Protein AF-A0A9X0D054-F1 (afdb_monomer_lite)

Foldseek 3Di:
DPPPVVVVVVVVDPPPPPDDDDDDDDDDFFWEFWAKDQDPVVSVVVTDIGGDDQFQKWKWKDFNGMTIIDTHHPVVLCVVAVQFDDDDDQKTWHDDPTTMIMHIDRHRHDDGDPDPPDDDDDQQAWEFKAKFQDPVVRVVVTDIGRDRQAQKWKWKDFNGMTIIDGHHPVVVCVVQVAFDDPDPFKTFDDDVTTMIMGIDRDRHDDGDDDPQDPVPDQQQWEQWAKFQDPVRRVVVTDTGRDNQAQKWKWKDFLRITITDGHHPVVLCVVQPQFDAPDPFKTFDDDPTTMIMGIDRDRHDDGDDDPVCVVVRNDDDDDDDFFWEFKAKAQDPVVRVVVTDTGGDDQFQKWKWKDWNGMIIIDGHHPVVLCVVAVQFDDDDDQKTWHDDVITMIMHIDRHRHDDGDDDPDADQFPQQAWEFWAKDQDPVRRVVVTDIGRQRGAQKWKWKDDNGITIIDGHHPVRVCVVQPQWDDDDQQWTAHPPHRMIMHMDRDRHDDTDDDCVPVDPDPPPPPPPQQWEFWAKFQDPVRRVVGTDTGRDNAAQKWKWKDFNRITITDGHHPVRLCVVQPPFDDDDDQKTFDDPPTTMIMHIDRHRHDDGDDPPVCVPPPPPPPDDDPFAWEFWAKFQDPVVRVVVTDTGGDPPAQKWKWKDFNGMTIIDGHHPVVLCVVQVQFDDPDPFKTFDDDPGTMIMGIDRDRHDDGDDDPPDHDDDDDDDDDDDDDDDDDDDDYDDDD

Radius of gyration: 40.13 Å; chains: 1; bounding box: 98×101×92 Å

Secondary structure (DSSP, 8-state):
--HHHHHHHHTT-GGGTT------------EEEEEEESSHHHHHHS-EEEE-TT--EEEEEEESS-EEEEEE-HHHHHHHHTTSEEEETTEEEEESSSEEEEEEE-STT------S---S--TT-EEEEEEESSHHHHHTT-EEEE-TT-SEEEEEEETTEEEEEEE-HHHHHHHHTTEEE-SSSEEEEEESEEEEEEEE-STT---PPPTT--TT----EEEEEEESSHHHHHTT-EEEE-TT-SEEEEEEETTEEEEEEE-HHHHHHHTTTPEEEETTEEEE-SSS-EEEEEE-STT------HHHHT------------EEEEEEESSHHHHHHT-EEEE-TT--EEEEEEETTEEEEEEE-HHHHHHHHTTEEEEETTEEEEESSSEEEEEEE-STT------S-PPPP-TT-EEEEEEESSHHHHHTT-EEEE-TT-SEEEEEEETTEEEEEEE-HHHHHHHSTTEEEEETTEEEETTTTEEEEEE-STT------GGG-------------EEEEEEESSHHHHHTT-EEEE-TT-SEEEEEEETTEEEEEEE-HHHHHHHHTTPEEEETTEEEE-SSS-EEEEEE-STT---PPPHHHHT------------EEEEEEESSHHHHHHT-EEEE-TT-SEEEEEE-SS-EEEEEE-HHHHHHHHTTSEEEETTEEEEESSSEEEEEEE-STT--PPPPTT-PPPPPP--------------------

pLDDT: mean 70.37, std 17.43, range [24.66, 92.88]

Organism: NCBI:txid174260

Structure (mmCIF, N/CA/C/O backbone):
data_AF-A0A9X0D054-F1
#
_entry.id   AF-A0A9X0D054-F1
#
loop_
_atom_site.group_PDB
_atom_site.id
_atom_site.type_symbol
_atom_site.label_atom_id
_atom_site.label_alt_id
_atom_site.label_comp_id
_atom_site.label_asym_id
_atom_site.label_entity_id
_atom_site.label_seq_id
_atom_site.pdbx_PDB_ins_code
_atom_site.Cartn_x
_atom_site.Cartn_y
_atom_site.Cartn_z
_atom_site.occupancy
_atom_site.B_iso_or_equiv
_atom_site.auth_seq_id
_atom_site.auth_comp_id
_atom_site.auth_asym_id
_atom_site.auth_atom_id
_atom_site.pdbx_PDB_model_num
ATOM 1 N N . MET A 1 1 ? 39.173 -25.770 -25.348 1.00 33.72 1 MET A N 1
ATOM 2 C CA . MET A 1 1 ? 39.799 -24.499 -24.912 1.00 33.72 1 MET A CA 1
ATOM 3 C C . MET A 1 1 ? 40.261 -23.680 -26.130 1.00 33.72 1 MET A C 1
ATOM 5 O O . MET A 1 1 ? 41.409 -23.281 -26.183 1.00 33.72 1 MET A O 1
ATOM 9 N N . VAL A 1 2 ? 39.378 -23.435 -27.117 1.00 26.25 2 VAL A N 1
ATOM 10 C CA . VAL A 1 2 ? 39.732 -22.783 -28.410 1.00 26.25 2 VAL A CA 1
ATOM 11 C C . VAL A 1 2 ? 38.697 -21.721 -28.854 1.00 26.25 2 VAL A C 1
ATOM 13 O O . VAL A 1 2 ? 39.018 -20.832 -29.623 1.00 26.25 2 VAL A O 1
ATOM 16 N N . MET A 1 3 ? 37.481 -21.710 -28.290 1.00 28.05 3 MET A N 1
ATOM 17 C CA . MET A 1 3 ? 36.380 -20.813 -28.709 1.00 28.05 3 MET A CA 1
ATOM 18 C C . MET A 1 3 ? 36.408 -19.382 -28.118 1.00 28.05 3 MET A C 1
ATOM 20 O O . MET A 1 3 ? 35.633 -18.532 -28.540 1.00 28.05 3 MET A O 1
ATOM 24 N N . PHE A 1 4 ? 37.253 -19.092 -27.117 1.00 31.52 4 PHE A N 1
ATOM 25 C CA . PHE A 1 4 ? 37.253 -17.787 -26.417 1.00 31.52 4 PHE A CA 1
ATOM 26 C C . PHE A 1 4 ? 38.387 -16.835 -26.830 1.00 31.52 4 PHE A C 1
ATOM 28 O O . PHE A 1 4 ? 38.299 -15.643 -26.540 1.00 31.52 4 PHE A O 1
ATOM 35 N N . SER A 1 5 ? 39.435 -17.318 -27.508 1.00 31.94 5 SER A N 1
ATOM 36 C CA . SER A 1 5 ? 40.467 -16.445 -28.092 1.00 31.94 5 SER A CA 1
ATOM 37 C C . SER A 1 5 ? 39.970 -15.775 -29.378 1.00 31.94 5 SER A C 1
ATOM 39 O O . SER A 1 5 ? 40.345 -14.638 -29.659 1.00 31.94 5 SER A O 1
ATOM 41 N N . THR A 1 6 ? 39.058 -16.430 -30.100 1.00 35.03 6 THR A N 1
ATOM 42 C CA . THR A 1 6 ? 38.449 -15.952 -31.346 1.00 35.03 6 THR A CA 1
ATOM 43 C C . THR A 1 6 ? 37.541 -14.748 -31.122 1.00 35.03 6 THR A C 1
ATOM 45 O O . THR A 1 6 ? 37.683 -13.759 -31.823 1.00 35.03 6 THR A O 1
ATOM 48 N N . ALA A 1 7 ? 36.701 -14.741 -30.080 1.00 36.31 7 ALA A N 1
ATOM 49 C CA . ALA A 1 7 ? 35.827 -13.595 -29.785 1.00 36.31 7 ALA A CA 1
ATOM 50 C C . ALA A 1 7 ? 36.603 -12.323 -29.391 1.00 36.31 7 ALA A C 1
ATOM 52 O O . ALA A 1 7 ? 36.158 -11.209 -29.654 1.00 36.31 7 ALA A O 1
ATOM 53 N N . ARG A 1 8 ? 37.785 -12.484 -28.778 1.00 36.72 8 ARG A N 1
ATOM 54 C CA . ARG A 1 8 ? 38.655 -11.363 -28.404 1.00 36.72 8 ARG A CA 1
ATOM 55 C C . ARG A 1 8 ? 39.435 -10.814 -29.601 1.00 36.72 8 ARG A C 1
ATOM 57 O O . ARG A 1 8 ? 39.573 -9.605 -29.685 1.00 36.72 8 ARG A O 1
ATOM 64 N N . LYS A 1 9 ? 39.884 -11.680 -30.523 1.00 37.41 9 LYS A N 1
ATOM 65 C CA . LYS A 1 9 ? 40.515 -11.280 -31.797 1.00 37.41 9 LYS A CA 1
ATOM 66 C C . LYS A 1 9 ? 39.510 -10.674 -32.789 1.00 37.41 9 LYS A C 1
ATOM 68 O O . LYS A 1 9 ? 39.832 -9.675 -33.427 1.00 37.41 9 LYS A O 1
ATOM 73 N N . ALA A 1 10 ? 38.289 -11.206 -32.850 1.00 40.03 10 ALA A N 1
ATOM 74 C CA . ALA A 1 10 ? 37.204 -10.683 -33.684 1.00 40.03 10 ALA A CA 1
ATOM 75 C C . ALA A 1 10 ? 36.710 -9.300 -33.211 1.00 40.03 10 ALA A C 1
ATOM 77 O O . ALA A 1 10 ? 36.324 -8.464 -34.019 1.00 40.03 10 ALA A O 1
ATOM 78 N N . ALA A 1 11 ? 36.782 -9.006 -31.905 1.00 39.38 11 ALA A N 1
ATOM 79 C CA . ALA A 1 11 ? 36.446 -7.684 -31.360 1.00 39.38 11 ALA A CA 1
ATOM 80 C C . ALA A 1 11 ? 37.507 -6.593 -31.643 1.00 39.38 11 ALA A C 1
ATOM 82 O O . ALA A 1 11 ? 37.212 -5.397 -31.540 1.00 39.38 11 ALA A O 1
ATOM 83 N N . THR A 1 12 ? 38.734 -6.994 -31.994 1.00 38.62 12 THR A N 1
ATOM 84 C CA . THR A 1 12 ? 39.896 -6.103 -32.168 1.00 38.62 12 THR A CA 1
ATOM 85 C C . THR A 1 12 ? 40.393 -5.974 -33.607 1.00 38.62 12 THR A C 1
ATOM 87 O O . THR A 1 12 ? 41.345 -5.237 -33.823 1.00 38.62 12 THR A O 1
ATOM 90 N N . THR A 1 13 ? 39.809 -6.670 -34.586 1.00 40.72 13 THR A N 1
ATOM 91 C CA . THR A 1 13 ? 40.229 -6.566 -35.995 1.00 40.72 13 THR A CA 1
ATOM 92 C C . THR A 1 13 ? 39.038 -6.265 -36.904 1.00 40.72 13 THR A C 1
ATOM 94 O O . THR A 1 13 ? 38.008 -6.931 -36.829 1.00 40.72 13 THR A O 1
ATOM 97 N N . ASP A 1 14 ? 39.182 -5.251 -37.761 1.00 40.41 14 ASP A N 1
ATOM 98 C CA . ASP A 1 14 ? 38.106 -4.708 -38.610 1.00 40.41 14 ASP A CA 1
ATOM 99 C C . ASP A 1 14 ? 37.657 -5.665 -39.735 1.00 40.41 14 ASP A C 1
ATOM 101 O O . ASP A 1 14 ? 36.603 -5.482 -40.342 1.00 40.41 14 ASP A O 1
ATOM 105 N N . ALA A 1 15 ? 38.419 -6.733 -39.996 1.00 36.72 15 ALA A N 1
ATOM 106 C CA . ALA A 1 15 ? 38.278 -7.565 -41.191 1.00 36.72 15 ALA A CA 1
ATOM 107 C C . ALA A 1 15 ? 37.126 -8.599 -41.168 1.00 36.72 15 ALA A C 1
ATOM 109 O O . ALA A 1 15 ? 36.732 -9.077 -42.230 1.00 36.72 15 ALA A O 1
ATOM 110 N N . GLU A 1 16 ? 36.543 -8.945 -40.012 1.00 37.50 16 GLU A N 1
ATOM 111 C CA . GLU A 1 16 ? 35.461 -9.957 -39.929 1.00 37.50 16 GLU A CA 1
ATOM 112 C C . GLU A 1 16 ? 34.033 -9.376 -39.844 1.00 37.50 16 GLU A C 1
ATOM 114 O O . GLU A 1 16 ? 33.052 -10.120 -39.871 1.00 37.50 16 GLU A O 1
ATOM 119 N N . TRP A 1 17 ? 33.879 -8.050 -39.809 1.00 41.78 17 TRP A N 1
ATOM 120 C CA . TRP A 1 17 ? 32.603 -7.387 -39.493 1.00 41.78 17 TRP A CA 1
ATOM 121 C C . TRP A 1 17 ? 31.618 -7.242 -40.668 1.00 41.78 17 TRP A C 1
ATOM 123 O O . TRP A 1 17 ? 30.473 -6.839 -40.467 1.00 41.78 17 TRP A O 1
ATOM 133 N N . THR A 1 18 ? 32.009 -7.597 -41.897 1.00 33.72 18 THR A N 1
ATOM 134 C CA . THR A 1 18 ? 31.197 -7.362 -43.110 1.00 33.72 18 THR A CA 1
ATOM 135 C C . THR A 1 18 ? 30.452 -8.584 -43.662 1.00 33.72 18 THR A C 1
ATOM 137 O O . THR A 1 18 ? 29.629 -8.431 -44.572 1.00 33.72 18 THR A O 1
ATOM 140 N N . ARG A 1 19 ? 30.629 -9.796 -43.115 1.00 37.81 19 ARG A N 1
ATOM 141 C CA . ARG A 1 19 ? 29.944 -10.999 -43.632 1.00 37.81 19 ARG A CA 1
ATOM 142 C C . ARG A 1 19 ? 28.669 -11.347 -42.865 1.00 37.81 19 ARG A C 1
ATOM 144 O O . ARG A 1 19 ? 28.651 -12.229 -42.019 1.00 37.81 19 ARG A O 1
ATOM 151 N N . SER A 1 20 ? 27.563 -10.728 -43.272 1.00 33.19 20 SER A N 1
ATOM 152 C CA . SER A 1 20 ? 26.282 -11.441 -43.360 1.00 33.19 20 SER A CA 1
ATOM 153 C C . SER A 1 20 ? 25.366 -10.794 -44.405 1.00 33.19 20 SER A C 1
ATOM 155 O O . SER A 1 20 ? 25.208 -9.566 -44.461 1.00 33.19 20 SER A O 1
ATOM 157 N N . LYS A 1 21 ? 24.830 -11.643 -45.289 1.00 35.09 21 LYS A N 1
ATOM 158 C CA . LYS A 1 21 ? 23.904 -11.323 -46.380 1.00 35.09 21 LYS A CA 1
ATOM 159 C C . LYS A 1 21 ? 22.481 -11.375 -45.835 1.00 35.09 21 LYS A C 1
ATOM 161 O O . LYS A 1 21 ? 21.926 -12.460 -45.815 1.00 35.09 21 LYS A O 1
ATOM 166 N N . HIS A 1 22 ? 21.894 -10.252 -45.441 1.00 32.88 22 HIS A N 1
ATOM 167 C CA . HIS A 1 22 ? 20.440 -10.047 -45.437 1.00 32.88 22 HIS A CA 1
ATOM 168 C C . HIS A 1 22 ? 20.205 -8.602 -45.901 1.00 32.88 22 HIS A C 1
ATOM 170 O O . HIS A 1 22 ? 20.780 -7.670 -45.339 1.00 32.88 22 HIS A O 1
ATOM 176 N N . GLN A 1 23 ? 19.459 -8.439 -46.994 1.00 37.25 23 GLN A N 1
ATOM 177 C CA . GLN A 1 23 ? 18.990 -7.152 -47.510 1.00 37.25 23 GLN A CA 1
ATOM 178 C C . GLN A 1 23 ? 17.683 -6.792 -46.808 1.00 37.25 23 GLN A C 1
ATOM 180 O O . GLN A 1 23 ? 16.744 -7.575 -46.904 1.00 37.25 23 GLN A O 1
ATOM 185 N N . VAL A 1 24 ? 17.605 -5.606 -46.195 1.00 31.25 24 VAL A N 1
ATOM 186 C CA . VAL A 1 24 ? 16.362 -4.826 -46.061 1.00 31.25 24 VAL A CA 1
ATOM 187 C C . VAL A 1 24 ? 16.700 -3.326 -46.110 1.00 31.25 24 VAL A C 1
ATOM 189 O O . VAL A 1 24 ? 17.627 -2.881 -45.443 1.00 31.25 24 VAL A O 1
ATOM 192 N N . GLN A 1 25 ? 15.943 -2.642 -46.974 1.00 31.52 25 GLN A N 1
ATOM 193 C CA . GLN A 1 25 ? 15.600 -1.221 -47.161 1.00 31.52 25 GLN A CA 1
ATOM 194 C C . GLN A 1 25 ? 16.553 -0.076 -46.757 1.00 31.52 25 GLN A C 1
ATOM 196 O O . GLN A 1 25 ? 17.034 0.052 -45.639 1.00 31.52 25 GLN A O 1
ATOM 201 N N . VAL A 1 26 ? 16.707 0.815 -47.741 1.00 40.97 26 VAL A N 1
ATOM 202 C CA . VAL A 1 26 ? 17.365 2.124 -47.738 1.00 40.97 26 VAL A CA 1
ATOM 203 C C . VAL A 1 26 ? 16.582 3.126 -46.881 1.00 40.97 26 VAL A C 1
ATOM 205 O O . VAL A 1 26 ? 15.373 3.258 -47.058 1.00 40.97 26 VAL A O 1
ATOM 208 N N . GLY A 1 27 ? 17.283 3.871 -46.021 1.00 41.72 27 GLY A N 1
ATOM 209 C CA . GLY A 1 27 ? 16.762 5.075 -45.366 1.00 41.72 27 GLY A CA 1
ATOM 210 C C . GLY A 1 27 ? 17.451 5.391 -44.036 1.00 41.72 27 GLY A C 1
ATOM 211 O O . GLY A 1 27 ? 17.065 4.834 -43.016 1.00 41.72 27 GLY A O 1
ATOM 212 N N . TYR A 1 28 ? 18.404 6.332 -44.077 1.00 47.06 28 TYR A N 1
ATOM 213 C CA . TYR A 1 28 ? 19.214 6.931 -42.995 1.00 47.06 28 TYR A CA 1
ATOM 214 C C . TYR A 1 28 ? 20.511 6.203 -42.590 1.00 47.06 28 TYR A C 1
ATOM 216 O O . TYR A 1 28 ? 20.517 5.086 -42.076 1.00 47.06 28 TYR A O 1
ATOM 224 N N . ASP A 1 29 ? 21.633 6.901 -42.803 1.00 65.38 29 ASP A N 1
ATOM 225 C CA . ASP A 1 29 ? 22.983 6.509 -42.397 1.00 65.38 29 ASP A CA 1
ATOM 226 C C . ASP A 1 29 ? 23.108 6.514 -40.865 1.00 65.38 29 ASP A C 1
ATOM 228 O O . ASP A 1 29 ? 23.334 7.549 -40.238 1.00 65.38 29 ASP A O 1
ATOM 232 N N . PHE A 1 30 ? 22.953 5.340 -40.250 1.00 76.94 30 PHE A N 1
ATOM 233 C CA . PHE A 1 30 ? 23.208 5.149 -38.825 1.00 76.94 30 PHE A CA 1
ATOM 234 C C . PHE A 1 30 ? 24.704 5.345 -38.539 1.00 76.94 30 PHE A C 1
ATOM 236 O O . PHE A 1 30 ? 25.542 4.612 -39.067 1.00 76.94 30 PHE A O 1
ATOM 243 N N . TRP A 1 31 ? 25.059 6.325 -37.711 1.00 82.19 31 TRP A N 1
ATOM 244 C CA . TRP A 1 31 ? 26.441 6.635 -37.331 1.00 82.19 31 TRP A CA 1
ATOM 245 C C . TRP A 1 31 ? 26.612 6.631 -35.810 1.00 82.19 31 TRP A C 1
ATOM 247 O O . TRP A 1 31 ? 25.663 6.896 -35.076 1.00 82.19 31 TRP A O 1
ATOM 257 N N . CYS A 1 32 ? 27.819 6.340 -35.324 1.00 82.38 32 CYS A N 1
ATOM 258 C CA . CYS A 1 32 ? 28.143 6.380 -33.897 1.00 82.38 32 CYS A CA 1
ATOM 259 C C . CYS A 1 32 ? 29.458 7.127 -33.641 1.00 82.38 32 CYS A C 1
ATOM 261 O O . CYS A 1 32 ? 30.401 6.982 -34.422 1.00 82.38 32 CYS A O 1
ATOM 263 N N . PRO A 1 33 ? 29.576 7.840 -32.509 1.00 80.56 33 PRO A N 1
ATOM 264 C CA . PRO A 1 33 ? 30.863 8.286 -31.990 1.00 80.56 33 PRO A CA 1
ATOM 265 C C . PRO A 1 33 ? 31.683 7.067 -31.542 1.00 80.56 33 PRO A C 1
ATOM 267 O O . PRO A 1 33 ? 31.336 6.405 -30.559 1.00 80.56 33 PRO A O 1
ATOM 270 N N . THR A 1 34 ? 32.752 6.741 -32.264 1.00 81.62 34 THR A N 1
ATOM 271 C CA . THR A 1 34 ? 33.624 5.590 -31.990 1.00 81.62 34 THR A CA 1
ATOM 272 C C . THR A 1 34 ? 34.995 6.027 -31.508 1.00 81.62 34 THR A C 1
ATOM 274 O O . THR A 1 34 ? 35.508 7.053 -31.943 1.00 81.62 34 THR A O 1
ATOM 277 N N . CYS A 1 35 ? 35.587 5.236 -30.621 1.00 81.88 35 CYS A N 1
ATOM 278 C CA . CYS A 1 35 ? 36.923 5.467 -30.081 1.00 81.88 35 CYS A CA 1
ATOM 279 C C . CYS A 1 35 ? 37.414 4.185 -29.388 1.00 81.88 35 CYS A C 1
ATOM 281 O O . CYS A 1 35 ? 36.615 3.312 -29.018 1.00 81.88 35 CYS A O 1
ATOM 283 N N . GLN A 1 36 ? 38.725 4.052 -29.208 1.00 79.31 36 GLN A N 1
ATOM 284 C CA . GLN A 1 36 ? 39.341 2.943 -28.484 1.00 79.31 36 GLN A CA 1
ATOM 285 C C . GLN A 1 36 ? 40.491 3.482 -27.647 1.00 79.31 36 GLN A C 1
ATOM 287 O O . GLN A 1 36 ? 41.527 3.845 -28.187 1.00 79.31 36 GLN A O 1
ATOM 292 N N . ASN A 1 37 ? 40.313 3.518 -26.329 1.00 77.31 37 ASN A N 1
ATOM 293 C CA . ASN A 1 37 ? 41.322 4.052 -25.427 1.00 77.31 37 ASN A CA 1
ATOM 294 C C . ASN A 1 37 ? 41.311 3.310 -24.074 1.00 77.31 37 ASN A C 1
ATOM 296 O O . ASN A 1 37 ? 40.584 2.335 -23.883 1.00 77.31 37 ASN A O 1
ATOM 300 N N . THR A 1 38 ? 42.153 3.715 -23.131 1.00 70.25 38 THR A N 1
ATOM 301 C CA . THR A 1 38 ? 42.272 3.089 -21.800 1.00 70.25 38 THR A CA 1
ATOM 302 C C . THR A 1 38 ? 41.257 3.630 -20.790 1.00 70.25 38 THR A C 1
ATOM 304 O O . THR A 1 38 ? 40.927 2.944 -19.821 1.00 70.25 38 THR A O 1
ATOM 307 N N . SER A 1 39 ? 40.710 4.826 -21.031 1.00 73.81 39 SER A N 1
ATOM 308 C CA . SER A 1 39 ? 39.719 5.493 -20.181 1.00 73.81 39 SER A CA 1
ATOM 309 C C . SER A 1 39 ? 38.599 6.132 -21.008 1.00 73.81 39 SER A C 1
ATOM 311 O O . SER A 1 39 ? 38.759 6.391 -22.201 1.00 73.81 39 SER A O 1
ATOM 313 N N . GLN A 1 40 ? 37.456 6.393 -20.367 1.00 74.19 40 GLN A N 1
ATOM 314 C CA . GLN A 1 40 ? 36.335 7.094 -20.997 1.00 74.19 40 GLN A CA 1
ATOM 315 C C . GLN A 1 40 ? 36.707 8.532 -21.381 1.00 74.19 40 GLN A C 1
ATOM 317 O O . GLN A 1 40 ? 36.434 8.927 -22.507 1.00 74.19 40 GLN A O 1
ATOM 322 N N . GLU A 1 41 ? 37.381 9.270 -20.491 1.00 70.69 41 GLU A N 1
ATOM 323 C CA . GLU A 1 41 ? 37.819 10.656 -20.732 1.00 70.69 41 GLU A CA 1
ATOM 324 C C . GLU A 1 41 ? 38.714 10.758 -21.975 1.00 70.69 41 GLU A C 1
ATOM 326 O O . GLU A 1 41 ? 38.474 11.601 -22.831 1.00 70.69 41 GLU A O 1
ATOM 331 N N . SER A 1 42 ? 39.667 9.832 -22.134 1.00 74.12 42 SER A N 1
ATOM 332 C CA . SER A 1 42 ? 40.564 9.807 -23.298 1.00 74.12 42 SER A CA 1
ATOM 333 C C . SER A 1 42 ? 39.854 9.385 -24.591 1.00 74.12 42 SER A C 1
ATOM 335 O O . SER A 1 42 ? 40.204 9.822 -25.681 1.00 74.12 42 SER A O 1
ATOM 337 N N . CYS A 1 43 ? 38.830 8.537 -24.483 1.00 75.44 43 CYS A N 1
ATOM 338 C CA . CYS A 1 43 ? 37.989 8.147 -25.618 1.00 75.44 43 CYS A CA 1
ATOM 339 C C . CYS A 1 43 ? 37.074 9.305 -26.051 1.00 75.44 43 CYS A C 1
ATOM 341 O O . CYS A 1 43 ? 36.774 9.462 -27.228 1.00 75.44 43 CYS A O 1
ATOM 343 N N . ASP A 1 44 ? 36.629 10.117 -25.091 1.00 75.81 44 ASP A N 1
ATOM 344 C CA . ASP A 1 44 ? 35.728 11.246 -25.297 1.00 75.81 44 ASP A CA 1
ATOM 345 C C . ASP A 1 44 ? 36.406 12.442 -25.976 1.00 75.81 44 ASP A C 1
ATOM 347 O O . ASP A 1 44 ? 35.734 13.192 -26.683 1.00 75.81 44 ASP A O 1
ATOM 351 N N . THR A 1 45 ? 37.722 12.590 -25.809 1.00 73.50 45 THR A N 1
ATOM 352 C CA . THR A 1 45 ? 38.552 13.578 -26.515 1.00 73.50 45 THR A CA 1
ATOM 353 C C . THR A 1 45 ? 38.929 13.158 -27.939 1.00 73.50 45 THR A C 1
ATOM 355 O O . THR A 1 45 ? 39.227 14.017 -28.761 1.00 73.50 45 THR A O 1
ATOM 358 N N . GLU A 1 46 ? 38.885 11.860 -28.255 1.00 72.88 46 GLU A N 1
ATOM 359 C CA . GLU A 1 46 ? 39.315 11.282 -29.543 1.00 72.88 46 GLU A CA 1
ATOM 360 C C . GLU A 1 46 ? 38.143 10.657 -30.323 1.00 72.88 46 GLU A C 1
ATOM 362 O O . GLU A 1 46 ? 38.277 9.617 -30.974 1.00 72.88 46 GLU A O 1
ATOM 367 N N . LEU A 1 47 ? 36.948 11.248 -30.225 1.00 78.69 47 LEU A N 1
ATOM 368 C CA . LEU A 1 47 ? 35.761 10.710 -30.889 1.00 78.69 47 LEU A CA 1
ATOM 369 C C . LEU A 1 47 ? 35.841 10.894 -32.407 1.00 78.69 47 LEU A C 1
ATOM 371 O O . LEU A 1 47 ? 35.846 12.014 -32.911 1.00 78.69 47 LEU A O 1
ATOM 375 N N . ALA A 1 48 ? 35.796 9.780 -33.134 1.00 78.44 48 ALA A N 1
ATOM 376 C CA . ALA A 1 48 ? 35.576 9.767 -34.572 1.00 78.44 48 ALA A CA 1
ATOM 377 C C . ALA A 1 48 ? 34.119 9.397 -34.868 1.00 78.44 48 ALA A C 1
ATOM 379 O O . ALA A 1 48 ? 33.620 8.374 -34.386 1.00 78.44 48 ALA A O 1
ATOM 380 N N . ASN A 1 49 ? 33.430 10.210 -35.669 1.00 80.50 49 ASN A N 1
ATOM 381 C CA . ASN A 1 49 ? 32.090 9.878 -36.148 1.00 80.50 49 ASN A CA 1
ATOM 382 C C . ASN A 1 49 ? 32.204 8.819 -37.245 1.00 80.50 49 ASN A C 1
ATOM 384 O O . ASN A 1 49 ? 32.661 9.110 -38.348 1.00 80.50 49 ASN A O 1
ATOM 388 N N . THR A 1 50 ? 31.778 7.596 -36.941 1.00 78.94 50 THR A N 1
ATOM 389 C CA . THR A 1 50 ? 31.854 6.472 -37.877 1.00 78.94 50 THR A CA 1
ATOM 390 C C . THR A 1 50 ? 30.462 6.111 -38.364 1.00 78.94 50 THR A C 1
ATOM 392 O O . THR A 1 50 ? 29.584 5.771 -37.568 1.00 78.94 50 THR A O 1
ATOM 395 N N . THR A 1 51 ? 30.259 6.152 -39.680 1.00 82.38 51 THR A N 1
ATOM 396 C CA . THR A 1 51 ? 29.032 5.665 -40.319 1.00 82.38 51 THR A CA 1
ATOM 397 C C . THR A 1 51 ? 29.036 4.143 -40.357 1.00 82.38 51 THR A C 1
ATOM 399 O O . THR A 1 51 ? 29.978 3.514 -40.839 1.00 82.38 51 THR A O 1
ATOM 402 N N . CYS A 1 52 ? 27.969 3.529 -39.861 1.00 79.38 52 CYS A N 1
ATOM 403 C CA . CYS A 1 52 ? 27.933 2.112 -39.547 1.00 79.38 52 CYS A CA 1
ATOM 404 C C . CYS A 1 52 ? 26.893 1.374 -40.375 1.00 79.38 52 CYS A C 1
ATOM 406 O O . CYS A 1 52 ? 25.724 1.240 -40.017 1.00 79.38 52 CYS A O 1
ATOM 408 N N . ARG A 1 53 ? 27.360 0.822 -41.497 1.00 69.69 53 ARG A N 1
ATOM 409 C CA . ARG A 1 53 ? 26.533 -0.009 -42.374 1.00 69.69 53 ARG A CA 1
ATOM 410 C C . ARG A 1 53 ? 26.117 -1.284 -41.629 1.00 69.69 53 ARG A C 1
ATOM 412 O O . ARG A 1 53 ? 26.976 -2.081 -41.261 1.00 69.69 53 ARG A O 1
ATOM 419 N N . LYS A 1 54 ? 24.803 -1.501 -41.478 1.00 74.75 54 LYS A N 1
ATOM 420 C CA . LYS A 1 54 ? 24.173 -2.675 -40.825 1.00 74.75 54 LYS A CA 1
ATOM 421 C C . LYS A 1 54 ? 24.299 -2.742 -39.293 1.00 74.75 54 LYS A C 1
ATOM 423 O O . LYS A 1 54 ? 24.190 -3.832 -38.728 1.00 74.75 54 LYS A O 1
ATOM 428 N N . ALA A 1 55 ? 24.560 -1.623 -38.623 1.00 77.75 55 ALA A N 1
ATOM 429 C CA . ALA A 1 55 ? 24.481 -1.555 -37.166 1.00 77.75 55 ALA A CA 1
ATOM 430 C C . ALA A 1 55 ? 23.093 -1.087 -36.720 1.00 77.75 55 ALA A C 1
ATOM 432 O O . ALA A 1 55 ? 22.479 -0.256 -37.378 1.00 77.75 55 ALA A O 1
ATOM 433 N N . ASP A 1 56 ? 22.641 -1.617 -35.585 1.00 78.06 56 ASP A N 1
ATOM 434 C CA . ASP A 1 56 ? 21.363 -1.246 -34.968 1.00 78.06 56 ASP A CA 1
ATOM 435 C C . ASP A 1 56 ? 21.586 -0.427 -33.680 1.00 78.06 56 ASP A C 1
ATOM 437 O O . ASP A 1 56 ? 20.652 0.156 -33.135 1.00 78.06 56 ASP A O 1
ATOM 441 N N . PHE A 1 57 ? 22.816 -0.438 -33.145 1.00 86.00 57 PHE A N 1
ATOM 442 C CA . PHE A 1 57 ? 23.156 0.150 -31.853 1.00 86.00 57 PHE A CA 1
ATOM 443 C C . PHE A 1 57 ? 24.567 0.747 -31.843 1.00 86.00 57 PHE A C 1
ATOM 445 O O . PHE A 1 57 ? 25.510 0.165 -32.391 1.00 86.00 57 PHE A O 1
ATOM 452 N N . CYS A 1 58 ? 24.733 1.845 -31.111 1.00 85.12 58 CYS A N 1
ATOM 453 C CA . CYS A 1 58 ? 26.024 2.283 -30.594 1.00 85.12 58 CYS A CA 1
ATOM 454 C C . CYS A 1 58 ? 26.228 1.659 -29.212 1.00 85.12 58 CYS A C 1
ATOM 456 O O . CYS A 1 58 ? 25.307 1.669 -28.390 1.00 85.12 58 CYS A O 1
ATOM 458 N N . ILE A 1 59 ? 27.418 1.126 -28.930 1.00 89.75 59 ILE A N 1
ATOM 459 C CA . ILE A 1 59 ? 27.758 0.601 -27.603 1.00 89.75 59 ILE A CA 1
ATOM 460 C C . ILE A 1 59 ? 28.986 1.273 -27.013 1.00 89.75 59 ILE A C 1
ATOM 462 O O . ILE A 1 59 ? 29.900 1.651 -27.742 1.00 89.75 59 ILE A O 1
ATOM 466 N N . ALA A 1 60 ? 29.026 1.338 -25.685 1.00 86.69 60 ALA A N 1
ATOM 467 C CA . ALA A 1 60 ? 30.248 1.498 -24.915 1.00 86.69 60 ALA A CA 1
ATOM 468 C C . ALA A 1 60 ? 30.561 0.188 -24.198 1.00 86.69 60 ALA A C 1
ATOM 470 O O . ALA A 1 60 ? 29.718 -0.390 -23.513 1.00 86.69 60 ALA A O 1
ATOM 471 N N . PHE A 1 61 ? 31.790 -0.278 -24.369 1.00 85.38 61 PHE A N 1
ATOM 472 C CA . PHE A 1 61 ? 32.340 -1.436 -23.689 1.00 85.38 61 PHE A CA 1
ATOM 473 C C . PHE A 1 61 ? 33.479 -0.975 -22.791 1.00 85.38 61 PHE A C 1
ATOM 475 O O . PHE A 1 61 ? 34.386 -0.278 -23.249 1.00 85.38 61 PHE A O 1
ATOM 482 N N . TRP A 1 62 ? 33.454 -1.406 -21.533 1.00 81.19 62 TRP A N 1
ATOM 483 C CA . TRP A 1 62 ? 34.492 -1.082 -20.563 1.00 81.19 62 TRP A CA 1
ATOM 484 C C . TRP A 1 62 ? 34.936 -2.311 -19.784 1.00 81.19 62 TRP A C 1
ATOM 486 O O . TRP A 1 62 ? 34.132 -2.981 -19.134 1.00 81.19 62 TRP A O 1
ATOM 496 N N . ASP A 1 63 ? 36.234 -2.595 -19.823 1.00 79.69 63 ASP A N 1
ATOM 497 C CA . ASP A 1 63 ? 36.906 -3.489 -18.887 1.00 79.69 63 ASP A CA 1
ATOM 498 C C . ASP A 1 63 ? 38.001 -2.736 -18.112 1.00 79.69 63 ASP A C 1
ATOM 500 O O . ASP A 1 63 ? 38.234 -1.551 -18.323 1.00 79.69 63 ASP A O 1
ATOM 504 N N . LYS A 1 64 ? 38.693 -3.406 -17.183 1.00 71.31 64 LYS A N 1
ATOM 505 C CA . LYS A 1 64 ? 39.744 -2.772 -16.359 1.00 71.31 64 LYS A CA 1
ATOM 506 C C . LYS A 1 64 ? 40.877 -2.096 -17.149 1.00 71.31 64 LYS A C 1
ATOM 508 O O . LYS A 1 64 ? 41.660 -1.376 -16.544 1.00 71.31 64 LYS A O 1
ATOM 513 N N . THR A 1 65 ? 41.029 -2.410 -18.429 1.00 71.81 65 THR A N 1
ATOM 514 C CA . THR A 1 65 ? 42.181 -2.045 -19.258 1.00 71.81 65 THR A CA 1
ATOM 515 C C . THR A 1 65 ? 41.807 -1.283 -20.524 1.00 71.81 65 THR A C 1
ATOM 517 O O . THR A 1 65 ? 42.672 -0.645 -21.112 1.00 71.81 65 THR A O 1
ATOM 520 N N . VAL A 1 66 ? 40.552 -1.368 -20.964 1.00 76.38 66 VAL A N 1
ATOM 521 C CA . VAL A 1 66 ? 40.104 -0.846 -22.253 1.00 76.38 66 VAL A CA 1
ATOM 522 C C . VAL A 1 66 ? 38.698 -0.272 -22.120 1.00 76.38 66 VAL A C 1
ATOM 524 O O . VAL A 1 66 ? 37.785 -0.930 -21.616 1.00 76.38 66 VAL A O 1
ATOM 527 N N . PHE A 1 67 ? 38.523 0.934 -22.644 1.00 81.38 67 PHE A N 1
ATOM 528 C CA . PHE A 1 67 ? 37.245 1.572 -22.906 1.00 81.38 67 PHE A CA 1
ATOM 529 C C . PHE A 1 67 ? 37.097 1.785 -24.420 1.00 81.38 67 PHE A C 1
ATOM 531 O O . PHE A 1 67 ? 37.963 2.360 -25.075 1.00 81.38 67 PHE A O 1
ATOM 538 N N . THR A 1 68 ? 36.001 1.301 -24.999 1.00 81.69 68 THR A N 1
ATOM 539 C CA . THR A 1 68 ? 35.758 1.384 -26.448 1.00 81.69 68 THR A CA 1
ATOM 540 C C . THR A 1 68 ? 34.327 1.776 -26.745 1.00 81.69 68 THR A C 1
ATOM 542 O O . THR A 1 68 ? 33.405 1.274 -26.099 1.00 81.69 68 THR A O 1
ATOM 545 N N . ARG A 1 69 ? 34.139 2.604 -27.774 1.00 85.00 69 ARG A N 1
ATOM 546 C CA . ARG A 1 69 ? 32.840 2.832 -28.404 1.00 85.00 69 ARG A CA 1
ATOM 547 C C . ARG A 1 69 ? 32.834 2.317 -29.825 1.00 85.00 69 ARG A C 1
ATOM 549 O O . ARG A 1 69 ? 33.720 2.663 -30.604 1.00 85.00 69 ARG A O 1
ATOM 556 N N . LYS A 1 70 ? 31.845 1.488 -30.152 1.00 85.38 70 LYS A N 1
ATOM 557 C CA . LYS A 1 70 ? 31.718 0.854 -31.468 1.00 85.38 70 LYS A CA 1
ATOM 558 C C . LYS A 1 70 ? 30.258 0.679 -31.860 1.00 85.38 70 LYS A C 1
ATOM 560 O O . LYS A 1 70 ? 29.361 0.669 -31.018 1.00 85.38 70 LYS A O 1
ATOM 565 N N . CYS A 1 71 ? 30.049 0.491 -33.152 1.00 85.31 71 CYS A N 1
ATOM 566 C CA . CYS A 1 71 ? 28.770 0.099 -33.712 1.00 85.31 71 CYS A CA 1
ATOM 567 C C . CYS A 1 71 ? 28.581 -1.409 -33.626 1.00 85.31 71 CYS A C 1
ATOM 569 O O . CYS A 1 71 ? 29.502 -2.173 -33.916 1.00 85.31 71 CYS A O 1
ATOM 571 N N . VAL A 1 72 ? 27.379 -1.849 -33.269 1.00 83.44 72 VAL A N 1
ATOM 572 C CA . VAL A 1 72 ? 27.031 -3.270 -33.242 1.00 83.44 72 VAL A CA 1
ATOM 573 C C . VAL A 1 72 ? 25.624 -3.507 -33.769 1.00 83.44 72 VAL A C 1
ATOM 575 O O . VAL A 1 72 ? 24.727 -2.677 -33.642 1.00 83.44 72 VAL A O 1
ATOM 578 N N . ASN A 1 73 ? 25.417 -4.685 -34.345 1.00 84.38 73 ASN A N 1
ATOM 579 C CA . ASN A 1 73 ? 24.084 -5.180 -34.661 1.00 84.38 73 ASN A CA 1
ATOM 580 C C . ASN A 1 73 ? 23.481 -5.936 -33.467 1.00 84.38 73 ASN A C 1
ATOM 582 O O . ASN A 1 73 ? 24.154 -6.268 -32.481 1.00 84.38 73 ASN A O 1
ATOM 586 N N . ARG A 1 74 ? 22.195 -6.262 -33.576 1.00 79.94 74 ARG A N 1
ATOM 587 C CA . ARG A 1 74 ? 21.439 -6.970 -32.536 1.00 79.94 74 ARG A CA 1
ATOM 588 C C . ARG A 1 74 ? 22.019 -8.339 -32.156 1.00 79.94 74 ARG A C 1
ATOM 590 O O . ARG A 1 74 ? 21.896 -8.750 -31.000 1.00 79.94 74 ARG A O 1
ATOM 597 N N . ILE A 1 75 ? 22.647 -9.053 -33.095 1.00 78.44 75 ILE A N 1
ATOM 598 C CA . ILE A 1 75 ? 23.275 -10.363 -32.839 1.00 78.44 75 ILE A CA 1
ATOM 599 C C . ILE A 1 75 ? 24.498 -10.184 -31.938 1.00 78.44 75 ILE A C 1
ATOM 601 O O . ILE A 1 75 ? 24.630 -10.869 -30.922 1.00 78.44 75 ILE A O 1
ATOM 605 N N . MET A 1 76 ? 25.357 -9.222 -32.266 1.00 76.75 76 MET A N 1
ATOM 606 C CA . MET A 1 76 ? 26.579 -8.956 -31.516 1.00 76.75 76 MET A CA 1
ATOM 607 C C . MET A 1 76 ? 26.276 -8.409 -30.117 1.00 76.75 76 MET A C 1
ATOM 609 O O . MET A 1 76 ? 26.895 -8.834 -29.141 1.00 76.75 76 MET A O 1
ATOM 613 N N . LEU A 1 77 ? 25.244 -7.567 -29.975 1.00 81.75 77 LEU A N 1
ATOM 614 C CA . LEU A 1 77 ? 24.774 -7.117 -28.663 1.00 81.75 77 LEU A CA 1
ATOM 615 C C . LEU A 1 77 ? 24.327 -8.299 -27.781 1.00 81.75 77 LEU A C 1
ATOM 617 O O . LEU A 1 77 ? 24.698 -8.368 -26.607 1.00 81.75 77 LEU A O 1
ATOM 621 N N . LYS A 1 78 ? 23.592 -9.273 -28.339 1.00 81.06 78 LYS A N 1
ATOM 622 C CA . LYS A 1 78 ? 23.200 -10.497 -27.613 1.00 81.06 78 LYS A CA 1
ATOM 623 C C . LYS A 1 78 ? 24.408 -11.344 -27.208 1.00 81.06 78 LYS A C 1
ATOM 625 O O . LYS A 1 78 ? 24.420 -11.880 -26.102 1.00 81.06 78 LYS A O 1
ATOM 630 N N . LEU A 1 79 ? 25.431 -11.447 -28.057 1.00 80.62 79 LEU A N 1
ATOM 631 C CA . LEU A 1 79 ? 26.657 -12.188 -27.735 1.00 80.62 79 LEU A CA 1
ATOM 632 C C . LEU A 1 79 ? 27.434 -11.539 -26.582 1.00 80.62 79 LEU A C 1
ATOM 634 O O . LEU A 1 79 ? 27.905 -12.242 -25.685 1.00 80.62 79 LEU A O 1
ATOM 638 N N . LEU A 1 80 ? 27.521 -10.207 -26.569 1.00 79.06 80 LEU A N 1
ATOM 639 C CA . LEU A 1 80 ? 28.217 -9.452 -25.523 1.00 79.06 80 LEU A CA 1
ATOM 640 C C . LEU A 1 80 ? 27.476 -9.475 -24.176 1.00 79.06 80 LEU A C 1
ATOM 642 O O . LEU A 1 80 ? 28.125 -9.505 -23.126 1.00 79.06 80 LEU A O 1
ATOM 646 N N . THR A 1 81 ? 26.137 -9.496 -24.200 1.00 83.00 81 THR A N 1
ATOM 647 C CA . THR A 1 81 ? 25.273 -9.337 -23.012 1.00 83.00 81 THR A CA 1
ATOM 648 C C . THR A 1 81 ? 24.636 -10.633 -22.497 1.00 83.00 81 THR A C 1
ATOM 650 O O . THR A 1 81 ? 24.161 -10.666 -21.362 1.00 83.00 81 THR A O 1
ATOM 653 N N . GLY A 1 82 ? 24.663 -11.730 -23.263 1.00 76.50 82 GLY A N 1
ATOM 654 C CA . GLY A 1 82 ? 23.889 -12.953 -22.992 1.00 76.50 82 GLY A CA 1
ATOM 655 C C . GLY A 1 82 ? 24.197 -13.689 -21.680 1.00 76.50 82 GLY A C 1
ATOM 656 O O . GLY A 1 82 ? 23.468 -14.599 -21.309 1.00 76.50 82 GLY A O 1
ATOM 657 N N . ASN A 1 83 ? 25.261 -13.314 -20.962 1.00 75.81 83 ASN A N 1
ATOM 658 C CA . ASN A 1 83 ? 25.606 -13.853 -19.637 1.00 75.81 83 ASN A CA 1
ATOM 659 C C . ASN A 1 83 ? 25.880 -12.751 -18.600 1.00 75.81 83 ASN A C 1
ATOM 661 O O . ASN A 1 83 ? 26.646 -12.947 -17.653 1.00 75.81 83 ASN A O 1
ATOM 665 N N . CYS A 1 84 ? 25.304 -11.572 -18.808 1.00 80.94 84 CYS A N 1
ATOM 666 C CA . CYS A 1 84 ? 25.524 -10.401 -17.978 1.00 80.94 84 CYS A CA 1
ATOM 667 C C . CYS A 1 84 ? 24.288 -10.079 -17.146 1.00 80.94 84 CYS A C 1
ATOM 669 O O . CYS A 1 84 ? 23.155 -10.329 -17.552 1.00 80.94 84 CYS A O 1
ATOM 671 N N . ARG A 1 85 ? 24.504 -9.491 -15.970 1.00 82.94 85 ARG A N 1
ATOM 672 C CA . ARG A 1 85 ? 23.417 -8.974 -15.145 1.00 82.94 85 ARG A CA 1
ATOM 673 C C . ARG A 1 85 ? 22.989 -7.625 -15.711 1.00 82.94 85 ARG A C 1
ATOM 675 O O . ARG A 1 85 ? 23.817 -6.724 -15.797 1.00 82.94 85 ARG A O 1
ATOM 682 N N . ASN A 1 86 ? 21.718 -7.492 -16.071 1.00 81.00 86 ASN A N 1
ATOM 683 C CA . ASN A 1 86 ? 21.133 -6.197 -16.403 1.00 81.00 86 ASN A CA 1
ATOM 684 C C . ASN A 1 86 ? 21.096 -5.331 -15.127 1.00 81.00 86 ASN A C 1
ATOM 686 O O . ASN A 1 86 ? 20.639 -5.802 -14.079 1.00 81.00 86 ASN A O 1
ATOM 690 N N . VAL A 1 87 ? 21.662 -4.126 -15.195 1.00 76.75 87 VAL A N 1
ATOM 691 C CA . VAL A 1 87 ? 21.759 -3.181 -14.067 1.00 76.75 87 VAL A CA 1
ATOM 692 C C . VAL A 1 87 ? 21.039 -1.855 -14.329 1.00 76.75 87 VAL A C 1
ATOM 694 O O . VAL A 1 87 ? 20.903 -1.069 -13.398 1.00 76.75 87 VAL A O 1
ATOM 697 N N . GLY A 1 88 ? 20.522 -1.640 -15.540 1.00 71.25 88 GLY A N 1
ATOM 698 C CA . GLY A 1 88 ? 19.821 -0.422 -15.937 1.00 71.25 88 GLY A CA 1
ATOM 699 C C . GLY A 1 88 ? 19.282 -0.514 -17.371 1.00 71.25 88 GLY A C 1
ATOM 700 O O . GLY A 1 88 ? 19.593 -1.467 -18.093 1.00 71.25 88 GLY A O 1
ATOM 701 N N . PRO A 1 89 ? 18.462 0.452 -17.820 1.00 67.81 89 PRO A N 1
ATOM 702 C CA . PRO A 1 89 ? 17.978 0.491 -19.197 1.00 67.81 89 PRO A CA 1
ATOM 703 C C . PRO A 1 89 ? 19.156 0.458 -20.180 1.00 67.81 89 PRO A C 1
ATOM 705 O O . PRO A 1 89 ? 19.967 1.377 -20.215 1.00 67.81 89 PRO A O 1
ATOM 708 N N . LYS A 1 90 ? 19.260 -0.625 -20.962 1.00 77.50 90 LYS A N 1
ATOM 709 C CA . LYS A 1 90 ? 20.363 -0.875 -21.908 1.00 77.50 90 LYS A CA 1
ATOM 710 C C . LYS A 1 90 ? 21.768 -0.849 -21.267 1.00 77.50 90 LYS A C 1
ATOM 712 O O . LYS A 1 90 ? 22.739 -0.509 -21.942 1.00 77.50 90 LYS A O 1
ATOM 717 N N . GLU A 1 91 ? 21.888 -1.263 -20.001 1.00 78.81 91 GLU A N 1
ATOM 718 C CA . GLU A 1 91 ? 23.160 -1.410 -19.282 1.00 78.81 91 GLU A CA 1
ATOM 719 C C . GLU A 1 91 ? 23.334 -2.819 -18.685 1.00 78.81 91 GLU A C 1
ATOM 721 O O . GLU A 1 91 ? 22.477 -3.344 -17.965 1.00 78.81 91 GLU A O 1
ATOM 726 N N . TRP A 1 92 ? 24.496 -3.427 -18.929 1.00 85.88 92 TRP A N 1
ATOM 727 C CA . TRP A 1 92 ? 24.834 -4.773 -18.476 1.00 85.88 92 TRP A CA 1
ATOM 728 C C . TRP A 1 92 ? 26.183 -4.823 -17.761 1.00 85.88 92 TRP A C 1
ATOM 730 O O . TRP A 1 92 ? 27.192 -4.316 -18.249 1.00 85.88 92 TRP A O 1
ATOM 740 N N . LYS A 1 93 ? 26.224 -5.531 -16.628 1.00 81.75 93 LYS A N 1
ATOM 741 C CA . LYS A 1 93 ? 27.438 -5.827 -15.860 1.00 81.75 93 LYS A CA 1
ATOM 742 C C . LYS A 1 93 ? 27.763 -7.316 -15.918 1.00 81.75 93 LYS A C 1
ATOM 744 O O . LYS A 1 93 ? 26.977 -8.164 -15.491 1.00 81.75 93 LYS A O 1
ATOM 749 N N . CYS A 1 94 ? 28.943 -7.646 -16.422 1.00 80.44 94 CYS A N 1
ATOM 750 C CA . CYS A 1 94 ? 29.344 -9.007 -16.750 1.00 80.44 94 CYS A CA 1
ATOM 751 C C . CYS A 1 94 ? 30.452 -9.485 -15.798 1.00 80.44 94 CYS A C 1
ATOM 753 O O . CYS A 1 94 ? 31.513 -8.872 -15.701 1.00 80.44 94 CYS A O 1
ATOM 755 N N . ASN A 1 95 ? 30.218 -10.599 -15.094 1.00 69.75 95 ASN A N 1
ATOM 756 C CA . ASN A 1 95 ? 31.150 -11.196 -14.122 1.00 69.75 95 ASN A CA 1
ATOM 757 C C . ASN A 1 95 ? 31.645 -12.579 -14.601 1.00 69.75 95 ASN A C 1
ATOM 759 O O . ASN A 1 95 ? 31.464 -13.582 -13.914 1.00 69.75 95 ASN A O 1
ATOM 763 N N . ARG A 1 96 ? 32.255 -12.664 -15.791 1.00 62.91 96 ARG A N 1
ATOM 764 C CA . ARG A 1 96 ? 33.036 -13.861 -16.182 1.00 62.91 96 ARG A CA 1
ATOM 765 C C . ARG A 1 96 ? 34.504 -13.690 -15.762 1.00 62.91 96 ARG A C 1
ATOM 767 O O . ARG A 1 96 ? 34.809 -12.812 -14.960 1.00 62.91 96 ARG A O 1
ATOM 774 N N . LYS A 1 97 ? 35.422 -14.520 -16.288 1.00 55.75 97 LYS A N 1
ATOM 775 C CA . LYS A 1 97 ? 36.883 -14.501 -16.019 1.00 55.75 97 LYS A CA 1
ATOM 776 C C . LYS A 1 97 ? 37.525 -13.096 -16.034 1.00 55.75 97 LYS A C 1
ATOM 778 O O . LYS A 1 97 ? 38.599 -12.923 -15.471 1.00 55.75 97 LYS A O 1
ATOM 783 N N . ARG A 1 98 ? 36.880 -12.098 -16.654 1.00 58.91 98 ARG A N 1
ATOM 784 C CA . ARG A 1 98 ? 37.156 -10.665 -16.489 1.00 58.91 98 ARG A CA 1
ATOM 785 C C . ARG A 1 98 ? 35.845 -9.906 -16.257 1.00 58.91 98 ARG A C 1
ATOM 787 O O . ARG A 1 98 ? 34.823 -10.255 -16.847 1.00 58.91 98 ARG A O 1
ATOM 794 N N . LYS A 1 99 ? 35.892 -8.889 -15.391 1.00 75.25 99 LYS A N 1
ATOM 795 C CA . LYS A 1 99 ? 34.769 -7.981 -15.115 1.00 75.25 99 LYS A CA 1
ATOM 796 C C . LYS A 1 99 ? 34.713 -6.923 -16.215 1.00 75.25 99 LYS A C 1
ATOM 798 O O . LYS A 1 99 ? 35.713 -6.235 -16.404 1.00 75.25 99 LYS A O 1
ATOM 803 N N . TYR A 1 100 ? 33.581 -6.813 -16.902 1.00 80.75 100 TYR A N 1
ATOM 804 C CA . TYR A 1 100 ? 33.346 -5.780 -17.913 1.00 80.75 100 TYR A CA 1
ATOM 805 C C . TYR A 1 100 ? 31.900 -5.272 -17.861 1.00 80.75 100 TYR A C 1
ATOM 807 O O . TYR A 1 100 ? 31.022 -5.936 -17.298 1.00 80.75 100 TYR A O 1
ATOM 815 N N . GLN A 1 101 ? 31.665 -4.085 -18.407 1.00 82.81 101 GLN A N 1
ATOM 816 C CA . GLN A 1 101 ? 30.360 -3.441 -18.512 1.00 82.81 101 GLN A CA 1
ATOM 817 C C . GLN A 1 101 ? 30.069 -3.068 -19.967 1.00 82.81 101 GLN A C 1
ATOM 819 O O . GLN A 1 101 ? 30.987 -2.797 -20.742 1.00 82.81 101 GLN A O 1
ATOM 824 N N . VAL A 1 102 ? 28.788 -3.096 -20.333 1.00 84.88 102 VAL A N 1
ATOM 825 C CA . VAL A 1 102 ? 28.302 -2.751 -21.673 1.00 84.88 102 VAL A CA 1
ATOM 826 C C . VAL A 1 102 ? 27.096 -1.829 -21.542 1.00 84.88 102 VAL A C 1
ATOM 828 O O . VAL A 1 102 ? 26.147 -2.184 -20.846 1.00 84.88 102 VAL A O 1
ATOM 831 N N . THR A 1 103 ? 27.109 -0.691 -22.226 1.00 86.50 103 THR A N 1
ATOM 832 C CA . THR A 1 103 ? 25.949 0.196 -22.416 1.00 86.50 103 THR A CA 1
ATOM 833 C C . THR A 1 103 ? 25.617 0.307 -23.895 1.00 86.50 103 THR A C 1
ATOM 835 O O . THR A 1 103 ? 26.525 0.280 -24.724 1.00 86.50 103 THR A O 1
ATOM 838 N N . ALA A 1 104 ? 24.333 0.416 -24.240 1.00 86.38 104 ALA A N 1
ATOM 839 C CA . ALA A 1 104 ? 23.875 0.520 -25.625 1.00 86.38 104 ALA A CA 1
ATOM 840 C C . ALA A 1 104 ? 22.840 1.635 -25.817 1.00 86.38 104 ALA A C 1
ATOM 842 O O . ALA A 1 104 ? 22.021 1.895 -24.938 1.00 86.38 104 ALA A O 1
ATOM 843 N N . CYS A 1 105 ? 22.817 2.238 -26.999 1.00 84.56 105 CYS A N 1
ATOM 844 C CA . CYS A 1 105 ? 21.757 3.137 -27.447 1.00 84.56 105 CYS A CA 1
ATOM 845 C C . CYS A 1 105 ? 21.475 2.907 -28.943 1.00 84.56 105 CYS A C 1
ATOM 847 O O . CYS A 1 105 ? 22.322 2.397 -29.670 1.00 84.56 105 CYS A O 1
ATOM 849 N N . ASP A 1 106 ? 20.250 3.193 -29.374 1.00 82.62 106 ASP A N 1
ATOM 850 C CA . ASP A 1 106 ? 19.664 2.844 -30.683 1.00 82.62 106 ASP A CA 1
ATOM 851 C C . ASP A 1 106 ? 19.351 4.069 -31.552 1.00 82.62 106 ASP A C 1
ATOM 853 O O . ASP A 1 106 ? 18.759 3.939 -32.618 1.00 82.62 106 ASP A O 1
ATOM 857 N N . GLN A 1 107 ? 19.741 5.264 -31.109 1.00 80.38 107 GLN A N 1
ATOM 858 C CA . GLN A 1 107 ? 19.617 6.490 -31.894 1.00 80.38 107 GLN A CA 1
ATOM 859 C C . GLN A 1 107 ? 20.920 6.751 -32.653 1.00 80.38 107 GLN A C 1
ATOM 861 O O . GLN A 1 107 ? 22.003 6.641 -32.087 1.00 80.38 107 GLN A O 1
ATOM 866 N N . SER A 1 108 ? 20.837 7.131 -33.927 1.00 76.75 108 SER A N 1
ATOM 867 C CA . SER A 1 108 ? 22.030 7.560 -34.665 1.00 76.75 108 SER A CA 1
ATOM 868 C C . SER A 1 108 ? 22.683 8.755 -33.962 1.00 76.75 108 SER A C 1
ATOM 870 O O . SER A 1 108 ? 21.994 9.665 -33.505 1.00 76.75 108 SER A O 1
ATOM 872 N N . GLY A 1 109 ? 24.008 8.749 -33.849 1.00 74.81 109 GLY A N 1
ATOM 873 C CA . GLY A 1 109 ? 24.780 9.767 -33.138 1.00 74.81 109 GLY A CA 1
ATOM 874 C C . GLY A 1 109 ? 24.738 9.657 -31.614 1.00 74.81 109 GLY A C 1
ATOM 875 O O . GLY A 1 109 ? 25.339 10.481 -30.924 1.00 74.81 109 GLY A O 1
ATOM 876 N N . CYS A 1 110 ? 24.063 8.647 -31.056 1.00 79.81 110 CYS A N 1
ATOM 877 C CA . CYS A 1 110 ? 23.969 8.507 -29.613 1.00 79.81 110 CYS A CA 1
ATOM 878 C C . CYS A 1 110 ? 25.319 8.125 -28.995 1.00 79.81 110 CYS A C 1
ATOM 880 O O . CYS A 1 110 ? 26.016 7.194 -29.410 1.00 79.81 110 CYS A O 1
ATOM 882 N N . ARG A 1 111 ? 25.684 8.846 -27.936 1.00 80.50 111 ARG A N 1
ATOM 883 C CA . ARG A 1 111 ? 26.895 8.580 -27.165 1.00 80.50 111 ARG A CA 1
ATOM 884 C C . ARG A 1 111 ? 26.589 7.538 -26.096 1.00 80.50 111 ARG A C 1
ATOM 886 O O . ARG A 1 111 ? 26.251 7.879 -24.966 1.00 80.50 111 ARG A O 1
ATOM 893 N N . ALA A 1 112 ? 26.707 6.261 -26.459 1.00 69.25 112 ALA A N 1
ATOM 894 C CA . ALA A 1 112 ? 26.633 5.179 -25.486 1.00 69.25 112 ALA A CA 1
ATOM 895 C C . ALA A 1 112 ? 27.712 5.402 -24.417 1.00 69.25 112 ALA A C 1
ATOM 897 O O . ALA A 1 112 ? 28.899 5.521 -24.720 1.00 69.25 112 ALA A O 1
ATOM 898 N N . GLY A 1 113 ? 27.304 5.517 -23.164 1.00 64.25 113 GLY A N 1
ATOM 899 C CA . GLY A 1 113 ? 28.187 5.776 -22.037 1.00 64.25 113 GLY A CA 1
ATOM 900 C C . GLY A 1 113 ? 27.570 5.190 -20.784 1.00 64.25 113 GLY A C 1
ATOM 901 O O . GLY A 1 113 ? 26.360 4.983 -20.722 1.00 64.25 113 GLY A O 1
ATOM 902 N N . PHE A 1 114 ? 28.401 4.860 -19.805 1.00 60.16 114 PHE A N 1
ATOM 903 C CA . PHE A 1 114 ? 27.905 4.468 -18.492 1.00 60.16 114 PHE A CA 1
ATOM 904 C C . PHE A 1 114 ? 27.286 5.704 -17.855 1.00 60.16 114 PHE A C 1
ATOM 906 O O . PHE A 1 114 ? 27.968 6.716 -17.693 1.00 60.16 114 PHE A O 1
ATOM 913 N N . SER A 1 115 ? 25.990 5.644 -17.544 1.00 41.78 115 SER A N 1
ATOM 914 C CA . SER A 1 115 ? 25.345 6.716 -16.803 1.00 41.78 115 SER A CA 1
ATOM 915 C C . SER A 1 115 ? 25.780 6.634 -15.335 1.00 41.78 115 SER A C 1
ATOM 917 O O . SER A 1 115 ? 25.079 6.087 -14.489 1.00 41.78 115 SER A O 1
ATOM 919 N N . GLU A 1 116 ? 26.925 7.219 -15.001 1.00 36.47 116 GLU A N 1
ATOM 920 C CA . GLU A 1 116 ? 26.830 8.235 -13.956 1.00 36.47 116 GLU A CA 1
ATOM 921 C C . GLU A 1 116 ? 26.079 9.398 -14.606 1.00 36.47 116 GLU A C 1
ATOM 923 O O . GLU A 1 116 ? 26.229 9.626 -15.805 1.00 36.47 116 GLU A O 1
ATOM 928 N N . ILE A 1 117 ? 25.169 10.048 -13.886 1.00 34.97 117 ILE A N 1
ATOM 929 C CA . ILE A 1 117 ? 24.357 11.149 -14.414 1.00 34.97 117 ILE A CA 1
ATOM 930 C C . ILE A 1 117 ? 25.302 12.329 -14.700 1.00 34.97 117 ILE A C 1
ATOM 932 O O . ILE A 1 117 ? 25.373 13.288 -13.952 1.00 34.97 117 ILE A O 1
ATOM 936 N N . ALA A 1 118 ? 26.057 12.247 -15.790 1.00 30.62 118 ALA A N 1
ATOM 937 C CA . ALA A 1 118 ? 26.788 13.337 -16.388 1.00 30.62 118 ALA A CA 1
ATOM 938 C C . ALA A 1 118 ? 25.816 13.986 -17.370 1.00 30.62 118 ALA A C 1
ATOM 940 O O . ALA A 1 118 ? 25.721 13.628 -18.546 1.00 30.62 118 ALA A O 1
ATOM 941 N N . ARG A 1 119 ? 25.032 14.929 -16.841 1.00 30.95 119 ARG A N 1
ATOM 942 C CA . ARG A 1 119 ? 24.517 16.026 -17.657 1.00 30.95 119 ARG A CA 1
ATOM 943 C C . ARG A 1 119 ? 25.710 16.808 -18.240 1.00 30.95 119 ARG A C 1
ATOM 945 O O . ARG A 1 119 ? 26.818 16.702 -17.714 1.00 30.95 119 ARG A O 1
ATOM 952 N N . PRO A 1 120 ? 25.498 17.526 -19.355 1.00 30.02 120 PRO A N 1
ATOM 953 C CA . PRO A 1 120 ? 26.568 18.107 -20.152 1.00 30.02 120 PRO A CA 1
ATOM 954 C C . PRO A 1 120 ? 27.448 19.008 -19.296 1.00 30.02 120 PRO A C 1
ATOM 956 O O . PRO A 1 120 ? 26.948 19.669 -18.385 1.00 30.02 120 PRO A O 1
ATOM 959 N N . GLY A 1 121 ? 28.743 19.021 -19.614 1.00 37.34 121 GLY A N 1
ATOM 960 C CA . GLY A 1 121 ? 29.727 19.870 -18.967 1.00 37.34 121 GLY A CA 1
ATOM 961 C C . GLY A 1 121 ? 29.228 21.305 -18.870 1.00 37.34 121 GLY A C 1
ATOM 962 O O . GLY A 1 121 ? 29.158 22.016 -19.861 1.00 37.34 121 GLY A O 1
ATOM 963 N N . ASN A 1 122 ? 28.895 21.702 -17.653 1.00 36.84 122 ASN A N 1
ATOM 964 C CA . ASN A 1 122 ? 28.968 23.074 -17.211 1.00 36.84 122 ASN A CA 1
ATOM 965 C C . ASN A 1 122 ? 29.723 23.006 -15.892 1.00 36.84 122 ASN A C 1
ATOM 967 O O . ASN A 1 122 ? 29.286 22.334 -14.958 1.00 36.84 122 ASN A O 1
ATOM 971 N N . ASN A 1 123 ? 30.860 23.693 -15.833 1.00 48.34 123 ASN A N 1
ATOM 972 C CA . ASN A 1 123 ? 31.724 23.874 -14.663 1.00 48.34 123 ASN A CA 1
ATOM 973 C C . ASN A 1 123 ? 31.031 24.650 -13.519 1.00 48.34 123 ASN A C 1
ATOM 975 O O . ASN A 1 123 ? 31.674 25.397 -12.791 1.00 48.34 123 ASN A O 1
ATOM 979 N N . ASN A 1 124 ? 29.717 24.500 -13.361 1.00 61.53 124 ASN A N 1
ATOM 980 C CA . ASN A 1 124 ? 28.887 25.389 -12.568 1.00 61.53 124 ASN A CA 1
ATOM 981 C C . ASN A 1 124 ? 28.361 24.741 -11.292 1.00 61.53 124 ASN A C 1
ATOM 983 O O . ASN A 1 124 ? 27.662 25.434 -10.569 1.00 61.53 124 ASN A O 1
ATOM 987 N N . PHE A 1 125 ? 28.660 23.466 -11.000 1.00 77.88 125 PHE A N 1
ATOM 988 C CA . PHE A 1 125 ? 28.318 22.900 -9.694 1.00 77.88 125 PHE A CA 1
ATOM 989 C C . PHE A 1 125 ? 29.363 23.328 -8.662 1.00 77.88 125 PHE A C 1
ATOM 991 O O . PHE A 1 125 ? 30.528 22.937 -8.738 1.00 77.88 125 PHE A O 1
ATOM 998 N N . TRP A 1 126 ? 28.951 24.154 -7.710 1.00 82.62 126 TRP A N 1
ATOM 999 C CA . TRP A 1 126 ? 29.764 24.646 -6.603 1.00 82.62 126 TRP A CA 1
ATOM 1000 C C . TRP A 1 126 ? 28.989 24.505 -5.295 1.00 82.62 126 TRP A C 1
ATOM 1002 O O . TRP A 1 126 ? 27.761 24.497 -5.300 1.00 82.62 126 TRP A O 1
ATOM 1012 N N . CYS A 1 127 ? 29.696 24.400 -4.172 1.00 85.62 127 CYS A N 1
ATOM 1013 C CA . CYS A 1 127 ? 29.080 24.359 -2.848 1.00 85.62 127 CYS A CA 1
ATOM 1014 C C . CYS A 1 127 ? 29.761 25.342 -1.893 1.00 85.62 127 CYS A C 1
ATOM 1016 O O . CYS A 1 127 ? 30.984 25.499 -1.956 1.00 85.62 127 CYS A O 1
ATOM 1018 N N . PRO A 1 128 ? 29.010 25.934 -0.952 1.00 85.19 128 PRO A N 1
ATOM 1019 C CA . PRO A 1 128 ? 29.575 26.571 0.228 1.00 85.19 128 PRO A CA 1
ATOM 1020 C C . PRO A 1 128 ? 30.250 25.502 1.097 1.00 85.19 128 PRO A C 1
ATOM 1022 O O . PRO A 1 128 ? 29.597 24.592 1.613 1.00 85.19 128 PRO A O 1
ATOM 1025 N N . THR A 1 129 ? 31.570 25.576 1.229 1.00 86.75 129 THR A N 1
ATOM 1026 C CA . THR A 1 129 ? 32.370 24.636 2.022 1.00 86.75 129 THR A CA 1
ATOM 1027 C C . THR A 1 129 ? 33.033 25.338 3.192 1.00 86.75 129 THR A C 1
ATOM 1029 O O . THR A 1 129 ? 33.456 26.485 3.071 1.00 86.75 129 THR A O 1
ATOM 1032 N N . CYS A 1 130 ? 33.146 24.635 4.310 1.00 87.00 130 CYS A N 1
ATOM 1033 C CA . CYS A 1 130 ? 33.827 25.098 5.514 1.00 87.00 130 CYS A CA 1
ATOM 1034 C C . CYS A 1 130 ? 34.124 23.885 6.407 1.00 87.00 130 CYS A C 1
ATOM 1036 O O . CYS A 1 130 ? 33.550 22.804 6.225 1.00 87.00 130 CYS A O 1
ATOM 1038 N N . GLN A 1 131 ? 35.026 24.037 7.371 1.00 88.12 131 GLN A N 1
ATOM 1039 C CA . GLN A 1 131 ? 35.284 23.022 8.388 1.00 88.12 131 GLN A CA 1
ATOM 1040 C C . GLN A 1 131 ? 35.664 23.718 9.693 1.00 88.12 131 GLN A C 1
ATOM 1042 O O . GLN A 1 131 ? 36.665 24.423 9.742 1.00 88.12 131 GLN A O 1
ATOM 1047 N N . SER A 1 132 ? 34.879 23.501 10.743 1.00 86.00 132 SER A N 1
ATOM 1048 C CA . SER A 1 132 ? 35.102 24.073 12.070 1.00 86.00 132 SER A CA 1
ATOM 1049 C C . SER A 1 132 ? 34.616 23.119 13.172 1.00 86.00 132 SER A C 1
ATOM 1051 O O . SER A 1 132 ? 34.289 21.959 12.913 1.00 86.00 132 SER A O 1
ATOM 1053 N N . THR A 1 133 ? 34.606 23.578 14.419 1.00 80.44 133 THR A N 1
ATOM 1054 C CA . THR A 1 133 ? 34.074 22.865 15.588 1.00 80.44 133 THR A CA 1
ATOM 1055 C C . THR A 1 133 ? 32.583 23.127 15.816 1.00 80.44 133 THR A C 1
ATOM 1057 O O . THR A 1 133 ? 31.935 22.320 16.476 1.00 80.44 133 THR A O 1
ATOM 1060 N N . SER A 1 134 ? 32.021 24.199 15.246 1.00 78.38 134 SER A N 1
ATOM 1061 C CA . SER A 1 134 ? 30.597 24.556 15.336 1.00 78.38 134 SER A CA 1
ATOM 1062 C C . SER A 1 134 ? 30.036 25.040 13.997 1.00 78.38 134 SER A C 1
ATOM 1064 O O . SER A 1 134 ? 30.791 25.449 13.111 1.00 78.38 134 SER A O 1
ATOM 1066 N N . GLN A 1 135 ? 28.707 25.009 13.857 1.00 78.44 135 GLN A N 1
ATOM 1067 C CA . GLN A 1 135 ? 28.011 25.537 12.682 1.00 78.44 135 GLN A CA 1
ATOM 1068 C C . GLN A 1 135 ? 28.261 27.039 12.507 1.00 78.44 135 GLN A C 1
ATOM 1070 O O . GLN A 1 135 ? 28.697 27.443 11.439 1.00 78.44 135 GLN A O 1
ATOM 1075 N N . GLU A 1 136 ? 28.098 27.840 13.562 1.00 77.62 136 GLU A N 1
ATOM 1076 C CA . GLU A 1 136 ? 28.296 29.300 13.527 1.00 77.62 136 GLU A CA 1
ATOM 1077 C C . GLU A 1 136 ? 29.702 29.692 13.045 1.00 77.62 136 GLU A C 1
ATOM 1079 O O . GLU A 1 136 ? 29.864 30.577 12.207 1.00 77.62 136 GLU A O 1
ATOM 1084 N N . SER A 1 137 ? 30.737 28.988 13.515 1.00 80.56 137 SER A N 1
ATOM 1085 C CA . SER A 1 137 ? 32.116 29.242 13.083 1.00 80.56 137 SER A CA 1
ATOM 1086 C C . SER A 1 137 ? 32.372 28.780 11.641 1.00 80.56 137 SER A C 1
ATOM 1088 O O . SER A 1 137 ? 33.172 29.382 10.922 1.00 80.56 137 SER A O 1
ATOM 1090 N N . CYS A 1 138 ? 31.686 27.727 11.198 1.00 82.56 138 CYS A N 1
ATOM 1091 C CA . CYS A 1 138 ? 31.738 27.266 9.814 1.00 82.56 138 CYS A CA 1
ATOM 1092 C C . CYS A 1 138 ? 31.024 28.255 8.878 1.00 82.56 138 CYS A C 1
ATOM 1094 O O . CYS A 1 138 ? 31.561 28.604 7.831 1.00 82.56 138 CYS A O 1
ATOM 1096 N N . ASP A 1 139 ? 29.859 28.758 9.287 1.00 79.62 139 ASP A N 1
ATOM 1097 C CA . ASP A 1 139 ? 29.052 29.708 8.524 1.00 79.62 139 ASP A CA 1
ATOM 1098 C C . ASP A 1 139 ? 29.768 31.070 8.391 1.00 79.62 139 ASP A C 1
ATOM 1100 O O . ASP A 1 139 ? 29.714 31.699 7.336 1.00 79.62 139 ASP A O 1
ATOM 1104 N N . ALA A 1 140 ? 30.564 31.464 9.394 1.00 76.88 140 ALA A N 1
ATOM 1105 C CA . ALA A 1 140 ? 31.450 32.631 9.326 1.00 76.88 140 ALA A CA 1
ATOM 1106 C C . ALA A 1 140 ? 32.669 32.460 8.388 1.00 76.88 140 ALA A C 1
ATOM 1108 O O . ALA A 1 140 ? 33.316 33.446 8.041 1.00 76.88 140 ALA A O 1
ATOM 1109 N N . THR A 1 141 ? 33.008 31.228 7.984 1.00 82.06 141 THR A N 1
ATOM 1110 C CA . THR A 1 141 ? 34.194 30.902 7.161 1.00 82.06 141 THR A CA 1
ATOM 1111 C C . THR A 1 141 ? 33.837 30.246 5.823 1.00 82.06 141 THR A C 1
ATOM 1113 O O . THR A 1 141 ? 34.673 29.595 5.188 1.00 82.06 141 THR A O 1
ATOM 1116 N N . LEU A 1 142 ? 32.589 30.409 5.369 1.00 82.44 142 LEU A N 1
ATOM 1117 C CA . LEU A 1 142 ? 32.106 29.816 4.125 1.00 82.44 142 LEU A CA 1
ATOM 1118 C C . LEU A 1 142 ? 32.924 30.277 2.924 1.00 82.44 142 LEU A C 1
ATOM 1120 O O . LEU A 1 142 ? 33.066 31.465 2.649 1.00 82.44 142 LEU A O 1
ATOM 1124 N N . THR A 1 143 ? 33.414 29.300 2.169 1.00 81.69 143 THR A N 1
ATOM 1125 C CA . THR A 1 143 ? 34.096 29.534 0.899 1.00 81.69 143 THR A CA 1
ATOM 1126 C C . THR A 1 143 ? 33.367 28.782 -0.204 1.00 81.69 143 THR A C 1
ATOM 1128 O O . THR A 1 143 ? 33.099 27.584 -0.074 1.00 81.69 143 THR A O 1
ATOM 1131 N N . ASN A 1 144 ? 33.052 29.474 -1.298 1.00 84.38 144 ASN A N 1
ATOM 1132 C CA . ASN A 1 144 ? 32.424 28.866 -2.466 1.00 84.38 144 ASN A CA 1
ATOM 1133 C C . ASN A 1 144 ? 33.458 28.035 -3.228 1.00 84.38 144 ASN A C 1
ATOM 1135 O O . ASN A 1 144 ? 34.375 28.581 -3.839 1.00 84.38 144 ASN A O 1
ATOM 1139 N N . THR A 1 145 ? 33.296 26.715 -3.207 1.00 81.88 145 THR A N 1
ATOM 1140 C CA . THR A 1 145 ? 34.219 25.777 -3.852 1.00 81.88 145 THR A CA 1
ATOM 1141 C C . THR A 1 145 ? 33.560 25.157 -5.076 1.00 81.88 145 THR A C 1
ATOM 1143 O O . THR A 1 145 ? 32.489 24.559 -4.972 1.00 81.88 145 THR A O 1
ATOM 1146 N N . ALA A 1 146 ? 34.203 25.274 -6.239 1.00 82.81 146 ALA A N 1
ATOM 1147 C CA . ALA A 1 146 ? 33.777 24.590 -7.458 1.00 82.81 146 ALA A CA 1
ATOM 1148 C C . ALA A 1 146 ? 34.030 23.080 -7.341 1.00 82.81 146 ALA A C 1
ATOM 1150 O O . ALA A 1 146 ? 35.119 22.641 -6.968 1.00 82.81 146 ALA A O 1
ATOM 1151 N N . CYS A 1 147 ? 33.020 22.277 -7.665 1.00 81.94 147 CYS A N 1
ATOM 1152 C CA . CYS A 1 147 ? 32.985 20.854 -7.360 1.00 81.94 147 CYS A CA 1
ATOM 1153 C C . CYS A 1 147 ? 32.663 20.020 -8.605 1.00 81.94 147 CYS A C 1
ATOM 1155 O O . CYS A 1 147 ? 31.569 19.472 -8.729 1.00 81.94 147 CYS A O 1
ATOM 1157 N N . PRO A 1 148 ? 33.643 19.858 -9.517 1.00 68.56 148 PRO A N 1
ATOM 1158 C CA . PRO A 1 148 ? 33.433 19.276 -10.847 1.00 68.56 148 PRO A CA 1
ATOM 1159 C C . PRO A 1 148 ? 33.077 17.781 -10.844 1.00 68.56 148 PRO A C 1
ATOM 1161 O O . PRO A 1 148 ? 32.707 17.238 -11.877 1.00 68.56 148 PRO A O 1
ATOM 1164 N N . LYS A 1 149 ? 33.216 17.096 -9.701 1.00 77.50 149 LYS A N 1
ATOM 1165 C CA . LYS A 1 149 ? 32.929 15.658 -9.534 1.00 77.50 149 LYS A CA 1
ATOM 1166 C C . LYS A 1 149 ? 31.923 15.378 -8.414 1.00 77.50 149 LYS A C 1
ATOM 1168 O O . LYS A 1 149 ? 31.891 14.259 -7.906 1.00 77.50 149 LYS A O 1
ATOM 1173 N N . ALA A 1 150 ? 31.186 16.390 -7.963 1.00 81.12 150 ALA A N 1
ATOM 1174 C CA . ALA A 1 150 ? 30.192 16.251 -6.907 1.00 81.12 150 ALA A CA 1
ATOM 1175 C C . ALA A 1 150 ? 28.782 16.379 -7.476 1.00 81.12 150 ALA A C 1
ATOM 1177 O O . ALA A 1 150 ? 28.552 17.138 -8.410 1.00 81.12 150 ALA A O 1
ATOM 1178 N N . ASP A 1 151 ? 27.859 15.645 -6.865 1.00 80.50 151 ASP A N 1
ATOM 1179 C CA . ASP A 1 151 ? 26.434 15.689 -7.199 1.00 80.50 151 ASP A CA 1
ATOM 1180 C C . ASP A 1 151 ? 25.635 16.417 -6.105 1.00 80.50 151 ASP A C 1
ATOM 1182 O O . ASP A 1 151 ? 24.476 16.763 -6.308 1.00 80.50 151 ASP A O 1
ATOM 1186 N N . PHE A 1 152 ? 26.240 16.601 -4.924 1.00 87.50 152 PHE A N 1
ATOM 1187 C CA . PHE A 1 152 ? 25.584 17.129 -3.736 1.00 87.50 152 PHE A CA 1
ATOM 1188 C C . PHE A 1 152 ? 26.518 18.035 -2.931 1.00 87.50 152 PHE A C 1
ATOM 1190 O O . PHE A 1 152 ? 27.717 17.756 -2.780 1.00 87.50 152 PHE A O 1
ATOM 1197 N N . CYS A 1 153 ? 25.933 19.065 -2.329 1.00 87.50 153 CYS A N 1
ATOM 1198 C CA . CYS A 1 153 ? 26.513 19.778 -1.201 1.00 87.50 153 CYS A CA 1
ATOM 1199 C C . CYS A 1 153 ? 26.052 19.085 0.082 1.00 87.50 153 CYS A C 1
ATOM 1201 O O . CYS A 1 153 ? 24.861 18.840 0.263 1.00 87.50 153 CYS A O 1
ATOM 1203 N N . MET A 1 154 ? 26.988 18.729 0.958 1.00 92.56 154 MET A N 1
ATOM 1204 C CA . MET A 1 154 ? 26.718 17.972 2.179 1.00 92.56 154 MET A CA 1
ATOM 1205 C C . MET A 1 154 ? 27.200 18.742 3.403 1.00 92.56 154 MET A C 1
ATOM 1207 O O . MET A 1 154 ? 28.334 19.215 3.417 1.00 92.56 154 MET A O 1
ATOM 1211 N N . ALA A 1 155 ? 26.382 18.794 4.448 1.00 88.56 155 ALA A N 1
ATOM 1212 C CA . ALA A 1 155 ? 26.799 19.163 5.791 1.00 88.56 155 ALA A CA 1
ATOM 1213 C C . ALA A 1 155 ? 26.959 17.900 6.645 1.00 88.56 155 ALA A C 1
ATOM 1215 O O . ALA A 1 155 ? 26.148 16.976 6.589 1.00 88.56 155 ALA A O 1
ATOM 1216 N N . LEU A 1 156 ? 28.037 17.853 7.417 1.00 88.31 156 LEU A N 1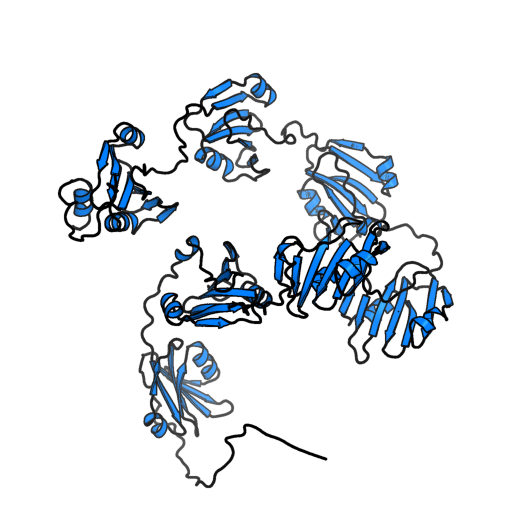
ATOM 1217 C CA . LEU A 1 156 ? 28.389 16.773 8.324 1.00 88.31 156 LEU A CA 1
ATOM 1218 C C . LEU A 1 156 ? 28.606 17.364 9.710 1.00 88.31 156 LEU A C 1
ATOM 1220 O O . LEU A 1 156 ? 29.414 18.279 9.864 1.00 88.31 156 LEU A O 1
ATOM 1224 N N . TRP A 1 157 ? 27.953 16.788 10.711 1.00 82.38 157 TRP A N 1
ATOM 1225 C CA . TRP A 1 157 ? 28.073 17.232 12.092 1.00 82.38 157 TRP A CA 1
ATOM 1226 C C . TRP A 1 157 ? 28.321 16.058 13.036 1.00 82.38 157 TRP A C 1
ATOM 1228 O O . TRP A 1 157 ? 27.509 15.148 13.114 1.00 82.38 157 TRP A O 1
ATOM 1238 N N . ASP A 1 158 ? 29.431 16.070 13.767 1.00 82.25 158 ASP A N 1
ATOM 1239 C CA . ASP A 1 158 ? 29.715 15.211 14.929 1.00 82.25 158 ASP A CA 1
ATOM 1240 C C . ASP A 1 158 ? 30.029 16.110 16.142 1.00 82.25 158 ASP A C 1
ATOM 1242 O O . ASP A 1 158 ? 30.265 17.306 15.994 1.00 82.25 158 ASP A O 1
ATOM 1246 N N . LYS A 1 159 ? 30.109 15.543 17.347 1.00 72.50 159 LYS A N 1
ATOM 1247 C CA . LYS A 1 159 ? 30.384 16.234 18.620 1.00 72.50 159 LYS A CA 1
ATOM 1248 C C . LYS A 1 159 ? 31.598 17.171 18.635 1.00 72.50 159 LYS A C 1
ATOM 1250 O O . LYS A 1 159 ? 31.727 17.964 19.554 1.00 72.50 159 LYS A O 1
ATOM 1255 N N . SER A 1 160 ? 32.534 17.027 17.702 1.00 75.38 160 SER A N 1
ATOM 1256 C CA . SER A 1 160 ? 33.775 17.810 17.677 1.00 75.38 160 SER A CA 1
ATOM 1257 C C . SER A 1 160 ? 34.048 18.505 16.347 1.00 75.38 160 SER A C 1
ATOM 1259 O O . SER A 1 160 ? 35.045 19.212 16.239 1.00 75.38 160 SER A O 1
ATOM 1261 N N . VAL A 1 161 ? 33.247 18.243 15.310 1.00 81.75 161 VAL A N 1
ATOM 1262 C CA . VAL A 1 161 ? 33.499 18.751 13.957 1.00 81.75 161 VAL A CA 1
ATOM 1263 C C . VAL A 1 161 ? 32.177 19.030 13.262 1.00 81.75 161 VAL A C 1
ATOM 1265 O O . VAL A 1 161 ? 31.321 18.152 13.163 1.00 81.75 161 VAL A O 1
ATOM 1268 N N . PHE A 1 162 ? 32.075 20.226 12.700 1.00 85.69 162 PHE A N 1
ATOM 1269 C CA . PHE A 1 162 ? 31.065 20.609 11.731 1.00 85.69 162 PHE A CA 1
ATOM 1270 C C . PHE A 1 162 ? 31.761 20.931 10.404 1.00 85.69 162 PHE A C 1
ATOM 1272 O O . PHE A 1 162 ? 32.735 21.683 10.368 1.00 85.69 162 PHE A O 1
ATOM 1279 N N . ALA A 1 163 ? 31.307 20.340 9.302 1.00 87.38 163 ALA A N 1
ATOM 1280 C CA . ALA A 1 163 ? 31.913 20.563 7.996 1.00 87.38 163 ALA A CA 1
ATOM 1281 C C . ALA A 1 163 ? 30.881 20.568 6.873 1.00 87.38 163 ALA A C 1
ATOM 1283 O O . ALA A 1 163 ? 30.013 19.701 6.818 1.00 87.38 163 ALA A O 1
ATOM 1284 N N . ARG A 1 164 ? 31.052 21.479 5.917 1.00 87.88 164 ARG A N 1
ATOM 1285 C CA . ARG A 1 164 ? 30.325 21.489 4.646 1.00 87.88 164 ARG A CA 1
ATOM 1286 C C . ARG A 1 164 ? 31.276 21.089 3.523 1.00 87.88 164 ARG A C 1
ATOM 1288 O O . ARG A 1 164 ? 32.352 21.673 3.385 1.00 87.88 164 ARG A O 1
ATOM 1295 N N . LYS A 1 165 ? 30.923 20.059 2.752 1.00 89.12 165 LYS A N 1
ATOM 1296 C CA . LYS A 1 165 ? 31.775 19.471 1.708 1.00 89.12 165 LYS A CA 1
ATOM 1297 C C . LYS A 1 165 ? 30.980 19.103 0.466 1.00 89.12 165 LYS A C 1
ATOM 1299 O O . LYS A 1 165 ? 29.803 18.768 0.528 1.00 89.12 165 LYS A O 1
ATOM 1304 N N . CYS A 1 166 ? 31.682 19.083 -0.654 1.00 88.62 166 CYS A N 1
ATOM 1305 C CA . CYS A 1 166 ? 31.182 18.520 -1.895 1.00 88.62 166 CYS A CA 1
ATOM 1306 C C . CYS A 1 166 ? 31.316 17.002 -1.892 1.00 88.62 166 CYS A C 1
ATOM 1308 O O . CYS A 1 166 ? 32.390 16.472 -1.596 1.00 88.62 166 CYS A O 1
ATOM 1310 N N . VAL A 1 167 ? 30.246 16.300 -2.251 1.00 86.44 167 VAL A N 1
ATOM 1311 C CA . VAL A 1 167 ? 30.246 14.838 -2.320 1.00 86.44 167 VAL A CA 1
ATOM 1312 C C . VAL A 1 167 ? 29.537 14.342 -3.572 1.00 86.44 167 VAL A C 1
ATOM 1314 O O . VAL A 1 167 ? 28.573 14.931 -4.054 1.00 86.44 167 VAL A O 1
ATOM 1317 N N . ASN A 1 168 ? 30.016 13.223 -4.106 1.00 87.62 168 ASN A N 1
ATOM 1318 C CA . ASN A 1 168 ? 29.279 12.478 -5.119 1.00 87.62 168 ASN A CA 1
ATOM 1319 C C . ASN A 1 168 ? 28.291 11.510 -4.467 1.00 87.62 168 ASN A C 1
ATOM 1321 O O . ASN A 1 168 ? 28.384 11.188 -3.276 1.00 87.62 168 ASN A O 1
ATOM 1325 N N . ARG A 1 169 ? 27.369 10.990 -5.276 1.00 83.31 169 ARG A N 1
ATOM 1326 C CA . ARG A 1 169 ? 26.343 10.038 -4.839 1.00 83.31 169 ARG A CA 1
ATOM 1327 C C . ARG A 1 169 ? 26.915 8.835 -4.094 1.00 83.31 169 ARG A C 1
ATOM 1329 O O . ARG A 1 169 ? 26.392 8.437 -3.058 1.00 83.31 169 ARG A O 1
ATOM 1336 N N . LYS A 1 170 ? 28.025 8.280 -4.584 1.00 82.44 170 LYS A N 1
ATOM 1337 C CA . LYS A 1 170 ? 28.672 7.103 -3.989 1.00 82.44 170 LYS A CA 1
ATOM 1338 C C . LYS A 1 170 ? 29.203 7.379 -2.580 1.00 82.44 170 LYS A C 1
ATOM 1340 O O . LYS A 1 170 ? 29.123 6.505 -1.718 1.00 82.44 170 LYS A O 1
ATOM 1345 N N . MET A 1 171 ? 29.761 8.566 -2.352 1.00 83.12 171 MET A N 1
ATOM 1346 C CA . MET A 1 171 ? 30.254 8.985 -1.042 1.00 83.12 171 MET A CA 1
ATOM 1347 C C . MET A 1 171 ? 29.093 9.269 -0.087 1.00 83.12 171 MET A C 1
ATOM 1349 O O . MET A 1 171 ? 29.139 8.823 1.057 1.00 83.12 171 MET A O 1
ATOM 1353 N N . LEU A 1 172 ? 28.025 9.917 -0.564 1.00 85.81 172 LEU A N 1
ATOM 1354 C CA . LEU A 1 172 ? 26.816 10.137 0.230 1.00 85.81 172 LEU A CA 1
ATOM 1355 C C . LEU A 1 172 ? 26.201 8.804 0.685 1.00 85.81 172 LEU A C 1
ATOM 1357 O O . LEU A 1 172 ? 25.979 8.608 1.875 1.00 85.81 172 LEU A O 1
ATOM 1361 N N . GLU A 1 173 ? 26.032 7.840 -0.225 1.00 85.06 173 GLU A N 1
ATOM 1362 C CA . GLU A 1 173 ? 25.538 6.492 0.097 1.00 85.06 173 GLU A CA 1
ATOM 1363 C C . GLU A 1 173 ? 26.439 5.735 1.083 1.00 85.06 173 GLU A C 1
ATOM 1365 O O . GLU A 1 173 ? 25.957 4.921 1.872 1.00 85.06 173 GLU A O 1
ATOM 1370 N N . LEU A 1 174 ? 27.758 5.949 1.031 1.00 84.62 174 LEU A N 1
ATOM 1371 C CA . LEU A 1 174 ? 28.694 5.349 1.981 1.00 84.62 174 LEU A CA 1
ATOM 1372 C C . LEU A 1 174 ? 28.483 5.923 3.389 1.00 84.62 174 LEU A C 1
ATOM 1374 O O . LEU A 1 174 ? 28.449 5.160 4.354 1.00 84.62 174 LEU A O 1
ATOM 1378 N N . MET A 1 175 ? 28.325 7.245 3.482 1.00 81.25 175 MET A N 1
ATOM 1379 C CA . MET A 1 175 ? 28.146 7.977 4.737 1.00 81.25 175 MET A CA 1
ATOM 1380 C C . MET A 1 175 ? 26.768 7.730 5.365 1.00 81.25 175 MET A C 1
ATOM 1382 O O . MET A 1 175 ? 26.653 7.748 6.584 1.00 81.25 175 MET A O 1
ATOM 1386 N N . THR A 1 176 ? 25.735 7.437 4.568 1.00 85.44 176 THR A N 1
ATOM 1387 C CA . THR A 1 176 ? 24.352 7.254 5.052 1.00 85.44 176 THR A CA 1
ATOM 1388 C C . THR A 1 176 ? 23.917 5.787 5.193 1.00 85.44 176 THR A C 1
ATOM 1390 O O . THR A 1 176 ? 22.841 5.508 5.725 1.00 85.44 176 THR A O 1
ATOM 1393 N N . ARG A 1 177 ? 24.755 4.816 4.782 1.00 80.69 177 ARG A N 1
ATOM 1394 C CA . ARG A 1 177 ? 24.404 3.382 4.642 1.00 80.69 177 ARG A CA 1
ATOM 1395 C C . ARG A 1 177 ? 23.744 2.731 5.864 1.00 80.69 177 ARG A C 1
ATOM 1397 O O . ARG A 1 177 ? 22.946 1.817 5.689 1.00 80.69 177 ARG A O 1
ATOM 1404 N N . ASN A 1 178 ? 24.094 3.146 7.081 1.00 78.56 178 ASN A N 1
ATOM 1405 C CA . ASN A 1 178 ? 23.514 2.603 8.320 1.00 78.56 178 ASN A CA 1
ATOM 1406 C C . ASN A 1 178 ? 22.995 3.716 9.240 1.00 78.56 178 ASN A C 1
ATOM 1408 O O . ASN A 1 178 ? 23.179 3.669 10.458 1.00 78.56 178 ASN A O 1
ATOM 1412 N N . CYS A 1 179 ? 22.390 4.737 8.643 1.00 80.75 179 CYS A N 1
ATOM 1413 C CA . CYS A 1 179 ? 21.839 5.879 9.352 1.00 80.75 179 CYS A CA 1
ATOM 1414 C C . CYS A 1 179 ? 20.312 5.836 9.349 1.00 80.75 179 CYS A C 1
ATOM 1416 O O . CYS A 1 179 ? 19.686 5.275 8.450 1.00 80.75 179 CYS A O 1
ATOM 1418 N N . MET A 1 180 ? 19.705 6.417 10.378 1.00 80.50 180 MET A N 1
ATOM 1419 C CA . MET A 1 180 ? 18.266 6.624 10.440 1.00 80.50 180 MET A CA 1
ATOM 1420 C C . MET A 1 180 ? 17.919 7.864 9.621 1.00 80.50 180 MET A C 1
ATOM 1422 O O . MET A 1 180 ? 18.515 8.918 9.829 1.00 80.50 180 MET A O 1
ATOM 1426 N N . ASN A 1 181 ? 16.974 7.730 8.693 1.00 78.19 181 ASN A N 1
ATOM 1427 C CA . ASN A 1 181 ? 16.503 8.857 7.898 1.00 78.19 181 ASN A CA 1
ATOM 1428 C C . ASN A 1 181 ? 15.584 9.742 8.753 1.00 78.19 181 ASN A C 1
ATOM 1430 O O . ASN A 1 181 ? 14.606 9.229 9.301 1.00 78.19 181 ASN A O 1
ATOM 1434 N N . VAL A 1 182 ? 15.914 11.025 8.895 1.00 69.12 182 VAL A N 1
ATOM 1435 C CA . VAL A 1 182 ? 15.151 12.007 9.689 1.00 69.12 182 VAL A CA 1
ATOM 1436 C C . VAL A 1 182 ? 14.219 12.815 8.788 1.00 69.12 182 VAL A C 1
ATOM 1438 O O . VAL A 1 182 ? 13.070 13.053 9.149 1.00 69.12 182 VAL A O 1
ATOM 1441 N N . SER A 1 183 ? 14.677 13.165 7.586 1.00 69.56 183 SER A N 1
ATOM 1442 C CA . SER A 1 183 ? 13.890 13.868 6.567 1.00 69.56 183 SER A CA 1
ATOM 1443 C C . SER A 1 183 ? 14.225 13.337 5.167 1.00 69.56 183 SER A C 1
ATOM 1445 O O . SER A 1 183 ? 14.896 12.317 5.033 1.00 69.56 183 SER A O 1
ATOM 1447 N N . SER A 1 184 ? 13.748 13.973 4.093 1.00 69.56 184 SER A N 1
ATOM 1448 C CA . SER A 1 184 ? 14.139 13.572 2.731 1.00 69.56 184 SER A CA 1
ATOM 1449 C C . SER A 1 184 ? 15.644 13.724 2.477 1.00 69.56 184 SER A C 1
ATOM 1451 O O . SER A 1 184 ? 16.185 13.012 1.633 1.00 69.56 184 SER A O 1
ATOM 1453 N N . ASN A 1 185 ? 16.302 14.616 3.225 1.00 79.88 185 ASN A N 1
ATOM 1454 C CA . ASN A 1 185 ? 17.645 15.116 2.948 1.00 79.88 185 ASN A CA 1
ATOM 1455 C C . ASN A 1 185 ? 18.576 15.055 4.176 1.00 79.88 185 ASN A C 1
ATOM 1457 O O . ASN A 1 185 ? 19.679 15.596 4.119 1.00 79.88 185 ASN A O 1
ATOM 1461 N N . GLU A 1 186 ? 1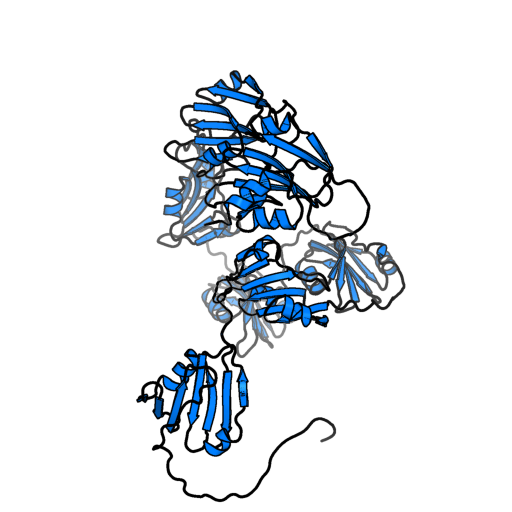8.146 14.432 5.280 1.00 81.12 186 GLU A N 1
ATOM 1462 C CA . GLU A 1 186 ? 18.858 14.431 6.563 1.00 81.12 186 GLU A CA 1
ATOM 1463 C C . GLU A 1 186 ? 18.891 13.036 7.206 1.00 81.12 186 GLU A C 1
ATOM 1465 O O . GLU A 1 186 ? 17.865 12.364 7.343 1.00 81.12 186 GLU A O 1
ATOM 1470 N N . TRP A 1 187 ? 20.073 12.619 7.665 1.00 86.81 187 TRP A N 1
ATOM 1471 C CA . TRP A 1 187 ? 20.340 11.317 8.268 1.00 86.81 187 TRP A CA 1
ATOM 1472 C C . TRP A 1 187 ? 21.060 11.447 9.613 1.00 86.81 187 TRP A C 1
ATOM 1474 O O . TRP A 1 187 ? 22.064 12.146 9.729 1.00 86.81 187 TRP A O 1
ATOM 1484 N N . LYS A 1 188 ? 20.624 10.667 10.610 1.00 81.31 188 LYS A N 1
ATOM 1485 C CA . LYS A 1 188 ? 21.306 10.495 11.904 1.00 81.31 188 LYS A CA 1
ATOM 1486 C C . LYS A 1 188 ? 22.005 9.141 11.977 1.00 81.31 188 LYS A C 1
ATOM 1488 O O . LYS A 1 188 ? 21.374 8.086 11.896 1.00 81.31 188 LYS A O 1
ATOM 1493 N N . CYS A 1 189 ? 23.315 9.158 12.169 1.00 80.19 189 CYS A N 1
ATOM 1494 C CA . CYS A 1 189 ? 24.187 7.991 12.126 1.00 80.19 189 CYS A CA 1
ATOM 1495 C C . CYS A 1 189 ? 24.734 7.653 13.521 1.00 80.19 189 CYS A C 1
ATOM 1497 O O . CYS A 1 189 ? 25.191 8.526 14.256 1.00 80.19 189 CYS A O 1
ATOM 1499 N N . ASN A 1 190 ? 24.718 6.368 13.894 1.00 69.44 190 ASN A N 1
ATOM 1500 C CA . ASN A 1 190 ? 25.170 5.900 15.213 1.00 69.44 190 ASN A CA 1
ATOM 1501 C C . ASN A 1 190 ? 26.195 4.755 15.096 1.00 69.44 190 ASN A C 1
ATOM 1503 O O . ASN A 1 190 ? 26.061 3.709 15.730 1.00 69.44 190 ASN A O 1
ATOM 1507 N N . ILE A 1 191 ? 27.205 4.921 14.234 1.00 55.59 191 ILE A N 1
ATOM 1508 C CA . ILE A 1 191 ? 28.274 3.928 14.041 1.00 55.59 191 ILE A CA 1
ATOM 1509 C C . ILE A 1 191 ? 29.541 4.441 14.727 1.00 55.59 191 ILE A C 1
ATOM 1511 O O . ILE A 1 191 ? 30.283 5.220 14.140 1.00 55.59 191 ILE A O 1
ATOM 1515 N N . LYS A 1 192 ? 29.804 3.997 15.964 1.00 57.53 192 LYS A N 1
ATOM 1516 C CA . LYS A 1 192 ? 30.992 4.323 16.797 1.00 57.53 192 LYS A CA 1
ATOM 1517 C C . LYS A 1 192 ? 31.193 5.808 17.167 1.00 57.53 192 LYS A C 1
ATOM 1519 O O . LYS A 1 192 ? 31.754 6.073 18.224 1.00 57.53 192 LYS A O 1
ATOM 1524 N N . ARG A 1 193 ? 30.710 6.753 16.360 1.00 60.38 193 ARG A N 1
ATOM 1525 C CA . ARG A 1 193 ? 30.574 8.188 16.631 1.00 60.38 193 ARG A CA 1
ATOM 1526 C C . ARG A 1 193 ? 29.176 8.628 16.197 1.00 60.38 193 ARG A C 1
ATOM 1528 O O . ARG A 1 193 ? 28.636 8.084 15.232 1.00 60.38 193 ARG A O 1
ATOM 1535 N N . LYS A 1 194 ? 28.565 9.533 16.960 1.00 74.75 194 LYS A N 1
ATOM 1536 C CA . LYS A 1 194 ? 27.220 10.046 16.677 1.00 74.75 194 LYS A CA 1
ATOM 1537 C C . LYS A 1 194 ? 27.372 11.227 15.733 1.00 74.75 194 LYS A C 1
ATOM 1539 O O . LYS A 1 194 ? 27.801 12.278 16.186 1.00 74.75 194 LYS A O 1
ATOM 1544 N N . TYR A 1 195 ? 27.024 11.051 14.465 1.00 82.38 195 TYR A N 1
ATOM 1545 C CA . TYR A 1 195 ? 27.097 12.136 13.492 1.00 82.38 195 TYR A CA 1
ATOM 1546 C C . TYR A 1 195 ? 25.805 12.273 12.694 1.00 82.38 195 TYR A C 1
ATOM 1548 O O . TYR A 1 195 ? 25.035 11.321 12.562 1.00 82.38 195 TYR A O 1
ATOM 1556 N N . GLN A 1 196 ? 25.568 13.470 12.181 1.00 83.88 196 GLN A N 1
ATOM 1557 C CA . GLN A 1 196 ? 24.445 13.836 11.338 1.00 83.88 196 GLN A CA 1
ATOM 1558 C C . GLN A 1 196 ? 24.957 14.224 9.958 1.00 83.88 196 GLN A C 1
ATOM 1560 O O . GLN A 1 196 ? 26.048 14.782 9.821 1.00 83.88 196 GLN A O 1
ATOM 1565 N N . VAL A 1 197 ? 24.170 13.907 8.939 1.00 88.00 197 VAL A N 1
ATOM 1566 C CA . VAL A 1 197 ? 24.460 14.234 7.545 1.00 88.00 197 VAL A CA 1
ATOM 1567 C C . VAL A 1 197 ? 23.236 14.916 6.957 1.00 88.00 197 VAL A C 1
ATOM 1569 O O . VAL A 1 197 ? 22.159 14.335 7.007 1.00 88.00 197 VAL A O 1
ATOM 1572 N N . ALA A 1 198 ? 23.398 16.097 6.374 1.00 87.69 198 ALA A N 1
ATOM 1573 C CA . ALA A 1 198 ? 22.388 16.746 5.542 1.00 87.69 198 ALA A CA 1
ATOM 1574 C C . ALA A 1 198 ? 22.948 16.929 4.127 1.00 87.69 198 ALA A C 1
ATOM 1576 O O . ALA A 1 198 ? 24.148 17.162 3.975 1.00 87.69 198 ALA A O 1
ATOM 1577 N N . ALA A 1 199 ? 22.123 16.805 3.088 1.00 88.75 199 ALA A N 1
ATOM 1578 C CA . ALA A 1 199 ? 22.570 16.987 1.708 1.00 88.75 199 ALA A CA 1
ATOM 1579 C C . ALA A 1 199 ? 21.528 17.682 0.826 1.00 88.75 199 ALA A C 1
ATOM 1581 O O . ALA A 1 199 ? 20.329 17.469 0.974 1.00 88.75 199 ALA A O 1
ATOM 1582 N N . CYS A 1 200 ? 21.994 18.472 -0.134 1.00 85.50 200 CYS A N 1
ATOM 1583 C CA . CYS A 1 200 ? 21.171 19.109 -1.158 1.00 85.50 200 CYS A CA 1
ATOM 1584 C C . CYS A 1 200 ? 21.864 19.009 -2.526 1.00 85.50 200 CYS A C 1
ATOM 1586 O O . CYS A 1 200 ? 23.085 18.881 -2.608 1.00 85.50 200 CYS A O 1
ATOM 1588 N N . ASP A 1 201 ? 21.079 18.993 -3.600 1.00 84.00 201 ASP A N 1
ATOM 1589 C CA . ASP A 1 201 ? 21.512 18.678 -4.971 1.00 84.00 201 ASP A CA 1
ATOM 1590 C C . ASP A 1 201 ? 21.547 19.900 -5.906 1.00 84.00 201 ASP A C 1
ATOM 1592 O O . ASP A 1 201 ? 21.872 19.778 -7.087 1.00 84.00 201 ASP A O 1
ATOM 1596 N N . GLN A 1 202 ? 21.234 21.092 -5.391 1.00 80.25 202 GLN A N 1
ATOM 1597 C CA . GLN A 1 202 ? 21.308 22.344 -6.141 1.00 80.25 202 GLN A CA 1
ATOM 1598 C C . GLN A 1 202 ? 22.691 22.986 -5.996 1.00 80.25 202 GLN A C 1
ATOM 1600 O O . GLN A 1 202 ? 23.251 23.051 -4.907 1.00 80.25 202 GLN A O 1
ATOM 1605 N N . SER A 1 203 ? 23.251 23.511 -7.085 1.00 79.81 203 SER A N 1
ATOM 1606 C CA . SER A 1 203 ? 24.506 24.261 -6.984 1.00 79.81 203 SER A CA 1
ATOM 1607 C C . SER A 1 203 ? 24.327 25.496 -6.104 1.00 79.81 203 SER A C 1
ATOM 1609 O O . SER A 1 203 ? 23.352 26.228 -6.255 1.00 79.81 203 SER A O 1
ATOM 1611 N N . GLY A 1 204 ? 25.284 25.746 -5.217 1.00 75.88 204 GLY A N 1
ATOM 1612 C CA . GLY A 1 204 ? 25.249 26.848 -4.262 1.00 75.88 204 GLY A CA 1
ATOM 1613 C C . GLY A 1 204 ? 24.319 26.623 -3.072 1.00 75.88 204 GLY A C 1
ATOM 1614 O O . GLY A 1 204 ? 24.192 27.517 -2.239 1.00 75.88 204 GLY A O 1
ATOM 1615 N N . CYS A 1 205 ? 23.683 25.452 -2.959 1.00 82.56 205 CYS A N 1
ATOM 1616 C CA . CYS A 1 205 ? 22.806 25.171 -1.833 1.00 82.56 205 CYS A CA 1
ATOM 1617 C C . CYS A 1 205 ? 23.595 25.036 -0.526 1.00 82.56 205 CYS A C 1
ATOM 1619 O O . CYS A 1 205 ? 24.655 24.405 -0.452 1.00 82.56 205 CYS A O 1
ATOM 1621 N N . VAL A 1 206 ? 23.039 25.622 0.528 1.00 82.81 206 VAL A N 1
ATOM 1622 C CA . VAL A 1 206 ? 23.535 25.495 1.894 1.00 82.81 206 VAL A CA 1
ATOM 1623 C C . VAL A 1 206 ? 22.800 24.304 2.507 1.00 82.81 206 VAL A C 1
ATOM 1625 O O . VAL A 1 206 ? 21.608 24.372 2.780 1.00 82.81 206 VAL A O 1
ATOM 1628 N N . ALA A 1 207 ? 23.480 23.163 2.652 1.00 79.44 207 ALA A N 1
ATOM 1629 C CA . ALA A 1 207 ? 22.879 21.981 3.272 1.00 79.44 207 ALA A CA 1
ATOM 1630 C C . ALA A 1 207 ? 22.639 22.249 4.765 1.00 79.44 207 ALA A C 1
ATOM 1632 O O . ALA A 1 207 ? 23.592 22.327 5.536 1.00 79.44 207 ALA A O 1
ATOM 1633 N N . GLU A 1 208 ? 21.393 22.430 5.174 1.00 76.81 208 GLU A N 1
ATOM 1634 C CA . GLU A 1 208 ? 21.040 22.765 6.554 1.00 76.81 208 GLU A CA 1
ATOM 1635 C C . GLU A 1 208 ? 20.505 21.541 7.294 1.00 76.81 208 GLU A C 1
ATOM 1637 O O . GLU A 1 208 ? 19.807 20.699 6.725 1.00 76.81 208 GLU A O 1
ATOM 1642 N N . PHE A 1 209 ? 20.856 21.440 8.573 1.00 73.50 209 PHE A N 1
ATOM 1643 C CA . PHE A 1 209 ? 20.180 20.536 9.492 1.00 73.50 209 PHE A CA 1
ATOM 1644 C C . PHE A 1 209 ? 18.870 21.196 9.911 1.00 73.50 209 PHE A C 1
ATOM 1646 O O . PHE A 1 209 ? 18.848 22.398 10.179 1.00 73.50 209 PHE A O 1
ATOM 1653 N N . SER A 1 210 ? 17.777 20.435 9.959 1.00 55.44 210 SER A N 1
ATOM 1654 C CA . SER A 1 210 ? 16.531 20.966 10.507 1.00 55.44 210 SER A CA 1
ATOM 1655 C C . SER A 1 210 ? 16.753 21.394 11.967 1.00 55.44 210 SER A C 1
ATOM 1657 O O . SER A 1 210 ? 17.414 20.696 12.730 1.00 55.44 210 SER A O 1
ATOM 1659 N N . GLU A 1 211 ? 16.255 22.581 12.323 1.00 45.59 211 GLU A N 1
ATOM 1660 C CA . GLU A 1 211 ? 16.682 23.458 13.435 1.00 45.59 211 GLU A CA 1
ATOM 1661 C C . GLU A 1 211 ? 16.514 22.915 14.880 1.00 45.59 211 GLU A C 1
ATOM 1663 O O . GLU A 1 211 ? 16.411 23.683 15.830 1.00 45.59 211 GLU A O 1
ATOM 1668 N N . ASN A 1 212 ? 16.489 21.599 15.098 1.00 40.84 212 ASN A N 1
ATOM 1669 C CA . ASN A 1 212 ? 16.215 20.989 16.403 1.00 40.84 212 ASN A CA 1
ATOM 1670 C C . ASN A 1 212 ? 17.325 20.104 16.976 1.00 40.84 212 ASN A C 1
ATOM 1672 O O . ASN A 1 212 ? 17.102 19.470 18.006 1.00 40.84 212 ASN A O 1
ATOM 1676 N N . ASP A 1 213 ? 18.521 20.057 16.390 1.00 40.34 213 ASP A N 1
ATOM 1677 C CA . ASP A 1 213 ? 19.573 19.191 16.925 1.00 40.34 213 ASP A CA 1
ATOM 1678 C C . ASP A 1 213 ? 20.957 19.832 16.943 1.00 40.34 213 ASP A C 1
ATOM 1680 O O . ASP A 1 213 ? 21.898 19.319 16.346 1.00 40.34 213 ASP A O 1
ATOM 1684 N N . ASN A 1 214 ? 21.107 20.888 17.740 1.00 38.78 214 ASN A N 1
ATOM 1685 C CA . ASN A 1 214 ? 22.393 21.147 18.373 1.00 38.78 214 ASN A CA 1
ATOM 1686 C C . ASN A 1 214 ? 22.635 20.076 19.454 1.00 38.78 214 ASN A C 1
ATOM 1688 O O . ASN A 1 214 ? 21.933 20.092 20.466 1.00 38.78 214 ASN A O 1
ATOM 1692 N N . PRO A 1 215 ? 23.594 19.136 19.295 1.00 42.66 215 PRO A N 1
ATOM 1693 C CA . PRO A 1 215 ? 23.815 18.076 20.271 1.00 42.66 215 PRO A CA 1
ATOM 1694 C C . PRO A 1 215 ? 24.346 18.596 21.614 1.00 42.66 215 PRO A C 1
ATOM 1696 O O . PRO A 1 215 ? 24.344 17.825 22.574 1.00 42.66 215 PRO A O 1
ATOM 1699 N N . ASP A 1 216 ? 24.729 19.876 21.694 1.00 40.34 216 ASP A N 1
ATOM 1700 C CA . ASP A 1 216 ? 25.140 20.552 22.928 1.00 40.34 216 ASP A CA 1
ATOM 1701 C C . ASP A 1 216 ? 24.216 21.714 23.343 1.00 40.34 216 ASP A C 1
ATOM 1703 O O . ASP A 1 216 ? 24.509 22.415 24.307 1.00 40.34 216 ASP A O 1
ATOM 1707 N N . ASN A 1 217 ? 23.052 21.882 22.700 1.00 41.62 217 ASN A N 1
ATOM 1708 C CA . ASN A 1 217 ? 22.030 22.824 23.169 1.00 41.62 217 ASN A CA 1
ATOM 1709 C C . ASN A 1 217 ? 20.626 22.206 23.085 1.00 41.62 217 ASN A C 1
ATOM 1711 O O . ASN A 1 217 ? 19.726 22.711 22.416 1.00 41.62 217 ASN A O 1
ATOM 1715 N N . ASN A 1 218 ? 20.443 21.067 23.764 1.00 43.44 218 ASN A N 1
ATOM 1716 C CA . ASN A 1 218 ? 19.135 20.435 23.944 1.00 43.44 218 ASN A CA 1
ATOM 1717 C C . ASN A 1 218 ? 18.251 21.295 24.860 1.00 43.44 218 ASN A C 1
ATOM 1719 O O . ASN A 1 218 ? 18.024 20.959 26.024 1.00 43.44 218 ASN A O 1
ATOM 1723 N N . ASN A 1 219 ? 17.663 22.354 24.308 1.00 60.62 219 ASN A N 1
ATOM 1724 C CA . ASN A 1 219 ? 16.493 23.015 24.882 1.00 60.62 219 ASN A CA 1
ATOM 1725 C C . ASN A 1 219 ? 15.225 22.187 24.603 1.00 60.62 219 ASN A C 1
ATOM 1727 O O . ASN A 1 219 ? 14.189 22.719 24.204 1.00 60.62 219 ASN A O 1
ATOM 1731 N N . PHE A 1 220 ? 15.289 20.864 24.799 1.00 73.00 220 PHE A N 1
ATOM 1732 C CA . PHE A 1 220 ? 14.076 20.067 24.919 1.00 73.00 220 PHE A CA 1
ATOM 1733 C C . PHE A 1 220 ? 13.484 20.385 26.285 1.00 73.00 220 PHE A C 1
ATOM 1735 O O . PHE A 1 220 ? 14.027 19.971 27.305 1.00 73.00 220 PHE A O 1
ATOM 1742 N N . TRP A 1 221 ? 12.420 21.174 26.320 1.00 80.31 221 TRP A N 1
ATOM 1743 C CA . TRP A 1 221 ? 11.727 21.539 27.544 1.00 80.31 221 TRP A CA 1
ATOM 1744 C C . TRP A 1 221 ? 10.295 21.030 27.486 1.00 80.31 221 TRP A C 1
ATOM 1746 O O . TRP A 1 221 ? 9.715 20.895 26.414 1.00 80.31 221 TRP A O 1
ATOM 1756 N N . CYS A 1 222 ? 9.713 20.739 28.642 1.00 84.94 222 CYS A N 1
ATOM 1757 C CA . CYS A 1 222 ? 8.306 20.381 28.736 1.00 84.94 222 CYS A CA 1
ATOM 1758 C C . CYS A 1 222 ? 7.612 21.241 29.783 1.00 84.94 222 CYS A C 1
ATOM 1760 O O . CYS A 1 222 ? 8.221 21.566 30.806 1.00 84.94 222 CYS A O 1
ATOM 1762 N N . PRO A 1 223 ? 6.325 21.549 29.585 1.00 85.88 223 PRO A N 1
ATOM 1763 C CA . PRO A 1 223 ? 5.491 22.077 30.649 1.00 85.88 223 PRO A CA 1
ATOM 1764 C C . PRO A 1 223 ? 5.241 20.952 31.669 1.00 85.88 223 PRO A C 1
ATOM 1766 O O . PRO A 1 223 ? 4.454 20.039 31.413 1.00 85.88 223 PRO A O 1
ATOM 1769 N N . THR A 1 224 ? 5.954 20.972 32.798 1.00 88.62 224 THR A N 1
ATOM 1770 C CA . THR A 1 224 ? 5.831 19.975 33.872 1.00 88.62 224 THR A CA 1
ATOM 1771 C C . THR A 1 224 ? 5.022 20.520 35.039 1.00 88.62 224 THR A C 1
ATOM 1773 O O . THR A 1 224 ? 5.016 21.718 35.310 1.00 88.62 224 THR A O 1
ATOM 1776 N N . CYS A 1 225 ? 4.303 19.629 35.708 1.00 88.69 225 CYS A N 1
ATOM 1777 C CA . CYS A 1 225 ? 3.538 19.928 36.911 1.00 88.69 225 CYS A CA 1
ATOM 1778 C C . CYS A 1 225 ? 3.150 18.612 37.587 1.00 88.69 225 CYS A C 1
ATOM 1780 O O . CYS A 1 225 ? 3.123 17.560 36.941 1.00 88.69 225 CYS A O 1
ATOM 1782 N N . ASP A 1 226 ? 2.824 18.684 38.872 1.00 86.88 226 ASP A N 1
ATOM 1783 C CA . ASP A 1 226 ? 2.201 17.603 39.628 1.00 86.88 226 ASP A CA 1
ATOM 1784 C C . ASP A 1 226 ? 0.972 18.171 40.339 1.00 86.88 226 ASP A C 1
ATOM 1786 O O . ASP A 1 226 ? 1.045 19.206 40.998 1.00 86.88 226 ASP A O 1
ATOM 1790 N N . GLY A 1 227 ? -0.163 17.497 40.213 1.00 84.06 227 GLY A N 1
ATOM 1791 C CA . GLY A 1 227 ? -1.414 17.900 40.837 1.00 84.06 227 GLY A CA 1
ATOM 1792 C C . GLY A 1 227 ? -2.357 16.719 41.019 1.00 84.06 227 GLY A C 1
ATOM 1793 O O . GLY A 1 227 ? -2.065 15.583 40.643 1.00 84.06 227 GLY A O 1
ATOM 1794 N N . THR A 1 228 ? -3.517 16.979 41.608 1.00 79.31 228 THR A N 1
ATOM 1795 C CA . THR A 1 228 ? -4.586 15.976 41.756 1.00 79.31 228 THR A CA 1
ATOM 1796 C C . THR A 1 228 ? -5.601 16.032 40.612 1.00 79.31 228 THR A C 1
ATOM 1798 O O . THR A 1 228 ? -6.355 15.082 40.411 1.00 79.31 228 THR A O 1
ATOM 1801 N N . SER A 1 229 ? -5.594 17.116 39.833 1.00 81.19 229 SER A N 1
ATOM 1802 C CA . SER A 1 229 ? -6.439 17.348 38.660 1.00 81.19 229 SER A CA 1
ATOM 1803 C C . SER A 1 229 ? -5.671 18.113 37.578 1.00 81.19 229 SER A C 1
ATOM 1805 O O . SER A 1 229 ? -4.605 18.678 37.837 1.00 81.19 229 SER A O 1
ATOM 1807 N N . GLN A 1 230 ? -6.226 18.158 36.363 1.00 82.19 230 GLN A N 1
ATOM 1808 C CA . GLN A 1 230 ? -5.664 18.965 35.278 1.00 82.19 230 GLN A CA 1
ATOM 1809 C C . GLN A 1 230 ? -5.600 20.451 35.654 1.00 82.19 230 GLN A C 1
ATOM 1811 O O . GLN A 1 230 ? -4.578 21.079 35.418 1.00 82.19 230 GLN A O 1
ATOM 1816 N N . GLU A 1 231 ? -6.651 20.989 36.274 1.00 81.06 231 GLU A N 1
ATOM 1817 C CA . GLU A 1 231 ? -6.731 22.390 36.714 1.00 81.06 231 GLU A CA 1
ATOM 1818 C C . GLU A 1 231 ? -5.659 22.713 37.762 1.00 81.06 231 GLU A C 1
ATOM 1820 O O . GLU A 1 231 ? -4.958 23.714 37.650 1.00 81.06 231 GLU A O 1
ATOM 1825 N N . SER A 1 232 ? -5.466 21.820 38.740 1.00 83.50 232 SER A N 1
ATOM 1826 C CA . SER A 1 232 ? -4.430 21.964 39.769 1.00 83.50 232 SER A CA 1
ATOM 1827 C C . SER A 1 232 ? -3.013 21.907 39.188 1.00 83.50 232 SER A C 1
ATOM 1829 O O . SER A 1 232 ? -2.129 22.595 39.689 1.00 83.50 232 SER A O 1
ATOM 1831 N N . CYS A 1 233 ? -2.794 21.098 38.150 1.00 84.38 233 CYS A N 1
ATOM 1832 C CA . CYS A 1 233 ? -1.504 20.989 37.468 1.00 84.38 233 CYS A CA 1
ATOM 1833 C C . CYS A 1 233 ? -1.262 22.192 36.538 1.00 84.38 233 CYS A C 1
ATOM 1835 O O . CYS A 1 233 ? -0.162 22.730 36.487 1.00 84.38 233 CYS A O 1
ATOM 1837 N N . ASP A 1 234 ? -2.297 22.650 35.828 1.00 83.12 234 ASP A N 1
ATOM 1838 C CA . ASP A 1 234 ? -2.229 23.826 34.953 1.00 83.12 234 ASP A CA 1
ATOM 1839 C C . ASP A 1 234 ? -1.954 25.111 35.759 1.00 83.12 234 ASP A C 1
ATOM 1841 O O . ASP A 1 234 ? -1.269 25.997 35.256 1.00 83.12 234 ASP A O 1
ATOM 1845 N N . ALA A 1 235 ? -2.393 25.184 37.022 1.00 79.88 235 ALA A N 1
ATOM 1846 C CA . ALA A 1 235 ? -2.086 26.293 37.931 1.00 79.88 235 ALA A CA 1
ATOM 1847 C C . ALA A 1 235 ? -0.622 26.328 38.423 1.00 79.88 235 ALA A C 1
ATOM 1849 O O . ALA A 1 235 ? -0.141 27.386 38.820 1.00 79.88 235 ALA A O 1
ATOM 1850 N N . THR A 1 236 ? 0.090 25.195 38.411 1.00 83.50 236 THR A N 1
ATOM 1851 C CA . THR A 1 236 ? 1.482 25.062 38.899 1.00 83.50 236 THR A CA 1
ATOM 1852 C C . THR A 1 236 ? 2.472 24.743 37.776 1.00 83.50 236 THR A C 1
ATOM 1854 O O . THR A 1 236 ? 3.551 24.192 38.005 1.00 83.50 236 THR A O 1
ATOM 1857 N N . LEU A 1 237 ? 2.086 25.056 36.539 1.00 85.44 237 LEU A N 1
ATOM 1858 C CA . LEU A 1 237 ? 2.803 24.664 35.338 1.00 85.44 237 LEU A CA 1
ATOM 1859 C C . LEU A 1 237 ? 4.149 25.380 35.204 1.00 85.44 237 LEU A C 1
ATOM 1861 O O . LEU A 1 237 ? 4.195 26.602 35.091 1.00 85.44 237 LEU A O 1
ATOM 1865 N N . ASN A 1 238 ? 5.233 24.606 35.119 1.00 83.81 238 ASN A N 1
ATOM 1866 C CA . ASN A 1 238 ? 6.587 25.124 34.947 1.00 83.81 238 ASN A CA 1
ATOM 1867 C C . ASN A 1 238 ? 7.241 24.579 33.676 1.00 83.81 238 ASN A C 1
ATOM 1869 O O . ASN A 1 238 ? 7.307 23.367 33.452 1.00 83.81 238 ASN A O 1
ATOM 1873 N N . ASN A 1 239 ? 7.822 25.468 32.873 1.00 83.62 239 ASN A N 1
ATOM 1874 C CA . ASN A 1 239 ? 8.627 25.072 31.720 1.00 83.62 239 ASN A CA 1
ATOM 1875 C C . ASN A 1 239 ? 9.975 24.537 32.206 1.00 83.62 239 ASN A C 1
ATOM 1877 O O . ASN A 1 239 ? 10.827 25.282 32.679 1.00 83.62 239 ASN A O 1
ATOM 1881 N N . THR A 1 240 ? 10.153 23.222 32.125 1.00 81.69 240 THR A N 1
ATOM 1882 C CA . THR A 1 240 ? 11.331 22.528 32.653 1.00 81.69 240 THR A CA 1
ATOM 1883 C C . THR A 1 240 ? 12.220 22.081 31.510 1.00 81.69 240 THR A C 1
ATOM 1885 O O . THR A 1 240 ? 11.757 21.344 30.643 1.00 81.69 240 THR A O 1
ATOM 1888 N N . SER A 1 241 ? 13.491 22.490 31.517 1.00 81.44 241 SER A N 1
ATOM 1889 C CA . SER A 1 241 ? 14.492 21.967 30.582 1.00 81.44 241 SER A CA 1
ATOM 1890 C C . SER A 1 241 ? 14.823 20.511 30.914 1.00 81.44 241 SER A C 1
ATOM 1892 O O . SER A 1 241 ? 15.061 20.147 32.067 1.00 81.44 241 SER A O 1
ATOM 1894 N N . CYS A 1 242 ? 14.808 19.662 29.893 1.00 80.50 242 CYS A N 1
ATOM 1895 C CA . CYS A 1 242 ? 14.825 18.214 30.000 1.00 80.50 242 CYS A CA 1
ATOM 1896 C C . CYS A 1 242 ? 15.881 17.608 29.065 1.00 80.50 242 CYS A C 1
ATOM 1898 O O . CYS A 1 242 ? 15.551 16.930 28.092 1.00 80.50 242 CYS A O 1
ATOM 1900 N N . PRO A 1 243 ? 17.176 17.759 29.407 1.00 66.19 243 PRO A N 1
ATOM 1901 C CA . PRO A 1 243 ? 18.302 17.458 28.515 1.00 66.19 243 PRO A CA 1
ATOM 1902 C C . PRO A 1 243 ? 18.454 15.971 28.145 1.00 66.19 243 PRO A C 1
ATOM 1904 O O . PRO A 1 243 ? 19.226 15.627 27.253 1.00 66.19 243 PRO A O 1
ATOM 1907 N N . LYS A 1 244 ? 17.747 15.072 28.844 1.00 76.31 244 LYS A N 1
ATOM 1908 C CA . LYS A 1 244 ? 17.774 13.612 28.635 1.00 76.31 244 LYS A CA 1
ATOM 1909 C C . LYS A 1 244 ? 16.409 13.024 28.262 1.00 76.31 244 LYS A C 1
ATOM 1911 O O . LYS A 1 244 ? 16.263 11.804 28.332 1.00 76.31 244 LYS A O 1
ATOM 1916 N N . ALA A 1 245 ? 15.410 13.854 27.971 1.00 80.62 245 ALA A N 1
ATOM 1917 C CA . ALA A 1 245 ? 14.075 13.402 27.596 1.00 80.62 245 ALA A CA 1
ATOM 1918 C C . ALA A 1 245 ? 13.875 13.489 26.083 1.00 80.62 245 ALA A C 1
ATOM 1920 O O . ALA A 1 245 ? 14.462 14.341 25.429 1.00 80.62 245 ALA A O 1
ATOM 1921 N N . ASP A 1 246 ? 13.034 12.598 25.565 1.00 81.06 246 ASP A N 1
ATOM 1922 C CA . ASP A 1 246 ? 12.643 12.571 24.151 1.00 81.06 246 ASP A CA 1
ATOM 1923 C C . ASP A 1 246 ? 11.160 12.963 23.982 1.00 81.06 246 ASP A C 1
ATOM 1925 O O . ASP A 1 246 ? 10.695 13.163 22.865 1.00 81.06 246 ASP A O 1
ATOM 1929 N N . PHE A 1 247 ? 10.393 13.009 25.083 1.00 87.50 247 PHE A N 1
ATOM 1930 C CA . PHE A 1 247 ? 8.950 13.234 25.083 1.00 87.50 247 PHE A CA 1
ATOM 1931 C C . PHE A 1 247 ? 8.487 14.048 26.298 1.00 87.50 247 PHE A C 1
ATOM 1933 O O . PHE A 1 247 ? 8.976 13.862 27.420 1.00 87.50 247 PHE A O 1
ATOM 1940 N N . CYS A 1 248 ? 7.458 14.867 26.083 1.00 87.94 248 CYS A N 1
ATOM 1941 C CA . CYS A 1 248 ? 6.613 15.421 27.134 1.00 87.94 248 CYS A CA 1
ATOM 1942 C C . CYS A 1 248 ? 5.414 14.493 27.331 1.00 87.94 248 CYS A C 1
ATOM 1944 O O . CYS A 1 248 ? 4.661 14.226 26.396 1.00 87.94 248 CYS A O 1
ATOM 1946 N N . MET A 1 249 ? 5.248 13.970 28.543 1.00 92.88 249 MET A N 1
ATOM 1947 C CA . MET A 1 249 ? 4.223 12.986 28.879 1.00 92.88 249 MET A CA 1
ATOM 1948 C C . MET A 1 249 ? 3.243 13.561 29.896 1.00 92.88 249 MET A C 1
ATOM 1950 O O . MET A 1 249 ? 3.665 14.120 30.906 1.00 92.88 249 MET A O 1
ATOM 1954 N N . THR A 1 250 ? 1.951 13.331 29.679 1.00 91.12 250 THR A N 1
ATOM 1955 C CA . THR A 1 250 ? 0.896 13.559 30.673 1.00 91.12 250 THR A CA 1
ATOM 1956 C C . THR A 1 250 ? 0.388 12.215 31.180 1.00 91.12 250 THR A C 1
ATOM 1958 O O . THR A 1 250 ? 0.026 11.336 30.395 1.00 91.12 250 THR A O 1
ATOM 1961 N N . LEU A 1 251 ? 0.353 12.058 32.500 1.00 89.50 251 LEU A N 1
ATOM 1962 C CA . LEU A 1 251 ? -0.142 10.880 33.200 1.00 89.50 251 LEU A CA 1
ATOM 1963 C C . LEU A 1 251 ? -1.339 11.264 34.069 1.00 89.50 251 LEU A C 1
ATOM 1965 O O . LEU A 1 251 ? -1.267 12.216 34.840 1.00 89.50 251 LEU A O 1
ATOM 1969 N N . LEU A 1 252 ? -2.417 10.493 33.960 1.00 84.56 252 LEU A N 1
ATOM 1970 C CA . LEU A 1 252 ? -3.626 10.618 34.768 1.00 84.56 252 LEU A CA 1
ATOM 1971 C C . LEU A 1 252 ? -3.911 9.278 35.456 1.00 84.56 252 LEU A C 1
ATOM 1973 O O . LEU A 1 252 ? -4.255 8.301 34.798 1.00 84.56 252 LEU A O 1
ATOM 1977 N N . ASP A 1 253 ? -3.791 9.237 36.777 1.00 83.25 253 ASP A N 1
ATOM 1978 C CA . ASP A 1 253 ? -4.267 8.174 37.672 1.00 83.25 253 ASP A CA 1
ATOM 1979 C C . ASP A 1 253 ? -5.364 8.761 38.582 1.00 83.25 253 ASP A C 1
ATOM 1981 O O . ASP A 1 253 ? -5.535 9.976 38.652 1.00 83.25 253 ASP A O 1
ATOM 1985 N N . ARG A 1 254 ? -6.113 7.917 39.300 1.00 73.88 254 ARG A N 1
ATOM 1986 C CA . ARG A 1 254 ? -7.318 8.291 40.072 1.00 73.88 254 ARG A CA 1
ATOM 1987 C C . ARG A 1 254 ? -7.197 9.560 40.925 1.00 73.88 254 ARG A C 1
ATOM 1989 O O . ARG A 1 254 ? -8.200 10.238 41.078 1.00 73.88 254 ARG A O 1
ATOM 1996 N N . ASN A 1 255 ? -6.014 9.855 41.467 1.00 77.69 255 ASN A N 1
ATOM 1997 C CA . ASN A 1 255 ? -5.752 11.031 42.306 1.00 77.69 255 ASN A CA 1
ATOM 1998 C C . ASN A 1 255 ? -4.471 11.782 41.897 1.00 77.69 255 ASN A C 1
ATOM 2000 O O . ASN A 1 255 ? -3.950 12.567 42.685 1.00 77.69 255 ASN A O 1
ATOM 2004 N N . VAL A 1 256 ? -3.899 11.475 40.730 1.00 80.94 256 VAL A N 1
ATOM 2005 C CA . VAL A 1 256 ? -2.612 12.034 40.301 1.00 80.94 256 VAL A CA 1
ATOM 2006 C C . VAL A 1 256 ? -2.731 12.453 38.850 1.00 80.94 256 VAL A C 1
ATOM 2008 O O . VAL A 1 256 ? -2.954 11.620 37.976 1.00 80.94 256 VAL A O 1
ATOM 2011 N N . PHE A 1 257 ? -2.541 13.737 38.600 1.00 87.56 257 PHE A N 1
ATOM 2012 C CA . PHE A 1 257 ? -2.346 14.297 37.278 1.00 87.56 257 PHE A CA 1
ATOM 2013 C C . PHE A 1 257 ? -0.942 14.893 37.236 1.00 87.56 257 PHE A C 1
ATOM 2015 O O . PHE A 1 257 ? -0.622 15.786 38.015 1.00 87.56 257 PHE A O 1
ATOM 2022 N N . ALA A 1 258 ? -0.093 14.391 36.348 1.00 88.38 258 ALA A N 1
ATOM 2023 C CA . ALA A 1 258 ? 1.291 14.831 36.263 1.00 88.38 258 ALA A CA 1
ATOM 2024 C C . ALA A 1 258 ? 1.705 15.048 34.814 1.00 88.38 258 ALA A C 1
ATOM 2026 O O . ALA A 1 258 ? 1.392 14.233 33.943 1.00 88.38 258 ALA A O 1
ATOM 2027 N N . ARG A 1 259 ? 2.473 16.108 34.573 1.00 90.88 259 ARG A N 1
ATOM 2028 C CA . ARG A 1 259 ? 3.222 16.295 33.332 1.00 90.88 259 ARG A CA 1
ATOM 2029 C C . ARG A 1 259 ? 4.703 16.151 33.606 1.00 90.88 259 ARG A C 1
ATOM 2031 O O . ARG A 1 259 ? 5.240 16.815 34.489 1.00 90.88 259 ARG A O 1
ATOM 2038 N N . LYS A 1 260 ? 5.365 15.264 32.870 1.00 89.94 260 LYS A N 1
ATOM 2039 C CA . LYS A 1 260 ? 6.761 14.889 33.099 1.00 89.94 260 LYS A CA 1
ATOM 2040 C C . LYS A 1 260 ? 7.527 14.788 31.795 1.00 89.94 260 LYS A C 1
ATOM 2042 O O . LYS A 1 260 ? 6.991 14.408 30.757 1.00 89.94 260 LYS A O 1
ATOM 2047 N N . CYS A 1 261 ? 8.819 15.043 31.900 1.00 88.75 261 CYS A N 1
ATOM 2048 C CA . CYS A 1 261 ? 9.776 14.721 30.862 1.00 88.75 261 CYS A CA 1
ATOM 2049 C C . CYS A 1 261 ? 10.156 13.247 30.942 1.00 88.75 261 CYS A C 1
ATOM 2051 O O . CYS A 1 261 ? 10.561 12.767 32.003 1.00 88.75 261 CYS A O 1
ATOM 2053 N N . VAL A 1 262 ? 10.053 12.531 29.827 1.00 86.06 262 VAL A N 1
ATOM 2054 C CA . VAL A 1 262 ? 10.422 11.116 29.760 1.00 86.06 262 VAL A CA 1
ATOM 2055 C C . VAL A 1 262 ? 11.251 10.834 28.517 1.00 86.06 262 VAL A C 1
ATOM 2057 O O . VAL A 1 262 ? 11.060 11.424 27.458 1.00 86.06 262 VAL A O 1
ATOM 2060 N N . ASN A 1 263 ? 12.198 9.910 28.637 1.00 88.38 263 ASN A N 1
ATOM 2061 C CA . ASN A 1 263 ? 12.866 9.340 27.471 1.00 88.38 263 ASN A CA 1
ATOM 2062 C C . ASN A 1 263 ? 12.083 8.142 26.932 1.00 88.38 263 ASN A C 1
ATOM 2064 O O . ASN A 1 263 ? 11.199 7.595 27.602 1.00 88.38 263 ASN A O 1
ATOM 2068 N N . ARG A 1 264 ? 12.450 7.692 25.733 1.00 84.12 264 ARG A N 1
ATOM 2069 C CA . ARG A 1 264 ? 11.797 6.565 25.059 1.00 84.12 264 ARG A CA 1
ATOM 2070 C C . ARG A 1 264 ? 11.744 5.299 25.917 1.00 84.12 264 ARG A C 1
ATOM 2072 O O . ARG A 1 264 ? 10.699 4.663 26.004 1.00 84.12 264 ARG A O 1
ATOM 2079 N N . LYS A 1 265 ? 12.841 4.964 26.608 1.00 83.06 265 LYS A N 1
ATOM 2080 C CA . LYS A 1 265 ? 12.908 3.776 27.479 1.00 83.06 265 LYS A CA 1
ATOM 2081 C C . LYS A 1 265 ? 11.900 3.856 28.626 1.00 83.06 265 LYS A C 1
ATOM 2083 O O . LYS A 1 265 ? 11.264 2.861 28.958 1.00 83.06 265 LYS A O 1
ATOM 2088 N N . MET A 1 266 ? 11.754 5.027 29.241 1.00 82.94 266 MET A N 1
ATOM 2089 C CA . MET A 1 266 ? 10.833 5.230 30.354 1.00 82.94 266 MET A CA 1
ATOM 2090 C C . MET A 1 266 ? 9.375 5.205 29.887 1.00 82.94 266 MET A C 1
ATOM 2092 O O . MET A 1 266 ? 8.550 4.562 30.534 1.00 82.94 266 MET A O 1
ATOM 2096 N N . LEU A 1 267 ? 9.075 5.799 28.727 1.00 86.06 267 LEU A N 1
ATOM 2097 C CA . LEU A 1 267 ? 7.747 5.725 28.113 1.00 86.06 267 LEU A CA 1
ATOM 2098 C C . LEU A 1 267 ? 7.352 4.274 27.790 1.00 86.06 267 LEU A C 1
ATOM 2100 O O . LEU A 1 267 ? 6.238 3.855 28.103 1.00 86.06 267 LEU A O 1
ATOM 2104 N N . GLU A 1 268 ? 8.270 3.475 27.241 1.00 85.12 268 GLU A N 1
ATOM 2105 C CA . GLU A 1 268 ? 8.047 2.047 26.974 1.00 85.12 268 GLU A CA 1
ATOM 2106 C C . GLU A 1 268 ? 7.772 1.247 28.253 1.00 85.12 268 GLU A C 1
ATOM 2108 O O . GLU A 1 268 ? 6.905 0.375 28.262 1.00 85.12 268 GLU A O 1
ATOM 2113 N N . VAL A 1 269 ? 8.481 1.541 29.350 1.00 86.06 269 VAL A N 1
ATOM 2114 C CA . VAL A 1 269 ? 8.260 0.883 30.648 1.00 86.06 269 VAL A CA 1
ATOM 2115 C C . VAL A 1 269 ? 6.888 1.239 31.220 1.00 86.06 269 VAL A C 1
ATOM 2117 O O . VAL A 1 269 ? 6.175 0.342 31.673 1.00 86.06 269 VAL A O 1
ATOM 2120 N N . ILE A 1 270 ? 6.503 2.517 31.168 1.00 84.12 270 ILE A N 1
ATOM 2121 C CA . ILE A 1 270 ? 5.219 3.011 31.683 1.00 84.12 270 ILE A CA 1
ATOM 2122 C C . ILE A 1 270 ? 4.052 2.447 30.864 1.00 84.12 270 ILE A C 1
ATOM 2124 O O . ILE A 1 270 ? 3.053 2.008 31.423 1.00 84.12 270 ILE A O 1
ATOM 2128 N N . THR A 1 271 ? 4.186 2.386 29.541 1.00 86.50 271 THR A N 1
ATOM 2129 C CA . THR A 1 271 ? 3.124 1.905 28.641 1.00 86.50 271 THR A CA 1
ATOM 2130 C C . THR A 1 271 ? 3.118 0.377 28.467 1.00 86.50 271 THR A C 1
ATOM 2132 O O . THR A 1 271 ? 2.264 -0.183 27.767 1.00 86.50 271 THR A O 1
ATOM 2135 N N . LYS A 1 272 ? 4.031 -0.348 29.135 1.00 83.31 272 LYS A N 1
ATOM 2136 C CA . LYS A 1 272 ? 4.185 -1.804 29.005 1.00 83.31 272 LYS A CA 1
ATOM 2137 C C . LYS A 1 272 ? 2.950 -2.563 29.498 1.00 83.31 272 LYS A C 1
ATOM 2139 O O . LYS A 1 272 ? 2.736 -2.760 30.698 1.00 83.31 272 LYS A O 1
ATOM 2144 N N . GLY A 1 273 ? 2.201 -3.123 28.550 1.00 75.81 273 GLY A N 1
ATOM 2145 C CA . GLY A 1 273 ? 0.972 -3.877 28.822 1.00 75.81 273 GLY A CA 1
ATOM 2146 C C . GLY A 1 273 ? -0.280 -3.001 28.912 1.00 75.81 273 GLY A C 1
ATOM 2147 O O . GLY A 1 273 ? -1.302 -3.460 29.420 1.00 75.81 273 GLY A O 1
ATOM 2148 N N . CYS A 1 274 ? -0.200 -1.759 28.436 1.00 84.69 274 CYS A N 1
ATOM 2149 C CA . CYS A 1 274 ? -1.342 -0.878 28.253 1.00 84.69 274 CYS A CA 1
ATOM 2150 C C . CYS A 1 274 ? -1.973 -1.082 26.874 1.00 84.69 274 CYS A C 1
ATOM 2152 O O . CYS A 1 274 ? -1.313 -1.491 25.918 1.00 84.69 274 CYS A O 1
ATOM 2154 N N . ARG A 1 275 ? -3.266 -0.789 26.763 1.00 83.81 275 ARG A N 1
ATOM 2155 C CA . ARG A 1 275 ? -3.975 -0.774 25.486 1.00 83.81 275 ARG A CA 1
ATOM 2156 C C . ARG A 1 275 ? -3.807 0.605 24.859 1.00 83.81 275 ARG A C 1
ATOM 2158 O O . ARG A 1 275 ? -4.173 1.595 25.481 1.00 83.81 275 ARG A O 1
ATOM 2165 N N . ASN A 1 276 ? -3.275 0.658 23.644 1.00 79.94 276 ASN A N 1
ATOM 2166 C CA . ASN A 1 276 ? -3.261 1.884 22.854 1.00 79.94 276 ASN A CA 1
ATOM 2167 C C . ASN A 1 276 ? -4.711 2.226 22.436 1.00 79.94 276 ASN A C 1
ATOM 2169 O O . ASN A 1 276 ? -5.444 1.339 21.983 1.00 79.94 276 ASN A O 1
ATOM 2173 N N . VAL A 1 277 ? -5.135 3.462 22.702 1.00 74.19 277 VAL A N 1
ATOM 2174 C CA . VAL A 1 277 ? -6.493 3.974 22.441 1.00 74.19 277 VAL A CA 1
ATOM 2175 C C . VAL A 1 277 ? -6.492 4.968 21.278 1.00 74.19 277 VAL A C 1
ATOM 2177 O O . VAL A 1 277 ? -7.473 5.007 20.541 1.00 74.19 277 VAL A O 1
ATOM 2180 N N . ASP A 1 278 ? -5.396 5.708 21.091 1.00 71.12 278 ASP A N 1
ATOM 2181 C CA . ASP A 1 278 ? -5.204 6.686 20.016 1.00 71.12 278 ASP A CA 1
ATOM 2182 C C . ASP A 1 278 ? -3.697 6.873 19.709 1.00 71.12 278 ASP A C 1
ATOM 2184 O O . ASP A 1 278 ? -2.830 6.334 20.401 1.00 71.12 278 ASP A O 1
ATOM 2188 N N . THR A 1 279 ? -3.385 7.657 18.674 1.00 66.00 279 THR A N 1
ATOM 2189 C CA . THR A 1 279 ? -2.087 7.841 18.006 1.00 66.00 279 THR A CA 1
ATOM 2190 C C . THR A 1 279 ? -0.906 8.211 18.910 1.00 66.00 279 THR A C 1
ATOM 2192 O O . THR A 1 279 ? 0.219 8.099 18.449 1.00 66.00 279 THR A O 1
ATOM 2195 N N . ASN A 1 280 ? -1.127 8.580 20.174 1.00 75.56 280 ASN A N 1
ATOM 2196 C CA . ASN A 1 280 ? -0.119 8.667 21.240 1.00 75.56 280 ASN A CA 1
ATOM 2197 C C . ASN A 1 280 ? -0.768 8.532 22.634 1.00 75.56 280 ASN A C 1
ATOM 2199 O O . ASN A 1 280 ? -0.346 9.183 23.586 1.00 75.56 280 ASN A O 1
ATOM 2203 N N . GLU A 1 281 ? -1.826 7.724 22.756 1.00 82.44 281 GLU A N 1
ATOM 2204 C CA . GLU A 1 281 ? -2.610 7.595 23.987 1.00 82.44 281 GLU A CA 1
ATOM 2205 C C . GLU A 1 281 ? -2.744 6.129 24.426 1.00 82.44 281 GLU A C 1
ATOM 2207 O O . GLU A 1 281 ? -3.126 5.248 23.649 1.00 82.44 281 GLU A O 1
ATOM 2212 N N . TRP A 1 282 ? -2.468 5.855 25.701 1.00 86.12 282 TRP A N 1
ATOM 2213 C CA . TRP A 1 282 ? -2.511 4.519 26.291 1.00 86.12 282 TRP A CA 1
ATOM 2214 C C . TRP A 1 282 ? -3.394 4.476 27.536 1.00 86.12 282 TRP A C 1
ATOM 2216 O O . TRP A 1 282 ? -3.302 5.327 28.419 1.00 86.12 282 TRP A O 1
ATOM 2226 N N . ARG A 1 283 ? -4.195 3.412 27.650 1.00 83.69 283 ARG A N 1
ATOM 2227 C CA . ARG A 1 283 ? -4.985 3.069 28.839 1.00 83.69 283 ARG A CA 1
ATOM 2228 C C . ARG A 1 283 ? -4.436 1.807 29.497 1.00 83.69 283 ARG A C 1
ATOM 2230 O O . ARG A 1 283 ? -4.346 0.748 28.870 1.00 83.69 283 ARG A O 1
ATOM 2237 N N . CYS A 1 284 ? -4.093 1.904 30.773 1.00 83.25 284 CYS A N 1
ATOM 2238 C CA . CYS A 1 284 ? -3.397 0.865 31.522 1.00 83.25 284 CYS A CA 1
ATOM 2239 C C . CYS A 1 284 ? -4.292 0.279 32.628 1.00 83.25 284 CYS A C 1
ATOM 2241 O O . CYS A 1 284 ? -4.890 1.023 33.399 1.00 83.25 284 CYS A O 1
ATOM 2243 N N . HIS A 1 285 ? -4.365 -1.059 32.728 1.00 74.38 285 HIS A N 1
ATOM 2244 C CA . HIS A 1 285 ? -5.241 -1.776 33.680 1.00 74.38 285 HIS A CA 1
ATOM 2245 C C . HIS A 1 285 ? -4.507 -2.777 34.598 1.00 74.38 285 HIS A C 1
ATOM 2247 O O . HIS A 1 285 ? -5.138 -3.622 35.226 1.00 74.38 285 HIS A O 1
ATOM 2253 N N . ARG A 1 286 ? -3.169 -2.739 34.676 1.00 60.94 286 ARG A N 1
ATOM 2254 C CA . ARG A 1 286 ? -2.386 -3.809 35.332 1.00 60.94 286 ARG A CA 1
ATOM 2255 C C . ARG A 1 286 ? -2.533 -3.883 36.863 1.00 60.94 286 ARG A C 1
ATOM 2257 O O . ARG A 1 286 ? -2.588 -4.988 37.388 1.00 60.94 286 ARG A O 1
ATOM 2264 N N . LYS A 1 287 ? -2.551 -2.744 37.572 1.00 57.81 287 LYS A N 1
ATOM 2265 C CA . LYS A 1 287 ? -2.686 -2.656 39.055 1.00 57.81 287 LYS A CA 1
ATOM 2266 C C . LYS A 1 287 ? -3.403 -1.385 39.537 1.00 57.81 287 LYS A C 1
ATOM 2268 O O . LYS A 1 287 ? -4.056 -1.404 40.573 1.00 57.81 287 LYS A O 1
ATOM 2273 N N . ARG A 1 288 ? -3.296 -0.292 38.778 1.00 62.12 288 ARG A N 1
ATOM 2274 C CA . ARG A 1 288 ? -4.084 0.942 38.903 1.00 62.12 288 ARG A CA 1
ATOM 2275 C C . ARG A 1 288 ? -4.582 1.328 37.512 1.00 62.12 288 ARG A C 1
ATOM 2277 O O . ARG A 1 288 ? -3.930 0.978 36.527 1.00 62.12 288 ARG A O 1
ATOM 2284 N N . ASN A 1 289 ? -5.741 1.978 37.445 1.00 76.56 289 ASN A N 1
ATOM 2285 C CA . ASN A 1 289 ? -6.290 2.479 36.189 1.00 76.56 289 ASN A CA 1
ATOM 2286 C C . ASN A 1 289 ? -5.676 3.848 35.923 1.00 76.56 289 ASN A C 1
ATOM 2288 O O . ASN A 1 289 ? -6.110 4.819 36.534 1.00 76.56 289 ASN A O 1
ATOM 2292 N N . TYR A 1 290 ? -4.695 3.903 35.028 1.00 83.75 290 TYR A N 1
ATOM 2293 C CA . TYR A 1 290 ? -4.079 5.161 34.623 1.00 83.75 290 TYR A CA 1
ATOM 2294 C C . TYR A 1 290 ? -4.033 5.297 33.103 1.00 83.75 290 TYR A C 1
ATOM 2296 O O . TYR A 1 290 ? -4.076 4.311 32.358 1.00 83.75 290 TYR A O 1
ATOM 2304 N N . HIS A 1 291 ? -4.002 6.545 32.662 1.00 87.00 291 HIS A N 1
ATOM 2305 C CA . HIS A 1 291 ? -3.978 6.974 31.277 1.00 87.00 291 HIS A CA 1
ATOM 2306 C C . HIS A 1 291 ? -2.699 7.761 31.027 1.00 87.00 291 HIS A C 1
ATOM 2308 O O . HIS A 1 291 ? -2.237 8.499 31.897 1.00 87.00 291 HIS A O 1
ATOM 2314 N N . VAL A 1 292 ? -2.130 7.586 29.841 1.00 88.88 292 VAL A N 1
ATOM 2315 C CA . VAL A 1 292 ? -0.876 8.225 29.445 1.00 88.88 292 VAL A CA 1
ATOM 2316 C C . VAL A 1 292 ? -1.031 8.778 28.040 1.00 88.88 292 VAL A C 1
ATOM 2318 O O . VAL A 1 292 ? -1.512 8.068 27.161 1.00 88.88 292 VAL A O 1
ATOM 2321 N N . THR A 1 293 ? -0.606 10.017 27.831 1.00 91.00 293 THR A N 1
ATOM 2322 C CA . THR A 1 293 ? -0.434 10.624 26.506 1.00 91.00 293 THR A CA 1
ATOM 2323 C C . THR A 1 293 ? 0.961 11.230 26.410 1.00 91.00 293 THR A C 1
ATOM 2325 O O . THR A 1 293 ? 1.516 11.651 27.429 1.00 91.00 293 THR A O 1
ATOM 2328 N N . ALA A 1 294 ? 1.563 11.232 25.223 1.00 89.19 294 ALA A N 1
ATOM 2329 C CA . ALA A 1 294 ? 2.903 11.774 25.017 1.00 89.19 294 ALA A CA 1
ATOM 2330 C C . ALA A 1 294 ? 3.025 12.519 23.683 1.00 89.19 294 ALA A C 1
ATOM 2332 O O . ALA A 1 294 ? 2.362 12.183 22.706 1.00 89.19 294 ALA A O 1
ATOM 2333 N N . CYS A 1 295 ? 3.903 13.514 23.637 1.00 85.38 295 CYS A N 1
ATOM 2334 C CA . CYS A 1 295 ? 4.280 14.220 22.418 1.00 85.38 295 CYS A CA 1
ATOM 2335 C C . CYS A 1 295 ? 5.796 14.453 22.393 1.00 85.38 295 CYS A C 1
ATOM 2337 O O . CYS A 1 295 ? 6.446 14.501 23.436 1.00 85.38 295 CYS A O 1
ATOM 2339 N N . ASP A 1 296 ? 6.364 14.531 21.195 1.00 84.12 296 ASP A N 1
ATOM 2340 C CA . ASP A 1 296 ? 7.808 14.524 20.920 1.00 84.12 296 ASP A CA 1
ATOM 2341 C C . ASP A 1 296 ? 8.374 15.903 20.549 1.00 84.12 296 ASP A C 1
ATOM 2343 O O . ASP A 1 296 ? 9.560 16.035 20.261 1.00 84.12 296 ASP A O 1
ATOM 2347 N N . ARG A 1 297 ? 7.542 16.951 20.569 1.00 78.44 297 ARG A N 1
ATOM 2348 C CA . ARG A 1 297 ? 7.962 18.330 20.284 1.00 78.44 297 ARG A CA 1
ATOM 2349 C C . ARG A 1 297 ? 8.336 19.060 21.573 1.00 78.44 297 ARG A C 1
ATOM 2351 O O . ARG A 1 297 ? 7.585 19.020 22.540 1.00 78.44 297 ARG A O 1
ATOM 2358 N N . SER A 1 298 ? 9.456 19.780 21.582 1.00 77.62 298 SER A N 1
ATOM 2359 C CA . SER A 1 298 ? 9.797 20.659 22.711 1.00 77.62 298 SER A CA 1
ATOM 2360 C C . SER A 1 298 ? 8.659 21.658 22.969 1.00 77.62 298 SER A C 1
ATOM 2362 O O . SER A 1 298 ? 8.062 22.188 22.032 1.00 77.62 298 SER A O 1
ATOM 2364 N N . GLY A 1 299 ? 8.301 21.857 24.234 1.00 75.94 299 GLY A N 1
ATOM 2365 C CA . GLY A 1 299 ? 7.207 22.722 24.670 1.00 75.94 299 GLY A CA 1
ATOM 2366 C C . GLY A 1 299 ? 5.796 22.182 24.442 1.00 75.94 299 GLY A C 1
ATOM 2367 O O . GLY A 1 299 ? 4.822 22.864 24.767 1.00 75.94 299 GLY A O 1
ATOM 2368 N N . CYS A 1 300 ? 5.638 20.966 23.911 1.00 83.19 300 CYS A N 1
ATOM 2369 C CA . CYS A 1 300 ? 4.313 20.423 23.645 1.00 83.19 300 CYS A CA 1
ATOM 2370 C C . CYS A 1 300 ? 3.550 20.086 24.938 1.00 83.19 300 CYS A C 1
ATOM 2372 O O . CYS A 1 300 ? 4.058 19.442 25.861 1.00 83.19 300 CYS A O 1
ATOM 2374 N N . LYS A 1 301 ? 2.279 20.495 24.987 1.00 84.56 301 LYS A N 1
ATOM 2375 C CA . LYS A 1 301 ? 1.330 20.120 26.040 1.00 84.56 301 LYS A CA 1
ATOM 2376 C C . LYS A 1 301 ? 0.589 18.863 25.583 1.00 84.56 301 LYS A C 1
ATOM 2378 O O . LYS A 1 301 ? -0.356 18.951 24.807 1.00 84.56 301 LYS A O 1
ATOM 2383 N N . ALA A 1 302 ? 1.038 17.685 26.020 1.00 80.50 302 ALA A N 1
ATOM 2384 C CA . ALA A 1 302 ? 0.372 16.428 25.679 1.00 80.50 302 ALA A CA 1
ATOM 2385 C C . ALA A 1 302 ? -1.039 16.402 26.293 1.00 80.50 302 ALA A C 1
ATOM 2387 O O . ALA A 1 302 ? -1.184 16.334 27.518 1.00 80.50 302 ALA A O 1
ATOM 2388 N N . GLU A 1 303 ? -2.078 16.465 25.462 1.00 80.31 303 GLU A N 1
ATOM 2389 C CA . GLU A 1 303 ? -3.472 16.412 25.907 1.00 80.31 303 GLU A CA 1
ATOM 2390 C C . GLU A 1 303 ? -4.112 15.058 25.599 1.00 80.31 303 GLU A C 1
ATOM 2392 O O . GLU A 1 303 ? -3.728 14.355 24.663 1.00 80.31 303 GLU A O 1
ATOM 2397 N N . PHE A 1 304 ? -5.084 14.675 26.426 1.00 80.81 304 PHE A N 1
ATOM 2398 C CA . PHE A 1 304 ? -5.933 13.521 26.155 1.00 80.81 304 PHE A CA 1
ATOM 2399 C C . PHE A 1 304 ? -6.968 13.879 25.086 1.00 80.81 304 PHE A C 1
ATOM 2401 O O . PHE A 1 304 ? -7.489 14.998 25.078 1.00 80.81 304 PHE A O 1
ATOM 2408 N N . SER A 1 305 ? -7.304 12.920 24.224 1.00 68.44 305 SER A N 1
ATOM 2409 C CA . SER A 1 305 ? -8.387 13.073 23.248 1.00 68.44 305 SER A CA 1
ATOM 2410 C C . SER A 1 305 ? -9.729 13.380 23.942 1.00 68.44 305 SER A C 1
ATOM 2412 O O . SER A 1 305 ? -9.951 13.001 25.098 1.00 68.44 305 SER A O 1
ATOM 2414 N N . GLU A 1 306 ? -10.664 14.051 23.255 1.00 55.38 306 GLU A N 1
ATOM 2415 C CA . GLU A 1 306 ? -12.006 14.350 23.804 1.00 55.38 306 GLU A CA 1
ATOM 2416 C C . GLU A 1 306 ? -12.747 13.082 24.262 1.00 55.38 306 GLU A C 1
ATOM 2418 O O . GLU A 1 306 ? -13.464 13.089 25.267 1.00 55.38 306 GLU A O 1
ATOM 2423 N N . LEU A 1 307 ? -12.484 11.955 23.589 1.00 49.38 307 LEU A N 1
ATOM 2424 C CA . LEU A 1 307 ? -13.002 10.637 23.950 1.00 49.38 307 LEU A CA 1
ATOM 2425 C C . LEU A 1 307 ? -12.569 10.201 25.361 1.00 49.38 307 LEU A C 1
ATOM 2427 O O . LEU A 1 307 ? -13.305 9.488 26.042 1.00 49.38 307 LEU A O 1
ATOM 2431 N N . THR A 1 308 ? -11.401 10.651 25.818 1.00 50.31 308 THR A N 1
ATOM 2432 C CA . THR A 1 308 ? -10.820 10.310 27.120 1.00 50.31 308 THR A CA 1
ATOM 2433 C C . THR A 1 308 ? -11.066 11.380 28.180 1.00 50.31 308 THR A C 1
ATOM 2435 O O . THR A 1 308 ? -11.219 11.024 29.348 1.00 50.31 308 THR A O 1
ATOM 2438 N N . LYS A 1 309 ? -11.230 12.656 27.799 1.00 49.12 309 LYS A N 1
ATOM 2439 C CA . LYS A 1 309 ? -11.686 13.731 28.708 1.00 49.12 309 LYS A CA 1
ATOM 2440 C C . LYS A 1 309 ? -13.061 13.414 29.332 1.00 49.12 309 LYS A C 1
ATOM 2442 O O . LYS A 1 309 ? -13.296 13.721 30.500 1.00 49.12 309 LYS A O 1
ATOM 2447 N N . SER A 1 310 ? -13.927 12.700 28.602 1.00 39.47 310 SER A N 1
ATOM 2448 C CA . SER A 1 310 ? -15.220 12.197 29.108 1.00 39.47 310 SER A CA 1
ATOM 2449 C C . SER A 1 310 ? -15.114 11.043 30.124 1.00 39.47 310 SER A C 1
ATOM 2451 O O . SER A 1 310 ? -16.090 10.712 30.794 1.00 39.47 310 SER A O 1
ATOM 2453 N N . VAL A 1 311 ? -13.925 10.445 30.281 1.00 42.97 311 VAL A N 1
ATOM 2454 C CA . VAL A 1 311 ? -13.616 9.391 31.263 1.00 42.97 311 VAL A CA 1
ATOM 2455 C C . VAL A 1 311 ? -12.811 9.996 32.417 1.00 42.97 311 VAL A C 1
ATOM 2457 O O . VAL A 1 311 ? -11.756 9.503 32.808 1.00 42.97 311 VAL A O 1
ATOM 2460 N N . THR A 1 312 ? -13.286 11.106 32.970 1.00 34.84 312 THR A N 1
ATOM 2461 C CA . THR A 1 312 ? -12.770 11.628 34.235 1.00 34.84 312 THR A CA 1
ATOM 2462 C C . THR A 1 312 ? -13.296 10.760 35.381 1.00 34.84 312 THR A C 1
ATOM 2464 O O . THR A 1 312 ? -14.501 10.604 35.578 1.00 34.84 312 THR A O 1
ATOM 2467 N N . PHE A 1 313 ? -12.381 10.173 36.162 1.00 41.66 313 PHE A N 1
ATOM 2468 C CA . PHE A 1 313 ? -12.682 9.612 37.482 1.00 41.66 313 PHE A CA 1
ATOM 2469 C C . PHE A 1 313 ? -12.947 10.775 38.448 1.00 41.66 313 PHE A C 1
ATOM 2471 O O . PHE A 1 313 ? -12.104 11.120 39.268 1.00 41.66 313 PHE A O 1
ATOM 2478 N N . ALA A 1 314 ? -14.109 11.413 38.322 1.00 30.16 314 ALA A N 1
ATOM 2479 C CA . ALA A 1 314 ? -14.557 12.401 39.287 1.00 30.16 314 ALA A CA 1
ATOM 2480 C C . ALA A 1 314 ? -14.886 11.708 40.618 1.00 30.16 314 ALA A C 1
ATOM 2482 O O . ALA A 1 314 ? -15.584 10.687 40.661 1.00 30.16 314 ALA A O 1
ATOM 2483 N N . ALA A 1 315 ? -14.380 12.288 41.709 1.00 31.64 315 ALA A N 1
ATOM 2484 C CA . ALA A 1 315 ? -14.884 12.083 43.058 1.00 31.64 315 ALA A CA 1
ATOM 2485 C C . ALA A 1 315 ? -16.421 12.073 43.047 1.00 31.64 315 ALA A C 1
ATOM 2487 O O . ALA A 1 315 ? -17.025 12.861 42.323 1.00 31.64 315 ALA A O 1
ATOM 2488 N N . LYS A 1 316 ? -17.030 11.155 43.819 1.00 33.44 316 LYS A N 1
ATOM 2489 C CA . LYS A 1 316 ? -18.485 10.925 43.897 1.00 33.44 316 LYS A CA 1
ATOM 2490 C C . LYS A 1 316 ? -19.268 12.243 43.762 1.00 33.44 316 LYS A C 1
ATOM 2492 O O . LYS A 1 316 ? -19.343 12.979 44.747 1.00 33.44 316 LYS A O 1
ATOM 2497 N N . PRO A 1 317 ? -19.912 12.521 42.616 1.00 32.84 317 PRO A N 1
ATOM 2498 C CA . PRO A 1 317 ? -20.949 13.523 42.606 1.00 32.84 317 PRO A CA 1
ATOM 2499 C C . PRO A 1 317 ? -22.154 12.902 43.308 1.00 32.84 317 PRO A C 1
ATOM 2501 O O . PRO A 1 317 ? -22.501 11.735 43.089 1.00 32.84 317 PRO A O 1
ATOM 2504 N N . VAL A 1 318 ? -22.764 13.681 44.195 1.00 38.00 318 VAL A N 1
ATOM 2505 C CA . VAL A 1 318 ? -24.107 13.440 44.725 1.00 38.00 318 VAL A CA 1
ATOM 2506 C C . VAL A 1 318 ? -24.977 12.941 43.567 1.00 38.00 318 VAL A C 1
ATOM 2508 O O . VAL A 1 318 ? -25.073 13.616 42.541 1.00 38.00 318 VAL A O 1
ATOM 2511 N N . ARG A 1 319 ? -25.512 11.714 43.682 1.00 41.50 319 ARG A N 1
ATOM 2512 C CA . ARG A 1 319 ? -26.342 11.086 42.643 1.00 41.50 319 ARG A CA 1
ATOM 2513 C C . ARG A 1 319 ? -27.492 12.036 42.321 1.00 41.50 319 ARG A C 1
ATOM 2515 O O . ARG A 1 319 ? -28.451 12.104 43.080 1.00 41.50 319 ARG A O 1
ATOM 2522 N N . LYS A 1 320 ? -27.397 12.745 41.195 1.00 46.44 320 LYS A N 1
ATOM 2523 C CA . LYS A 1 320 ? -28.573 13.318 40.548 1.00 46.44 320 LYS A CA 1
ATOM 2524 C C . LYS A 1 320 ? -29.447 12.146 40.125 1.00 46.44 320 LYS A C 1
ATOM 2526 O O . LYS A 1 320 ? -28.943 11.174 39.556 1.00 46.44 320 LYS A O 1
ATOM 2531 N N . ASP A 1 321 ? -30.725 12.221 40.459 1.00 58.50 321 ASP A N 1
ATOM 2532 C CA . ASP A 1 321 ? -31.701 11.203 40.111 1.00 58.50 321 ASP A CA 1
ATOM 2533 C C . ASP A 1 321 ? -31.709 10.985 38.588 1.00 58.50 321 ASP A C 1
ATOM 2535 O O . ASP A 1 321 ? -31.997 11.887 37.797 1.00 58.50 321 ASP A O 1
ATOM 2539 N N . PHE A 1 322 ? -31.309 9.783 38.172 1.00 70.56 322 PHE A N 1
ATOM 2540 C CA . PHE A 1 322 ? -31.340 9.364 36.777 1.00 70.56 322 PHE A CA 1
ATOM 2541 C C . PHE A 1 322 ? -32.790 9.041 36.415 1.00 70.56 322 PHE A C 1
ATOM 2543 O O . PHE A 1 322 ? -33.390 8.164 37.038 1.00 70.56 322 PHE A O 1
ATOM 2550 N N . TRP A 1 323 ? -33.368 9.746 35.446 1.00 76.88 323 TRP A N 1
ATOM 2551 C CA . TRP A 1 323 ? -34.744 9.539 34.997 1.00 76.88 323 TRP A CA 1
ATOM 2552 C C . TRP A 1 323 ? -34.788 9.263 33.493 1.00 76.88 323 TRP A C 1
ATOM 2554 O O . TRP A 1 323 ? -33.935 9.737 32.744 1.00 76.88 323 TRP A O 1
ATOM 2564 N N . CYS A 1 324 ? -35.775 8.482 33.053 1.00 77.25 324 CYS A N 1
ATOM 2565 C CA . CYS A 1 324 ? -35.995 8.160 31.645 1.00 77.25 324 CYS A CA 1
ATOM 2566 C C . CYS A 1 324 ? -37.466 8.346 31.262 1.00 77.25 324 CYS A C 1
ATOM 2568 O O . CYS A 1 324 ? -38.344 7.985 32.051 1.00 77.25 324 CYS A O 1
ATOM 2570 N N . PRO A 1 325 ? -37.753 8.805 30.035 1.00 76.81 325 PRO A N 1
ATOM 2571 C CA . PRO A 1 325 ? -39.084 8.699 29.454 1.00 76.81 325 PRO A CA 1
ATOM 2572 C C . PRO A 1 325 ? -39.373 7.221 29.140 1.00 76.81 325 PRO A C 1
ATOM 2574 O O . PRO A 1 325 ? -38.765 6.637 28.237 1.00 76.81 325 PRO A O 1
ATOM 2577 N N . THR A 1 326 ? -40.253 6.592 29.924 1.00 80.88 326 THR A N 1
ATOM 2578 C CA . THR A 1 326 ? -40.654 5.190 29.738 1.00 80.88 326 THR A CA 1
ATOM 2579 C C . THR A 1 326 ? -42.043 5.099 29.129 1.00 80.88 326 THR A C 1
ATOM 2581 O O . THR A 1 326 ? -42.887 5.968 29.332 1.00 80.88 326 THR A O 1
ATOM 2584 N N . CYS A 1 327 ? -42.255 4.058 28.333 1.00 82.25 327 CYS A N 1
ATOM 2585 C CA . CYS A 1 327 ? -43.528 3.761 27.689 1.00 82.25 327 CYS A CA 1
ATOM 2586 C C . CYS A 1 327 ? -43.480 2.319 27.161 1.00 82.25 327 CYS A C 1
ATOM 2588 O O . CYS A 1 327 ? -42.400 1.739 26.989 1.00 82.25 327 CYS A O 1
ATOM 2590 N N . GLN A 1 328 ? -44.637 1.717 26.910 1.00 84.38 328 GLN A N 1
ATOM 2591 C CA . GLN A 1 328 ? -44.738 0.406 26.279 1.00 84.38 328 GLN A CA 1
ATOM 2592 C C . GLN A 1 328 ? -45.991 0.384 25.413 1.00 84.38 328 GLN A C 1
ATOM 2594 O O . GLN A 1 328 ? -47.089 0.506 25.938 1.00 84.38 328 GLN A O 1
ATOM 2599 N N . ASP A 1 329 ? -45.814 0.210 24.108 1.00 83.69 329 ASP A N 1
ATOM 2600 C CA . ASP A 1 329 ? -46.916 0.229 23.150 1.00 83.69 329 ASP A CA 1
ATOM 2601 C C . ASP A 1 329 ? -46.590 -0.608 21.901 1.00 83.69 329 ASP A C 1
ATOM 2603 O O . ASP A 1 329 ? -45.538 -1.234 21.805 1.00 83.69 329 ASP A O 1
ATOM 2607 N N . THR A 1 330 ? -47.500 -0.656 20.940 1.00 79.81 330 THR A N 1
ATOM 2608 C CA . THR A 1 330 ? -47.393 -1.397 19.680 1.00 79.81 330 THR A CA 1
ATOM 2609 C C . THR A 1 330 ? -46.621 -0.640 18.595 1.00 79.81 330 THR A C 1
ATOM 2611 O O . THR A 1 330 ? -46.106 -1.269 17.670 1.00 79.81 330 THR A O 1
ATOM 2614 N N . SER A 1 331 ? -46.470 0.683 18.724 1.00 75.44 331 SER A N 1
ATOM 2615 C CA . SER A 1 331 ? -45.703 1.538 17.810 1.00 75.44 331 SER A CA 1
ATOM 2616 C C . SER A 1 331 ? -44.883 2.591 18.563 1.00 75.44 331 SER A C 1
ATOM 2618 O O . SER A 1 331 ? -45.156 2.904 19.723 1.00 75.44 331 SER A O 1
ATOM 2620 N N . GLN A 1 332 ? -43.866 3.149 17.899 1.00 75.19 332 GLN A N 1
ATOM 2621 C CA . GLN A 1 332 ? -43.077 4.250 18.457 1.00 75.19 332 GLN A CA 1
ATOM 2622 C C . GLN A 1 332 ? -43.936 5.505 18.682 1.00 75.19 332 GLN A C 1
ATOM 2624 O O . GLN A 1 332 ? -43.844 6.104 19.746 1.00 75.19 332 GLN A O 1
ATOM 2629 N N . GLU A 1 333 ? -44.808 5.848 17.731 1.00 74.62 333 GLU A N 1
ATOM 2630 C CA . GLU A 1 333 ? -45.693 7.021 17.794 1.00 74.62 333 GLU A CA 1
ATOM 2631 C C . GLU A 1 333 ? -46.676 6.946 18.973 1.00 74.62 333 GLU A C 1
ATOM 2633 O O . GLU A 1 333 ? -46.844 7.921 19.701 1.00 74.62 333 GLU A O 1
ATOM 2638 N N . SER A 1 334 ? -47.258 5.769 19.229 1.00 75.88 334 SER A N 1
ATOM 2639 C CA . SER A 1 334 ? -48.167 5.569 20.367 1.00 75.88 334 SER A CA 1
ATOM 2640 C C . SER A 1 334 ? -47.416 5.613 21.705 1.00 75.88 334 SER A C 1
ATOM 2642 O O . SER A 1 334 ? -47.847 6.250 22.664 1.00 75.88 334 SER A O 1
ATOM 2644 N N . CYS A 1 335 ? -46.206 5.045 21.746 1.00 76.75 335 CYS A N 1
ATOM 2645 C CA . CYS A 1 335 ? -45.330 5.123 22.917 1.00 76.75 335 CYS A CA 1
ATOM 2646 C C . CYS A 1 335 ? -44.882 6.567 23.209 1.00 76.75 335 CYS A C 1
ATOM 2648 O O . CYS A 1 335 ? -44.742 6.950 24.368 1.00 76.75 335 CYS A O 1
ATOM 2650 N N . ASP A 1 336 ? -44.669 7.372 22.165 1.00 75.81 336 ASP A N 1
ATOM 2651 C CA . ASP A 1 336 ? -44.301 8.784 22.264 1.00 75.81 336 ASP A CA 1
ATOM 2652 C C . ASP A 1 336 ? -45.446 9.654 22.802 1.00 75.81 336 ASP A C 1
ATOM 2654 O O . ASP A 1 336 ? -45.189 10.597 23.551 1.00 75.81 336 ASP A O 1
ATOM 2658 N N . ALA A 1 337 ? -46.696 9.303 22.489 1.00 73.56 337 ALA A N 1
ATOM 2659 C CA . ALA A 1 337 ? -47.883 9.939 23.059 1.00 73.56 337 ALA A CA 1
ATOM 2660 C C . ALA A 1 337 ? -48.137 9.539 24.529 1.00 73.56 337 ALA A C 1
ATOM 2662 O O . ALA A 1 337 ? -48.694 10.326 25.291 1.00 73.56 337 ALA A O 1
ATOM 2663 N N . ALA A 1 338 ? -47.698 8.345 24.946 1.00 76.38 338 ALA A N 1
ATOM 2664 C CA . ALA A 1 338 ? -47.918 7.781 26.283 1.00 76.38 338 ALA A CA 1
ATOM 2665 C C . ALA A 1 338 ? -46.699 7.889 27.228 1.00 76.38 338 ALA A C 1
ATOM 2667 O O . ALA A 1 338 ? -46.538 7.081 28.147 1.00 76.38 338 ALA A O 1
ATOM 2668 N N . LEU A 1 339 ? -45.798 8.848 26.994 1.00 80.38 339 LEU A N 1
ATOM 2669 C CA . LEU A 1 339 ? -44.549 8.976 27.746 1.00 80.38 339 LEU A CA 1
ATOM 2670 C C . LEU A 1 339 ? -44.766 9.304 29.230 1.00 80.38 339 LEU A C 1
ATOM 2672 O O . LEU A 1 339 ? -45.357 10.324 29.577 1.00 80.38 339 LEU A O 1
ATOM 2676 N N . ALA A 1 340 ? -44.171 8.493 30.107 1.00 77.31 340 ALA A N 1
ATOM 2677 C CA . ALA A 1 340 ? -44.092 8.759 31.539 1.00 77.31 340 ALA A CA 1
ATOM 2678 C C . ALA A 1 340 ? -42.634 8.974 31.976 1.00 77.31 340 ALA A C 1
ATOM 2680 O O . ALA A 1 340 ? -41.787 8.078 31.868 1.00 77.31 340 ALA A O 1
ATOM 2681 N N . ASN A 1 341 ? -42.329 10.153 32.523 1.00 80.81 341 ASN A N 1
ATOM 2682 C CA . ASN A 1 341 ? -41.013 10.438 33.096 1.00 80.81 341 ASN A CA 1
ATOM 2683 C C . ASN A 1 341 ? -40.825 9.622 34.376 1.00 80.81 341 ASN A C 1
ATOM 2685 O O . ASN A 1 341 ? -41.440 9.890 35.404 1.00 80.81 341 ASN A O 1
ATOM 2689 N N . THR A 1 342 ? -39.979 8.598 34.303 1.00 77.88 342 THR A N 1
ATOM 2690 C CA . THR A 1 342 ? -39.780 7.633 35.385 1.00 77.88 342 THR A CA 1
ATOM 2691 C C . THR A 1 342 ? -38.403 7.811 36.000 1.00 77.88 342 THR A C 1
ATOM 2693 O O . THR A 1 342 ? -37.388 7.671 35.316 1.00 77.88 342 THR A O 1
ATOM 2696 N N . THR A 1 343 ? -38.350 8.074 37.303 1.00 80.25 343 THR A N 1
ATOM 2697 C CA . THR A 1 343 ? -37.090 8.131 38.052 1.00 80.25 343 THR A CA 1
ATOM 2698 C C . THR A 1 343 ? -36.580 6.724 38.341 1.00 80.25 343 THR A C 1
ATOM 2700 O O . THR A 1 343 ? -37.256 5.909 38.969 1.00 80.25 343 THR A O 1
ATOM 2703 N N . CYS A 1 344 ? -35.361 6.424 37.909 1.00 77.31 344 CYS A N 1
ATOM 2704 C CA . CYS A 1 344 ? -34.829 5.073 37.864 1.00 77.31 344 CYS A CA 1
ATOM 2705 C C . CYS A 1 344 ? -33.674 4.881 38.840 1.00 77.31 344 CYS A C 1
ATOM 2707 O O . CYS A 1 344 ? -32.492 5.040 38.529 1.00 77.31 344 CYS A O 1
ATOM 2709 N N . ARG A 1 345 ? -34.031 4.459 40.057 1.00 64.62 345 ARG A N 1
ATOM 2710 C CA . ARG A 1 345 ? -33.063 4.113 41.099 1.00 64.62 345 ARG A CA 1
ATOM 2711 C C . ARG A 1 345 ? -32.237 2.905 40.636 1.00 64.62 345 ARG A C 1
ATOM 2713 O O . ARG A 1 345 ? -32.752 1.792 40.592 1.00 64.62 345 ARG A O 1
ATOM 2720 N N . LYS A 1 346 ? -30.940 3.123 40.369 1.00 72.31 346 LYS A N 1
ATOM 2721 C CA . LYS A 1 346 ? -29.926 2.127 39.933 1.00 72.31 346 LYS A CA 1
ATOM 2722 C C . LYS A 1 346 ? -29.871 1.819 38.426 1.00 72.31 346 LYS A C 1
ATOM 2724 O O . LYS A 1 346 ? -29.245 0.825 38.059 1.00 72.31 346 LYS A O 1
ATOM 2729 N N . ALA A 1 347 ? -30.498 2.621 37.569 1.00 72.00 347 ALA A N 1
ATOM 2730 C CA . ALA A 1 347 ? -30.281 2.509 36.128 1.00 72.00 347 ALA A CA 1
ATOM 2731 C C . ALA A 1 347 ? -29.077 3.348 35.687 1.00 72.00 347 ALA A C 1
ATOM 2733 O O . ALA A 1 347 ? -28.814 4.403 36.258 1.00 72.00 347 ALA A O 1
ATOM 2734 N N . ASP A 1 348 ? -28.373 2.845 34.675 1.00 73.00 348 ASP A N 1
ATOM 2735 C CA . ASP A 1 348 ? -27.240 3.530 34.043 1.00 73.00 348 ASP A CA 1
ATOM 2736 C C . ASP A 1 348 ? -27.615 4.024 32.630 1.00 73.00 348 ASP A C 1
ATOM 2738 O O . ASP A 1 348 ? -26.910 4.848 32.056 1.00 73.00 348 ASP A O 1
ATOM 2742 N N . PHE A 1 349 ? -28.708 3.499 32.052 1.00 77.50 349 PHE A N 1
ATOM 2743 C CA . PHE A 1 349 ? -29.140 3.788 30.685 1.00 77.50 349 PHE A CA 1
ATOM 2744 C C . PHE A 1 349 ? -30.664 3.834 30.555 1.00 77.50 349 PHE A C 1
ATOM 2746 O O . PHE A 1 349 ? -31.385 3.062 31.199 1.00 77.50 349 PHE A O 1
ATOM 2753 N N . CYS A 1 350 ? -31.132 4.661 29.624 1.00 76.75 350 CYS A N 1
ATOM 2754 C CA . CYS A 1 350 ? -32.450 4.537 29.017 1.00 76.75 350 CYS A CA 1
ATOM 2755 C C . CYS A 1 350 ? -32.301 3.712 27.733 1.00 76.75 350 CYS A C 1
ATOM 2757 O O . CYS A 1 350 ? -31.429 4.004 26.909 1.00 76.75 350 CYS A O 1
ATOM 2759 N N . ILE A 1 351 ? -33.124 2.678 27.552 1.00 80.50 351 ILE A N 1
ATOM 2760 C CA . ILE A 1 351 ? -33.138 1.889 26.315 1.00 80.50 351 ILE A CA 1
ATOM 2761 C C . ILE A 1 351 ? -34.469 1.999 25.595 1.00 80.50 351 ILE A C 1
ATOM 2763 O O . ILE A 1 351 ? -35.516 2.067 26.236 1.00 80.50 351 ILE A O 1
ATOM 2767 N N . ALA A 1 352 ? -34.408 1.938 24.269 1.00 78.56 352 ALA A N 1
ATOM 2768 C CA . ALA A 1 352 ? -35.535 1.627 23.408 1.00 78.56 352 ALA A CA 1
ATOM 2769 C C . ALA A 1 352 ? -35.361 0.210 22.864 1.00 78.56 352 ALA A C 1
ATOM 2771 O O . ALA A 1 352 ? -34.286 -0.175 22.399 1.00 78.56 352 ALA A O 1
ATOM 2772 N N . PHE A 1 353 ? -36.427 -0.569 22.957 1.00 77.88 353 PHE A N 1
ATOM 2773 C CA . PHE A 1 353 ? -36.502 -1.954 22.533 1.00 77.88 353 PHE A CA 1
ATOM 2774 C C . PHE A 1 353 ? -37.677 -2.104 21.571 1.00 77.88 353 PHE A C 1
ATOM 2776 O O . PHE A 1 353 ? -38.790 -1.700 21.899 1.00 77.88 353 PHE A O 1
ATOM 2783 N N . TRP A 1 354 ? -37.435 -2.705 20.408 1.00 70.31 354 TRP A N 1
ATOM 2784 C CA . TRP A 1 354 ? -38.477 -3.020 19.432 1.00 70.31 354 TRP A CA 1
ATOM 2785 C C . TRP A 1 354 ? -38.432 -4.512 19.115 1.00 70.31 354 TRP A C 1
ATOM 2787 O O . TRP A 1 354 ? -37.486 -4.979 18.480 1.00 70.31 354 TRP A O 1
ATOM 2797 N N . ASP A 1 355 ? -39.471 -5.246 19.512 1.00 71.69 355 ASP A N 1
ATOM 2798 C CA . ASP A 1 355 ? -39.826 -6.565 18.966 1.00 71.69 355 ASP A CA 1
ATOM 2799 C C . ASP A 1 355 ? -41.041 -6.394 18.041 1.00 71.69 355 ASP A C 1
ATOM 2801 O O . ASP A 1 355 ? -41.789 -5.435 18.194 1.00 71.69 355 ASP A O 1
ATOM 2805 N N . LYS A 1 356 ? -41.246 -7.283 17.065 1.00 63.34 356 LYS A N 1
ATOM 2806 C CA . LYS A 1 356 ? -42.204 -7.140 15.944 1.00 63.34 356 LYS A CA 1
ATOM 2807 C C . LYS A 1 356 ? -43.616 -6.650 16.308 1.00 63.34 356 LYS A C 1
ATOM 2809 O O . LYS A 1 356 ? -44.327 -6.207 15.417 1.00 63.34 356 LYS A O 1
ATOM 2814 N N . THR A 1 357 ? -44.029 -6.790 17.562 1.00 69.50 357 THR A N 1
ATOM 2815 C CA . THR A 1 357 ? -45.364 -6.454 18.061 1.00 69.50 357 THR A CA 1
ATOM 2816 C C . THR A 1 357 ? -45.365 -5.448 19.215 1.00 69.50 357 THR A C 1
ATOM 2818 O O . THR A 1 357 ? -46.441 -5.049 19.642 1.00 69.50 357 THR A O 1
ATOM 2821 N N . VAL A 1 358 ? -44.202 -5.094 19.779 1.00 73.94 358 VAL A N 1
ATOM 2822 C CA . VAL A 1 358 ? -44.107 -4.235 20.969 1.00 73.94 358 VAL A CA 1
ATOM 2823 C C . VAL A 1 358 ? -42.852 -3.365 20.900 1.00 73.94 358 VAL A C 1
ATOM 2825 O O . VAL A 1 358 ? -41.726 -3.867 20.839 1.00 73.94 358 VAL A O 1
ATOM 2828 N N . PHE A 1 359 ? -43.065 -2.059 20.989 1.00 77.31 359 PHE A N 1
ATOM 2829 C CA . PHE A 1 359 ? -42.065 -1.037 21.240 1.00 77.31 359 PHE A CA 1
ATOM 2830 C C . PHE A 1 359 ? -42.074 -0.662 22.729 1.00 77.31 359 PHE A C 1
ATOM 2832 O O . PHE A 1 359 ? -43.117 -0.534 23.367 1.00 77.31 359 PHE A O 1
ATOM 2839 N N . THR A 1 360 ? -40.904 -0.537 23.346 1.00 78.12 360 THR A N 1
ATOM 2840 C CA . THR A 1 360 ? -40.793 -0.264 24.782 1.00 78.12 360 THR A CA 1
ATOM 2841 C C . THR A 1 360 ? -39.593 0.615 25.084 1.00 78.12 360 THR A C 1
ATOM 2843 O O . THR A 1 360 ? -38.479 0.305 24.662 1.00 78.12 360 THR A O 1
ATOM 2846 N N . ARG A 1 361 ? -39.795 1.653 25.900 1.00 82.44 361 ARG A N 1
ATOM 2847 C CA . ARG A 1 361 ? -38.718 2.412 26.541 1.00 82.44 361 ARG A CA 1
ATOM 2848 C C . ARG A 1 361 ? -38.660 2.108 28.025 1.00 82.44 361 ARG A C 1
ATOM 2850 O O . ARG A 1 361 ? -39.657 2.271 28.721 1.00 82.44 361 ARG A O 1
ATOM 2857 N N . LYS A 1 362 ? -37.503 1.659 28.513 1.00 83.44 362 LYS A N 1
ATOM 2858 C CA . LYS A 1 362 ? -37.303 1.280 29.921 1.00 83.44 362 LYS A CA 1
ATOM 2859 C C . LYS A 1 362 ? -35.912 1.653 30.413 1.00 83.44 362 LYS A C 1
ATOM 2861 O O . LYS A 1 362 ? -34.966 1.798 29.643 1.00 83.44 362 LYS A O 1
ATOM 2866 N N . CYS A 1 363 ? -35.803 1.762 31.728 1.00 80.88 363 CYS A N 1
ATOM 2867 C CA . CYS A 1 363 ? -34.542 1.944 32.423 1.00 80.88 363 CYS A CA 1
ATOM 2868 C C . CYS A 1 363 ? -33.820 0.615 32.608 1.00 80.88 363 CYS A C 1
ATOM 2870 O O . CYS A 1 363 ? -34.422 -0.359 33.063 1.00 80.88 363 CYS A O 1
ATOM 2872 N N . VAL A 1 364 ? -32.522 0.582 32.316 1.00 74.88 364 VAL A N 1
ATOM 2873 C CA . VAL A 1 364 ? -31.687 -0.603 32.538 1.00 74.88 364 VAL A CA 1
ATOM 2874 C C . VAL A 1 364 ? -30.333 -0.229 33.126 1.00 74.88 364 VAL A C 1
ATOM 2876 O O . VAL A 1 364 ? -29.810 0.867 32.931 1.00 74.88 364 VAL A O 1
ATOM 2879 N N . ASN A 1 365 ? -29.745 -1.165 33.861 1.00 78.06 365 ASN A N 1
ATOM 2880 C CA . ASN A 1 365 ? -28.360 -1.069 34.308 1.00 78.06 365 ASN A CA 1
ATOM 2881 C C . ASN A 1 365 ? -27.413 -1.755 33.310 1.00 78.06 365 ASN A C 1
ATOM 2883 O O . ASN A 1 365 ? -27.840 -2.474 32.399 1.00 78.06 365 ASN A O 1
ATOM 2887 N N . ASN A 1 366 ? -26.107 -1.579 33.512 1.00 72.31 366 ASN A N 1
ATOM 2888 C CA . ASN A 1 366 ? -25.071 -2.211 32.690 1.00 72.31 366 ASN A CA 1
ATOM 2889 C C . ASN A 1 366 ? -25.210 -3.741 32.548 1.00 72.31 366 ASN A C 1
ATOM 2891 O O . ASN A 1 366 ? -24.874 -4.301 31.503 1.00 72.31 366 ASN A O 1
ATOM 2895 N N . ILE A 1 367 ? -25.684 -4.433 33.590 1.00 70.75 367 ILE A N 1
ATOM 2896 C CA . ILE A 1 367 ? -25.835 -5.895 33.584 1.00 70.75 367 ILE A CA 1
ATOM 2897 C C . ILE A 1 367 ? -26.971 -6.297 32.636 1.00 70.75 367 ILE A C 1
ATOM 2899 O O . ILE A 1 367 ? -26.777 -7.151 31.771 1.00 70.75 367 ILE A O 1
ATOM 2903 N N . MET A 1 368 ? -28.128 -5.641 32.743 1.00 66.56 368 MET A N 1
ATOM 2904 C CA . MET A 1 368 ? -29.269 -5.868 31.855 1.00 66.56 368 MET A CA 1
ATOM 2905 C C . MET A 1 368 ? -28.950 -5.512 30.404 1.00 66.56 368 MET A C 1
ATOM 2907 O O . MET A 1 368 ? -29.293 -6.284 29.510 1.00 66.56 368 MET A O 1
ATOM 2911 N N . LEU A 1 369 ? -28.238 -4.408 30.152 1.00 73.38 369 LEU A N 1
ATOM 2912 C CA . LEU A 1 369 ? -27.834 -4.041 28.792 1.00 73.38 369 LEU A CA 1
ATOM 2913 C C . LEU A 1 369 ? -26.952 -5.129 28.158 1.00 73.38 369 LEU A C 1
ATOM 2915 O O . LEU A 1 369 ? -27.178 -5.521 27.013 1.00 73.38 369 LEU A O 1
ATOM 2919 N N . LYS A 1 370 ? -25.993 -5.685 28.911 1.00 73.31 370 LYS A N 1
ATOM 2920 C CA . LYS A 1 370 ? -25.156 -6.806 28.444 1.00 73.31 370 LYS A CA 1
ATOM 2921 C C . LYS A 1 370 ? -25.959 -8.084 28.204 1.00 73.31 370 LYS A C 1
ATOM 2923 O O . LYS A 1 370 ? -25.694 -8.781 27.229 1.00 73.31 370 LYS A O 1
ATOM 2928 N N . LEU A 1 371 ? -26.949 -8.387 29.045 1.00 72.12 371 LEU A N 1
ATOM 2929 C CA . LEU A 1 371 ? -27.831 -9.545 28.849 1.00 72.12 371 LEU A CA 1
ATOM 2930 C C . LEU A 1 371 ? -28.686 -9.409 27.581 1.00 72.12 371 LEU A C 1
ATOM 2932 O O . LEU A 1 371 ? -28.833 -10.377 26.835 1.00 72.12 371 LEU A O 1
ATOM 2936 N N . LEU A 1 372 ? -29.201 -8.208 27.305 1.00 66.94 372 LEU A N 1
ATOM 2937 C CA . LEU A 1 372 ? -30.025 -7.929 26.125 1.00 66.94 372 LEU A CA 1
ATOM 2938 C C . LEU A 1 372 ? -29.220 -7.946 24.818 1.00 66.94 372 LEU A C 1
ATOM 2940 O O . LEU A 1 372 ? -29.743 -8.369 23.786 1.00 66.94 372 LEU A O 1
ATOM 2944 N N . THR A 1 373 ? -27.952 -7.523 24.868 1.00 72.31 373 THR A N 1
ATOM 2945 C CA . THR A 1 373 ? -27.091 -7.314 23.687 1.00 72.31 373 THR A CA 1
ATOM 2946 C C . THR A 1 373 ? -26.052 -8.417 23.453 1.00 72.31 373 THR A C 1
ATOM 2948 O O . THR A 1 373 ? -25.465 -8.481 22.374 1.00 72.31 373 THR A O 1
ATOM 2951 N N . GLY A 1 374 ? -25.839 -9.325 24.413 1.00 68.94 374 GLY A N 1
ATOM 2952 C CA . GLY A 1 374 ? -24.728 -10.288 24.412 1.00 68.94 374 GLY A CA 1
ATOM 2953 C C . GLY A 1 374 ? -24.678 -11.272 23.234 1.00 68.94 374 GLY A C 1
ATOM 2954 O O . GLY A 1 374 ? -23.630 -11.853 22.983 1.00 68.94 374 GLY A O 1
ATOM 2955 N N . ASN A 1 375 ? -25.774 -11.441 22.486 1.00 69.38 375 ASN A N 1
ATOM 2956 C CA . ASN A 1 375 ? -25.841 -12.278 21.276 1.00 69.38 375 ASN A CA 1
ATOM 2957 C C . ASN A 1 375 ? -26.290 -11.494 20.030 1.00 69.38 375 ASN A C 1
ATOM 2959 O O . ASN A 1 375 ? -26.859 -12.063 19.095 1.00 69.38 375 ASN A O 1
ATOM 2963 N N . CYS A 1 376 ? -26.089 -10.180 20.032 1.00 70.25 376 CYS A N 1
ATOM 2964 C CA . CYS A 1 376 ? -26.563 -9.286 18.987 1.00 70.25 376 CYS A CA 1
ATOM 2965 C C . CYS A 1 376 ? -25.407 -8.735 18.161 1.00 70.25 376 CYS A C 1
ATOM 2967 O O . CYS A 1 376 ? -24.300 -8.525 18.658 1.00 70.25 376 CYS A O 1
ATOM 2969 N N . LYS A 1 377 ? -25.666 -8.468 16.880 1.00 74.88 377 LYS A N 1
ATOM 2970 C CA . LYS A 1 377 ? -24.699 -7.795 16.019 1.00 74.88 377 LYS A CA 1
ATOM 2971 C C . LYS A 1 377 ? -24.768 -6.298 16.308 1.00 74.88 377 LYS A C 1
ATOM 2973 O O . LYS A 1 377 ? -25.834 -5.704 16.167 1.00 74.88 377 LYS A O 1
ATOM 2978 N N . ASN A 1 378 ? -23.647 -5.707 16.707 1.00 67.88 378 ASN A N 1
ATOM 2979 C CA . ASN A 1 378 ? -23.529 -4.256 16.806 1.00 67.88 378 ASN A CA 1
ATOM 2980 C C . ASN A 1 378 ? -23.632 -3.658 15.388 1.00 67.88 378 ASN A C 1
ATOM 2982 O O . ASN A 1 378 ? -22.931 -4.112 14.478 1.00 67.88 378 ASN A O 1
ATOM 2986 N N . VAL A 1 379 ? -24.560 -2.720 15.198 1.00 60.09 379 VAL A N 1
ATOM 2987 C CA . VAL A 1 379 ? -24.851 -2.081 13.902 1.00 60.09 379 VAL A CA 1
ATOM 2988 C C . VAL A 1 379 ? -24.602 -0.568 13.909 1.00 60.09 379 VAL A C 1
ATOM 2990 O O . VAL A 1 379 ? -24.621 0.037 12.840 1.00 60.09 379 VAL A O 1
ATOM 2993 N N . GLY A 1 380 ? -24.284 0.015 15.068 1.00 52.53 380 GLY A N 1
ATOM 2994 C CA . GLY A 1 380 ? -24.040 1.444 15.242 1.00 52.53 380 GLY A CA 1
ATOM 2995 C C . GLY A 1 380 ? -23.624 1.797 16.679 1.00 52.53 380 GLY A C 1
ATOM 2996 O O . GLY A 1 380 ? -23.625 0.937 17.566 1.00 52.53 380 GLY A O 1
ATOM 2997 N N . PRO A 1 381 ? -23.248 3.058 16.952 1.00 49.84 381 PRO A N 1
ATOM 2998 C CA . PRO A 1 381 ? -22.937 3.506 18.307 1.00 49.84 381 PRO A CA 1
ATOM 2999 C C . PRO A 1 381 ? -24.147 3.282 19.226 1.00 49.84 381 PRO A C 1
ATOM 3001 O O . PRO A 1 381 ? -25.182 3.911 19.050 1.00 49.84 381 PRO A O 1
ATOM 3004 N N . LYS A 1 382 ? -24.014 2.370 20.200 1.00 61.59 382 LYS A N 1
ATOM 3005 C CA . LYS A 1 382 ? -25.081 1.975 21.143 1.00 61.59 382 LYS A CA 1
ATOM 3006 C C . LYS A 1 382 ? -26.346 1.394 20.476 1.00 61.59 382 LYS A C 1
ATOM 3008 O O . LYS A 1 382 ? -27.420 1.463 21.071 1.00 61.59 382 LYS A O 1
ATOM 3013 N N . GLU A 1 383 ? -26.209 0.777 19.297 1.00 64.50 383 GLU A N 1
ATOM 3014 C CA . GLU A 1 383 ? -27.301 0.100 18.582 1.00 64.50 383 GLU A CA 1
ATOM 3015 C C . GLU A 1 383 ? -26.963 -1.371 18.272 1.00 64.50 383 GLU A C 1
ATOM 3017 O O . GLU A 1 383 ? -25.896 -1.705 17.737 1.00 64.50 383 GLU A O 1
ATOM 3022 N N . TRP A 1 384 ? -27.899 -2.276 18.572 1.00 74.44 384 TRP A N 1
ATOM 3023 C CA . TRP A 1 384 ? -27.741 -3.716 18.362 1.00 74.44 384 TRP A CA 1
ATOM 3024 C C . TRP A 1 384 ? -28.928 -4.335 17.626 1.00 74.44 384 TRP A C 1
ATOM 3026 O O . TRP A 1 384 ? -30.086 -4.112 17.974 1.00 74.44 384 TRP A O 1
ATOM 3036 N N . LYS A 1 385 ? -28.626 -5.207 16.654 1.00 72.44 385 LYS A N 1
ATOM 3037 C CA . LYS A 1 385 ? -29.611 -6.025 15.935 1.00 72.44 385 LYS A CA 1
ATOM 3038 C C . LYS A 1 385 ? -29.488 -7.490 16.343 1.00 72.44 385 LYS A C 1
ATOM 3040 O O . LYS A 1 385 ? -28.444 -8.120 16.146 1.00 72.44 385 LYS A O 1
ATOM 3045 N N . CYS A 1 386 ? -30.555 -8.041 16.910 1.00 72.69 386 CYS A N 1
ATOM 3046 C CA . CYS A 1 386 ? -30.562 -9.358 17.539 1.00 72.69 386 CYS A CA 1
ATOM 3047 C C . CYS A 1 386 ? -31.370 -10.366 16.709 1.00 72.69 386 CYS A C 1
ATOM 3049 O O . CYS A 1 386 ? -32.464 -10.064 16.236 1.00 72.69 386 CYS A O 1
ATOM 3051 N N . ASN A 1 387 ? -30.834 -11.578 16.531 1.00 58.59 387 ASN A N 1
ATOM 3052 C CA . ASN A 1 387 ? -31.383 -12.594 15.622 1.00 58.59 387 ASN A CA 1
ATOM 3053 C C . ASN A 1 387 ? -31.714 -13.907 16.367 1.00 58.59 387 ASN A C 1
ATOM 3055 O O . ASN A 1 387 ? -31.358 -14.996 15.920 1.00 58.59 387 ASN A O 1
ATOM 3059 N N . ARG A 1 388 ? -32.346 -13.817 17.547 1.00 56.97 388 ARG A N 1
ATOM 3060 C CA . ARG A 1 388 ? -32.943 -14.992 18.218 1.00 56.97 388 ARG A CA 1
ATOM 3061 C C . ARG A 1 388 ? -34.342 -15.266 17.640 1.00 56.97 388 ARG A C 1
ATOM 3063 O O . ARG A 1 388 ? -34.766 -14.585 16.714 1.00 56.97 388 ARG A O 1
ATOM 3070 N N . LYS A 1 389 ? -35.064 -16.271 18.167 1.00 50.44 389 LYS A N 1
ATOM 3071 C CA . LYS A 1 389 ? -36.423 -16.694 17.738 1.00 50.44 389 LYS A CA 1
ATOM 3072 C C . LYS A 1 389 ? -37.438 -15.539 17.556 1.00 50.44 389 LYS A C 1
ATOM 3074 O O . LYS A 1 389 ? -38.458 -15.737 16.905 1.00 50.44 389 LYS A O 1
ATOM 3079 N N . ARG A 1 390 ? -37.146 -14.340 18.074 1.00 52.47 390 ARG A N 1
ATOM 3080 C CA . ARG A 1 390 ? -37.791 -13.065 17.741 1.00 52.47 390 ARG A CA 1
ATOM 3081 C C . ARG A 1 390 ? -36.720 -12.063 17.283 1.00 52.47 390 ARG A C 1
ATOM 3083 O O . ARG A 1 390 ? -35.665 -11.970 17.911 1.00 52.47 390 ARG A O 1
ATOM 3090 N N . LYS A 1 391 ? -36.952 -11.377 16.156 1.00 60.03 391 LYS A N 1
ATOM 3091 C CA . LYS A 1 391 ? -36.046 -10.342 15.624 1.00 60.03 391 LYS A CA 1
ATOM 3092 C C . LYS A 1 391 ? -36.330 -9.049 16.383 1.00 60.03 391 LYS A C 1
ATOM 3094 O O . LYS A 1 391 ? -37.439 -8.546 16.251 1.00 60.03 391 LYS A O 1
ATOM 3099 N N . TYR A 1 392 ? -35.353 -8.527 17.119 1.00 67.19 392 TYR A N 1
ATOM 3100 C CA . TYR A 1 392 ? -35.511 -7.275 17.862 1.00 67.19 392 TYR A CA 1
ATOM 3101 C C . TYR A 1 392 ? -34.297 -6.348 17.712 1.00 67.19 392 TYR A C 1
ATOM 3103 O O . TYR A 1 392 ? -33.182 -6.804 17.422 1.00 67.19 392 TYR A O 1
ATOM 3111 N N . GLN A 1 393 ? -34.531 -5.046 17.878 1.00 69.62 393 GLN A N 1
ATOM 3112 C CA . GLN A 1 393 ? -33.512 -3.991 17.889 1.00 69.62 393 GLN A CA 1
ATOM 3113 C C . GLN A 1 393 ? -33.448 -3.333 19.270 1.00 69.62 393 GLN A C 1
ATOM 3115 O O . GLN A 1 393 ? -34.464 -3.233 19.962 1.00 69.62 393 GLN A O 1
ATOM 3120 N N . VAL A 1 394 ? -32.248 -2.904 19.670 1.00 70.38 394 VAL A N 1
ATOM 3121 C CA . VAL A 1 394 ? -32.005 -2.209 20.942 1.00 70.38 394 VAL A CA 1
ATOM 3122 C C . VAL A 1 394 ? -31.138 -0.977 20.704 1.00 70.38 394 VAL A C 1
ATOM 3124 O O . VAL A 1 394 ? -30.044 -1.127 20.158 1.00 70.38 394 VAL A O 1
ATOM 3127 N N . THR A 1 395 ? -31.583 0.189 21.177 1.00 75.62 395 THR A N 1
ATOM 3128 C CA . THR A 1 395 ? -30.767 1.414 21.261 1.00 75.62 395 THR A CA 1
ATOM 3129 C C . THR A 1 395 ? -30.661 1.878 22.709 1.00 75.62 395 THR A C 1
ATOM 3131 O O . THR A 1 395 ? -31.628 1.754 23.460 1.00 75.62 395 THR A O 1
ATOM 3134 N N . ALA A 1 396 ? -29.504 2.405 23.115 1.00 75.38 396 ALA A N 1
ATOM 3135 C CA . ALA A 1 396 ? -29.264 2.887 24.477 1.00 75.38 396 ALA A CA 1
ATOM 3136 C C . ALA A 1 396 ? -28.697 4.313 24.508 1.00 75.38 396 ALA A C 1
ATOM 3138 O O . ALA A 1 396 ? -27.868 4.675 23.675 1.00 75.38 396 ALA A O 1
ATOM 3139 N N . CYS A 1 397 ? -29.068 5.088 25.525 1.00 75.31 397 CYS A N 1
ATOM 3140 C CA . CYS A 1 397 ? -28.458 6.376 25.853 1.00 75.31 397 CYS A CA 1
ATOM 3141 C C . CYS A 1 397 ? -28.207 6.482 27.370 1.00 75.31 397 CYS A C 1
ATOM 3143 O O . CYS A 1 397 ? -28.872 5.827 28.169 1.00 75.31 397 CYS A O 1
ATOM 3145 N N . ASP A 1 398 ? -27.184 7.242 27.756 1.00 73.31 398 ASP A N 1
ATOM 3146 C CA . ASP A 1 398 ? -26.586 7.304 29.103 1.00 73.31 398 ASP A CA 1
ATOM 3147 C C . ASP A 1 398 ? -26.755 8.667 29.793 1.00 73.31 398 ASP A C 1
ATOM 3149 O O . ASP A 1 398 ? -26.240 8.875 30.889 1.00 73.31 398 ASP A O 1
ATOM 3153 N N . GLN A 1 399 ? -27.484 9.600 29.178 1.00 73.69 399 GLN A N 1
ATOM 3154 C CA . GLN A 1 399 ? -27.802 10.898 29.775 1.00 73.69 399 GLN A CA 1
ATOM 3155 C C . GLN A 1 399 ? -29.178 10.851 30.455 1.00 73.69 399 GLN A C 1
ATOM 3157 O O . GLN A 1 399 ? -30.129 10.308 29.905 1.00 73.69 399 GLN A O 1
ATOM 3162 N N . SER A 1 400 ? -29.315 11.426 31.651 1.00 69.38 400 SER A N 1
ATOM 3163 C CA . SER A 1 400 ? -30.630 11.538 32.306 1.00 69.38 400 SER A CA 1
ATOM 3164 C C . SER A 1 400 ? -31.589 12.346 31.420 1.00 69.38 400 SER A C 1
ATOM 3166 O O . SER A 1 400 ? -31.195 13.381 30.885 1.00 69.38 400 SER A O 1
ATOM 3168 N N . GLY A 1 401 ? -32.817 11.866 31.231 1.00 65.75 401 GLY A N 1
ATOM 3169 C CA . GLY A 1 401 ? -33.801 12.469 30.330 1.00 65.75 401 GLY A CA 1
ATOM 3170 C C . GLY A 1 401 ? -33.579 12.195 28.840 1.00 65.75 401 GLY A C 1
ATOM 3171 O O . GLY A 1 401 ? -34.337 12.698 28.011 1.00 65.75 401 GLY A O 1
ATOM 3172 N N . CYS A 1 402 ? -32.575 11.393 28.468 1.00 66.94 402 CYS A N 1
ATOM 3173 C CA . CYS A 1 402 ? -32.339 11.067 27.069 1.00 66.94 402 CYS A CA 1
ATOM 3174 C C . CYS A 1 402 ? -33.464 10.195 26.499 1.00 66.94 402 CYS A C 1
ATOM 3176 O O . CYS A 1 402 ? -33.900 9.201 27.089 1.00 66.94 402 CYS A O 1
ATOM 3178 N N . ARG A 1 403 ? -33.909 10.552 25.295 1.00 70.56 403 ARG A N 1
ATOM 3179 C CA . ARG A 1 403 ? -34.842 9.745 24.518 1.00 70.56 403 ARG A CA 1
ATOM 3180 C C . ARG A 1 403 ? -34.028 8.757 23.694 1.00 70.56 403 ARG A C 1
ATOM 3182 O O . ARG A 1 403 ? -33.367 9.131 22.732 1.00 70.56 403 ARG A O 1
ATOM 3189 N N . ALA A 1 404 ? -34.030 7.491 24.105 1.00 59.25 404 ALA A N 1
ATOM 3190 C CA . ALA A 1 404 ? -33.477 6.433 23.272 1.00 59.25 404 ALA A CA 1
ATOM 3191 C C . ALA A 1 404 ? -34.370 6.295 22.028 1.00 59.25 404 ALA A C 1
ATOM 3193 O O . ALA A 1 404 ? -35.560 5.979 22.132 1.00 59.25 404 ALA A O 1
ATOM 3194 N N . GLU A 1 405 ? -33.801 6.574 20.862 1.00 63.19 405 GLU A N 1
ATOM 3195 C CA . GLU A 1 405 ? -34.472 6.501 19.565 1.00 63.19 405 GLU A CA 1
ATOM 3196 C C . GLU A 1 405 ? -33.765 5.464 18.693 1.00 63.19 405 GLU A C 1
ATOM 3198 O O . GLU A 1 405 ? -32.547 5.298 18.775 1.00 63.19 405 GLU A O 1
ATOM 3203 N N . PHE A 1 406 ? -34.509 4.740 17.857 1.00 52.31 406 PHE A N 1
ATOM 3204 C CA . PHE A 1 406 ? -33.887 3.974 16.782 1.00 52.31 406 PHE A CA 1
ATOM 3205 C C . PHE A 1 406 ? -33.400 4.968 15.736 1.00 52.31 406 PHE A C 1
ATOM 3207 O O . PHE A 1 406 ? -34.195 5.562 15.014 1.00 52.31 406 PHE A O 1
ATOM 3214 N N . SER A 1 407 ? -32.092 5.201 15.702 1.00 41.50 407 SER A N 1
ATOM 3215 C CA . SER A 1 407 ? -31.491 6.095 14.730 1.00 41.50 407 SER A CA 1
ATOM 3216 C C . SER A 1 407 ? -31.316 5.371 13.396 1.00 41.50 407 SER A C 1
ATOM 3218 O O . SER A 1 407 ? -30.506 4.459 13.247 1.00 41.50 407 SER A O 1
ATOM 3220 N N . GLU A 1 408 ? -31.980 5.868 12.353 1.00 36.28 408 GLU A N 1
ATOM 3221 C CA . GLU A 1 408 ? -31.280 5.978 11.078 1.00 36.28 408 GLU A CA 1
ATOM 3222 C C . GLU A 1 408 ? -30.102 6.938 11.304 1.00 36.28 408 GLU A C 1
ATOM 3224 O O . GLU A 1 408 ? -30.258 8.154 11.380 1.00 36.28 408 GLU A O 1
ATOM 3229 N N . ILE A 1 409 ? -28.943 6.318 11.549 1.00 30.77 409 ILE A N 1
ATOM 3230 C CA . ILE A 1 409 ? -27.620 6.859 11.893 1.00 30.77 409 ILE A CA 1
ATOM 3231 C C . ILE A 1 409 ? -27.459 8.362 11.596 1.00 30.77 409 ILE A C 1
ATOM 3233 O O . ILE A 1 409 ? -27.230 8.771 10.457 1.00 30.77 409 ILE A O 1
ATOM 3237 N N . THR A 1 410 ? -27.509 9.167 12.657 1.00 31.00 410 THR A N 1
ATOM 3238 C CA . THR A 1 410 ? -27.187 10.595 12.688 1.00 31.00 410 THR A CA 1
ATOM 3239 C C . THR A 1 410 ? -25.704 10.802 13.018 1.00 31.00 410 THR A C 1
ATOM 3241 O O . THR A 1 410 ? -25.193 10.281 14.007 1.00 31.00 410 THR A O 1
ATOM 3244 N N . GLY A 1 411 ? -24.999 11.556 12.172 1.00 29.22 411 GLY A N 1
ATOM 3245 C CA . GLY A 1 411 ? -23.733 12.216 12.517 1.00 29.22 411 GLY A CA 1
ATOM 3246 C C . GLY A 1 411 ? -23.992 13.645 13.020 1.00 29.22 411 GLY A C 1
ATOM 3247 O O . GLY A 1 411 ? -25.123 14.122 12.892 1.00 29.22 411 GLY A O 1
ATOM 3248 N N . PRO A 1 412 ? -22.988 14.331 13.598 1.00 31.86 412 PRO A N 1
ATOM 3249 C CA . PRO A 1 412 ? -23.156 15.678 14.135 1.00 31.86 412 PRO A CA 1
ATOM 3250 C C . PRO A 1 412 ? -23.426 16.662 12.989 1.00 31.86 412 PRO A C 1
ATOM 3252 O O . PRO A 1 412 ? -22.649 16.749 12.039 1.00 31.86 412 PRO A O 1
ATOM 3255 N N . GLY A 1 413 ? -24.562 17.356 13.058 1.00 36.16 413 GLY A N 1
ATOM 3256 C CA . GLY A 1 413 ? -24.969 18.353 12.076 1.00 36.16 413 GLY A CA 1
ATOM 3257 C C . GLY A 1 413 ? -24.192 19.654 12.247 1.00 36.16 413 GLY A C 1
ATOM 3258 O O . GLY A 1 413 ? -24.168 20.230 13.332 1.00 36.16 413 GLY A O 1
ATOM 3259 N N . ASN A 1 414 ? -23.587 20.132 11.161 1.00 41.06 414 ASN A N 1
ATOM 3260 C CA . ASN A 1 414 ? -23.225 21.537 11.020 1.00 41.06 414 ASN A CA 1
ATOM 3261 C C . ASN A 1 414 ? -24.507 22.293 10.644 1.00 41.06 414 ASN A C 1
ATOM 3263 O O . ASN A 1 414 ? -25.014 22.131 9.536 1.00 41.06 414 ASN A O 1
ATOM 3267 N N . ASN A 1 415 ? -25.034 23.123 11.547 1.00 49.38 415 ASN A N 1
ATOM 3268 C CA . ASN A 1 415 ? -26.303 23.845 11.358 1.00 49.38 415 ASN A CA 1
ATOM 3269 C C . ASN A 1 415 ? -26.289 24.912 10.235 1.00 49.38 415 ASN A C 1
ATOM 3271 O O . ASN A 1 415 ? -27.307 25.561 10.018 1.00 49.38 415 ASN A O 1
ATOM 3275 N N . ASN A 1 416 ? -25.183 25.070 9.494 1.00 60.59 416 ASN A N 1
ATOM 3276 C CA . ASN A 1 416 ? -25.013 26.108 8.464 1.00 60.59 416 ASN A CA 1
ATOM 3277 C C . ASN A 1 416 ? -24.882 25.568 7.024 1.00 60.59 416 ASN A C 1
ATOM 3279 O O . ASN A 1 416 ? -24.628 26.343 6.099 1.00 60.59 416 ASN A O 1
ATOM 3283 N N . PHE A 1 417 ? -25.026 24.256 6.803 1.00 75.75 417 PHE A N 1
ATOM 3284 C CA . PHE A 1 417 ? -24.968 23.685 5.453 1.00 75.75 417 PHE A CA 1
ATOM 3285 C C . PHE A 1 417 ? -26.353 23.717 4.791 1.00 75.75 417 PHE A C 1
ATOM 3287 O O . PHE A 1 417 ? -27.314 23.193 5.353 1.00 75.75 417 PHE A O 1
ATOM 3294 N N . TRP A 1 418 ? -26.480 24.324 3.610 1.00 81.38 418 TRP A N 1
ATOM 3295 C CA . TRP A 1 418 ? -27.729 24.393 2.845 1.00 81.38 418 TRP A CA 1
ATOM 3296 C C . TRP A 1 418 ? -27.485 24.093 1.364 1.00 81.38 418 TRP A C 1
ATOM 3298 O O . TRP A 1 418 ? -26.380 24.283 0.864 1.00 81.38 418 TRP A O 1
ATOM 3308 N N . CYS A 1 419 ? -28.512 23.611 0.665 1.00 82.38 419 CYS A N 1
ATOM 3309 C CA . CYS A 1 419 ? -28.455 23.285 -0.758 1.00 82.38 419 CYS A CA 1
ATOM 3310 C C . CYS A 1 419 ? -29.673 23.837 -1.504 1.00 82.38 419 CYS A C 1
ATOM 3312 O O . CYS A 1 419 ? -30.780 23.798 -0.958 1.00 82.38 419 CYS A O 1
ATOM 3314 N N . PRO A 1 420 ? -29.515 24.270 -2.765 1.00 82.31 420 PRO A N 1
ATOM 3315 C CA . PRO A 1 420 ? -30.641 24.489 -3.662 1.00 82.31 420 PRO A CA 1
ATOM 3316 C C . PRO A 1 420 ? -31.270 23.131 -4.015 1.00 82.31 420 PRO A C 1
ATOM 3318 O O . PRO A 1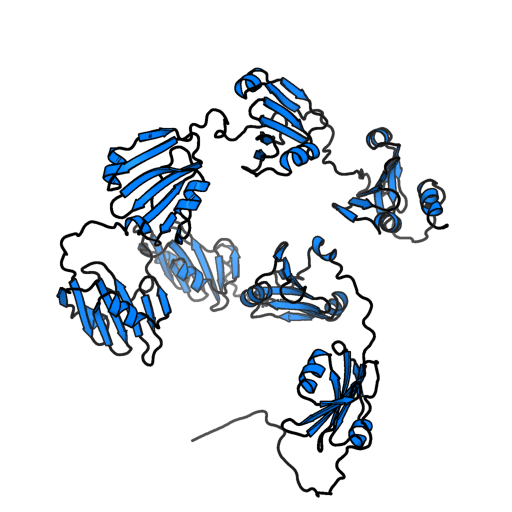 420 ? -30.628 22.306 -4.671 1.00 82.31 420 PRO A O 1
ATOM 3321 N N . THR A 1 421 ? -32.496 22.868 -3.555 1.00 83.25 421 THR A N 1
ATOM 3322 C CA . THR A 1 421 ? -33.226 21.621 -3.836 1.00 83.25 421 THR A CA 1
ATOM 3323 C C . THR A 1 421 ? -34.425 21.870 -4.739 1.00 83.25 421 THR A C 1
ATOM 3325 O O . THR A 1 421 ? -35.004 22.955 -4.744 1.00 83.25 421 THR A O 1
ATOM 3328 N N . CYS A 1 422 ? -34.761 20.867 -5.541 1.00 82.38 422 CYS A N 1
ATOM 3329 C CA . CYS A 1 422 ? -35.919 20.867 -6.427 1.00 82.38 422 CYS A CA 1
ATOM 3330 C C . CYS A 1 422 ? -36.171 19.434 -6.912 1.00 82.38 422 CYS A C 1
ATOM 3332 O O . CYS A 1 422 ? -35.254 18.611 -6.909 1.00 82.38 422 CYS A O 1
ATOM 3334 N N . ASP A 1 423 ? -37.393 19.146 -7.344 1.00 81.44 423 ASP A N 1
ATOM 3335 C CA . ASP A 1 423 ? -37.765 17.910 -8.032 1.00 81.44 423 ASP A CA 1
ATOM 3336 C C . ASP A 1 423 ? -38.582 18.320 -9.272 1.00 81.44 423 ASP A C 1
ATOM 3338 O O . ASP A 1 423 ? -39.563 19.048 -9.151 1.00 81.44 423 ASP A O 1
ATOM 3342 N N . GLY A 1 424 ? -38.176 17.884 -10.464 1.00 77.69 424 GLY A N 1
ATOM 3343 C CA . GLY A 1 424 ? -38.820 18.227 -11.735 1.00 77.69 424 GLY A CA 1
ATOM 3344 C C . GLY A 1 424 ? -38.624 17.140 -12.790 1.00 77.69 424 GLY A C 1
ATOM 3345 O O . GLY A 1 424 ? -37.910 16.163 -12.574 1.00 77.69 424 GLY A O 1
ATOM 3346 N N . THR A 1 425 ? -39.263 17.277 -13.949 1.00 74.00 425 THR A N 1
ATOM 3347 C CA . THR A 1 425 ? -39.099 16.327 -15.070 1.00 74.00 425 THR A CA 1
ATOM 3348 C C . THR A 1 425 ? -37.915 16.678 -15.974 1.00 74.00 425 THR A C 1
ATOM 3350 O O . THR A 1 425 ? -37.412 15.816 -16.690 1.00 74.00 425 THR A O 1
ATOM 3353 N N . SER A 1 426 ? -37.431 17.919 -15.902 1.00 76.38 426 SER A N 1
ATOM 3354 C CA . SER A 1 426 ? -36.257 18.437 -16.609 1.00 76.38 426 SER A CA 1
ATOM 3355 C C . SER A 1 426 ? -35.453 19.376 -15.705 1.00 76.38 426 SER A C 1
ATOM 3357 O O . SER A 1 426 ? -35.940 19.818 -14.660 1.00 76.38 426 SER A O 1
ATOM 3359 N N . GLN A 1 427 ? -34.222 19.706 -16.106 1.00 76.25 427 GLN A N 1
ATOM 3360 C CA . GLN A 1 427 ? -33.403 20.685 -15.385 1.00 76.25 427 GLN A CA 1
ATOM 3361 C C . GLN A 1 427 ? -34.085 22.059 -15.319 1.00 76.25 427 GLN A C 1
ATOM 3363 O O . GLN A 1 427 ? -34.070 22.683 -14.266 1.00 76.25 427 GLN A O 1
ATOM 3368 N N . GLU A 1 428 ? -34.719 22.501 -16.406 1.00 77.56 428 GLU A N 1
ATOM 3369 C CA . GLU A 1 428 ? -35.435 23.783 -16.483 1.00 77.56 428 GLU A CA 1
ATOM 3370 C C . GLU A 1 428 ? -36.645 23.814 -15.543 1.00 77.56 428 GLU A C 1
ATOM 3372 O O . GLU A 1 428 ? -36.839 24.781 -14.809 1.00 77.56 428 GLU A O 1
ATOM 3377 N N . SER A 1 429 ? -37.411 22.718 -15.491 1.00 78.94 429 SER A N 1
ATOM 3378 C CA . SER A 1 429 ? -38.528 22.573 -14.553 1.00 78.94 429 SER A CA 1
ATOM 3379 C C . SER A 1 429 ? -38.057 22.580 -13.097 1.00 78.94 429 SER A C 1
ATOM 3381 O O . SER A 1 429 ? -38.738 23.150 -12.253 1.00 78.94 429 SER A O 1
ATOM 3383 N N . CYS A 1 430 ? -36.907 21.970 -12.802 1.00 78.00 430 CYS A N 1
ATOM 3384 C CA . CYS A 1 430 ? -36.326 21.965 -11.460 1.00 78.00 430 CYS A CA 1
ATOM 3385 C C . CYS A 1 430 ? -35.786 23.356 -11.087 1.00 78.00 430 CYS A C 1
ATOM 3387 O O . CYS A 1 430 ? -36.020 23.836 -9.980 1.00 78.00 430 CYS A O 1
ATOM 3389 N N . ASP A 1 431 ? -35.101 24.027 -12.020 1.00 79.38 431 ASP A N 1
ATOM 3390 C CA . ASP A 1 431 ? -34.541 25.367 -11.828 1.00 79.38 431 ASP A CA 1
ATOM 3391 C C . ASP A 1 431 ? -35.643 26.421 -11.596 1.00 79.38 431 ASP A C 1
ATOM 3393 O O . ASP A 1 431 ? -35.438 27.351 -10.817 1.00 79.38 431 ASP A O 1
ATOM 3397 N N . ALA A 1 432 ? -36.833 26.239 -12.181 1.00 75.12 432 ALA A N 1
ATOM 3398 C CA . ALA A 1 432 ? -38.002 27.089 -11.941 1.00 75.12 432 ALA A CA 1
ATOM 3399 C C . ALA A 1 432 ? -38.626 26.919 -10.538 1.00 75.12 432 ALA A C 1
ATOM 3401 O O . ALA A 1 432 ? -39.321 27.817 -10.064 1.00 75.12 432 ALA A O 1
ATOM 3402 N N . THR A 1 433 ? -38.380 25.793 -9.859 1.00 77.31 433 THR A N 1
ATOM 3403 C CA . THR A 1 433 ? -38.942 25.465 -8.534 1.00 77.31 433 THR A CA 1
ATOM 3404 C C . THR A 1 433 ? -37.849 25.280 -7.477 1.00 77.31 433 THR A C 1
ATOM 3406 O O . THR A 1 433 ? -37.947 24.402 -6.618 1.00 77.31 433 THR A O 1
ATOM 3409 N N . LEU A 1 434 ? -36.757 26.041 -7.573 1.00 79.31 434 LEU A N 1
ATOM 3410 C CA . LEU A 1 434 ? -35.636 25.949 -6.639 1.00 79.31 434 LEU A CA 1
ATOM 3411 C C . LEU A 1 434 ? -35.984 26.526 -5.265 1.00 79.31 434 LEU A C 1
ATOM 3413 O O . LEU A 1 434 ? -36.384 27.683 -5.147 1.00 79.31 434 LEU A O 1
ATOM 3417 N N . TYR A 1 435 ? -35.724 25.744 -4.217 1.00 80.50 435 TYR A N 1
ATOM 3418 C CA . TYR A 1 435 ? -35.832 26.187 -2.829 1.00 80.50 435 TYR A CA 1
ATOM 3419 C C . TYR A 1 435 ? -34.509 25.987 -2.091 1.00 80.50 435 TYR A C 1
ATOM 3421 O O . TYR A 1 435 ? -33.904 24.912 -2.125 1.00 80.50 435 TYR A O 1
ATOM 3429 N N . ASN A 1 436 ? -34.073 27.007 -1.354 1.00 82.56 436 ASN A N 1
ATOM 3430 C CA . ASN A 1 436 ? -32.902 26.894 -0.489 1.00 82.56 436 ASN A CA 1
ATOM 3431 C C . ASN A 1 436 ? -33.271 26.073 0.746 1.00 82.56 436 ASN A C 1
ATOM 3433 O O . ASN A 1 436 ? -34.023 26.522 1.607 1.00 82.56 436 ASN A O 1
ATOM 3437 N N . THR A 1 437 ? -32.751 24.852 0.823 1.00 78.94 437 THR A N 1
ATOM 3438 C CA . THR A 1 437 ? -33.047 23.918 1.911 1.00 78.94 437 THR A CA 1
ATOM 3439 C C . THR A 1 437 ? -31.855 23.809 2.839 1.00 78.94 437 THR A C 1
ATOM 3441 O O . THR A 1 437 ? -30.772 23.397 2.424 1.00 78.94 437 THR A O 1
ATOM 3444 N N . THR A 1 438 ? -32.049 24.133 4.113 1.00 78.81 438 THR A N 1
ATOM 3445 C CA . THR A 1 438 ? -31.046 23.899 5.152 1.00 78.81 438 THR A CA 1
ATOM 3446 C C . THR A 1 438 ? -30.917 22.398 5.398 1.00 78.81 438 THR A C 1
ATOM 3448 O O . THR A 1 438 ? -31.872 21.722 5.781 1.00 78.81 438 THR A O 1
ATOM 3451 N N . CYS A 1 439 ? -29.729 21.853 5.171 1.00 74.88 439 CYS A N 1
ATOM 3452 C CA . CYS A 1 439 ? -29.474 20.426 5.202 1.00 74.88 439 CYS A CA 1
ATOM 3453 C C . CYS A 1 439 ? -28.755 20.039 6.502 1.00 74.88 439 CYS A C 1
ATOM 3455 O O . CYS A 1 439 ? -27.544 19.828 6.521 1.00 74.88 439 CYS A O 1
ATOM 3457 N N . SER A 1 440 ? -29.506 19.860 7.589 1.00 56.91 440 SER A N 1
ATOM 3458 C CA . SER A 1 440 ? -28.961 19.556 8.928 1.00 56.91 440 SER A CA 1
ATOM 3459 C C . SER A 1 440 ? -28.116 18.272 9.026 1.00 56.91 440 SER A C 1
ATOM 3461 O O . SER A 1 440 ? -27.453 18.048 10.036 1.00 56.91 440 SER A O 1
ATOM 3463 N N . LYS A 1 441 ? -28.137 17.412 7.995 1.00 67.62 441 LYS A N 1
ATOM 3464 C CA . LYS A 1 441 ? -27.477 16.094 7.968 1.00 67.62 441 LYS A CA 1
ATOM 3465 C C . LYS A 1 441 ? -26.685 15.814 6.681 1.00 67.62 441 LYS A C 1
ATOM 3467 O O . LYS A 1 441 ? -26.306 14.663 6.471 1.00 67.62 441 LYS A O 1
ATOM 3472 N N . ALA A 1 442 ? -26.494 16.802 5.802 1.00 66.00 442 ALA A N 1
ATOM 3473 C CA . ALA A 1 442 ? -25.796 16.629 4.524 1.00 66.00 442 ALA A CA 1
ATOM 3474 C C . ALA A 1 442 ? -24.429 17.311 4.528 1.00 66.00 442 ALA A C 1
ATOM 3476 O O . ALA A 1 442 ? -24.240 18.323 5.193 1.00 66.00 442 ALA A O 1
ATOM 3477 N N . ASN A 1 443 ? -23.511 16.758 3.737 1.00 74.56 443 ASN A N 1
ATOM 3478 C CA . ASN A 1 443 ? -22.186 17.342 3.512 1.00 74.56 443 ASN A CA 1
ATOM 3479 C C . ASN A 1 443 ? -22.016 17.785 2.051 1.00 74.56 443 ASN A C 1
ATOM 3481 O O . ASN A 1 443 ? -20.980 18.339 1.703 1.00 74.56 443 ASN A O 1
ATOM 3485 N N . PHE A 1 444 ? -22.998 17.479 1.196 1.00 78.94 444 PHE A N 1
ATOM 3486 C CA . PHE A 1 444 ? -22.942 17.684 -0.243 1.00 78.94 444 PHE A CA 1
ATOM 3487 C C . PHE A 1 444 ? -24.308 18.121 -0.774 1.00 78.94 444 PHE A C 1
ATOM 3489 O O . PHE A 1 444 ? -25.349 17.646 -0.301 1.00 78.94 444 PHE A O 1
ATOM 3496 N N . CYS A 1 445 ? -24.299 18.964 -1.800 1.00 81.25 445 CYS A N 1
ATOM 3497 C CA . CYS A 1 445 ? -25.446 19.192 -2.668 1.00 81.25 445 CYS A CA 1
ATOM 3498 C C . CYS A 1 445 ? -25.307 18.280 -3.885 1.00 81.25 445 CYS A C 1
ATOM 3500 O O . CYS A 1 445 ? -24.262 18.255 -4.531 1.00 81.25 445 CYS A O 1
ATOM 3502 N N . MET A 1 446 ? -26.339 17.493 -4.176 1.00 85.06 446 MET A N 1
ATOM 3503 C CA . MET A 1 446 ? -26.325 16.482 -5.233 1.00 85.06 446 MET A CA 1
ATOM 3504 C C . MET A 1 446 ? -27.428 16.775 -6.244 1.00 85.06 446 MET A C 1
ATOM 3506 O O . MET A 1 446 ? -28.554 17.066 -5.845 1.00 85.06 446 MET A O 1
ATOM 3510 N N . ALA A 1 447 ? -27.129 16.643 -7.533 1.00 81.88 447 ALA A N 1
ATOM 3511 C CA . ALA A 1 447 ? -28.127 16.586 -8.591 1.00 81.88 447 ALA A CA 1
ATOM 3512 C C . ALA A 1 447 ? -28.166 15.181 -9.200 1.00 81.88 447 ALA A C 1
ATOM 3514 O O . ALA A 1 447 ? -27.135 14.541 -9.408 1.00 81.88 447 ALA A O 1
ATOM 3515 N N . LEU A 1 448 ? -29.376 14.697 -9.454 1.00 81.19 448 LEU A N 1
ATOM 3516 C CA . LEU A 1 448 ? -29.659 13.382 -10.001 1.00 81.19 448 LEU A CA 1
ATOM 3517 C C . LEU A 1 448 ? -30.569 13.553 -11.210 1.00 81.19 448 LEU A C 1
ATOM 3519 O O . LEU A 1 448 ? -31.613 14.193 -11.112 1.00 81.19 448 LEU A O 1
ATOM 3523 N N . TRP A 1 449 ? -30.178 12.973 -12.337 1.00 76.00 449 TRP A N 1
ATOM 3524 C CA . TRP A 1 449 ? -30.912 13.082 -13.589 1.00 76.00 449 TRP A CA 1
ATOM 3525 C C . TRP A 1 449 ? -31.168 11.714 -14.210 1.00 76.00 449 TRP A C 1
ATOM 3527 O O . TRP A 1 449 ? -30.289 10.865 -14.250 1.00 76.00 449 TRP A O 1
ATOM 3537 N N . ASN A 1 450 ? -32.377 11.502 -14.710 1.00 72.81 450 ASN A N 1
ATOM 3538 C CA . ASN A 1 450 ? -32.799 10.396 -15.562 1.00 72.81 450 ASN A CA 1
ATOM 3539 C C . ASN A 1 450 ? -33.802 10.954 -16.586 1.00 72.81 450 ASN A C 1
ATOM 3541 O O . ASN A 1 450 ? -34.341 12.042 -16.399 1.00 72.81 450 ASN A O 1
ATOM 3545 N N . LYS A 1 451 ? -34.144 10.174 -17.613 1.00 63.03 451 LYS A N 1
ATOM 3546 C CA . LYS A 1 451 ? -35.138 10.499 -18.647 1.00 63.03 451 LYS A CA 1
ATOM 3547 C C . LYS A 1 451 ? -36.477 11.031 -18.114 1.00 63.03 451 LYS A C 1
ATOM 3549 O O . LYS A 1 451 ? -37.149 11.753 -18.833 1.00 63.03 451 LYS A O 1
ATOM 3554 N N . ASN A 1 452 ? -36.861 10.675 -16.885 1.00 68.00 452 ASN A N 1
ATOM 3555 C CA . ASN A 1 452 ? -38.166 11.019 -16.305 1.00 68.00 452 ASN A CA 1
ATOM 3556 C C . ASN A 1 452 ? -38.081 11.895 -15.043 1.00 68.00 452 ASN A C 1
ATOM 3558 O O . ASN A 1 452 ? -39.115 12.190 -14.447 1.00 68.00 452 ASN A O 1
ATOM 3562 N N . LEU A 1 453 ? -36.878 12.231 -14.570 1.00 74.75 453 LEU A N 1
ATOM 3563 C CA . LEU A 1 453 ? -36.697 12.931 -13.299 1.00 74.75 453 LEU A CA 1
ATOM 3564 C C . LEU A 1 453 ? -35.376 13.695 -13.292 1.00 74.75 453 LEU A C 1
ATOM 3566 O O . LEU A 1 453 ? -34.317 13.113 -13.518 1.00 74.75 453 LEU A O 1
ATOM 3570 N N . PHE A 1 454 ? -35.438 14.967 -12.931 1.00 78.75 454 PHE A N 1
ATOM 3571 C CA . PHE A 1 454 ? -34.305 15.773 -12.517 1.00 78.75 454 PHE A CA 1
ATOM 3572 C C . PHE A 1 454 ? -34.556 16.254 -11.087 1.00 78.75 454 PHE A C 1
ATOM 3574 O O . PHE A 1 454 ? -35.571 16.883 -10.807 1.00 78.75 454 PHE A O 1
ATOM 3581 N N . ALA A 1 455 ? -33.642 15.954 -10.173 1.00 79.44 455 ALA A N 1
ATOM 3582 C CA . ALA A 1 455 ? -33.788 16.271 -8.760 1.00 79.44 455 ALA A CA 1
ATOM 3583 C C . ALA A 1 455 ? -32.493 16.848 -8.195 1.00 79.44 455 ALA A C 1
ATOM 3585 O O . ALA A 1 455 ? -31.423 16.279 -8.408 1.00 79.44 455 ALA A O 1
ATOM 3586 N N . ARG A 1 456 ? -32.583 17.920 -7.406 1.00 83.38 456 ARG A N 1
ATOM 3587 C CA . ARG A 1 456 ? -31.487 18.388 -6.549 1.00 83.38 456 ARG A CA 1
ATOM 3588 C C . ARG A 1 456 ? -31.822 18.137 -5.092 1.00 83.38 456 ARG A C 1
ATOM 3590 O O . ARG A 1 456 ? -32.878 18.551 -4.623 1.00 83.38 456 ARG A O 1
ATOM 3597 N N . LYS A 1 457 ? -30.929 17.461 -4.367 1.00 82.12 457 LYS A N 1
ATOM 3598 C CA . LYS A 1 457 ? -31.148 17.056 -2.972 1.00 82.12 457 LYS A CA 1
ATOM 3599 C C . LYS A 1 457 ? -29.909 17.262 -2.113 1.00 82.12 457 LYS A C 1
ATOM 3601 O O . LYS A 1 457 ? -28.771 17.168 -2.568 1.00 82.12 457 LYS A O 1
ATOM 3606 N N . CYS A 1 458 ? -30.162 17.479 -0.829 1.00 80.62 458 CYS A N 1
ATOM 3607 C CA . CYS A 1 458 ? -29.166 17.360 0.222 1.00 80.62 458 CYS A CA 1
ATOM 3608 C C . CYS A 1 458 ? -28.677 15.902 0.301 1.00 80.62 458 CYS A C 1
ATOM 3610 O O . CYS A 1 458 ? -29.492 14.997 0.490 1.00 80.62 458 CYS A O 1
ATOM 3612 N N . ALA A 1 459 ? -27.370 15.659 0.205 1.00 75.62 459 ALA A N 1
ATOM 3613 C CA . ALA A 1 459 ? -26.799 14.319 0.297 1.00 75.62 459 ALA A CA 1
ATOM 3614 C C . ALA A 1 459 ? -25.707 14.232 1.369 1.00 75.62 459 ALA A C 1
ATOM 3616 O O . ALA A 1 459 ? -24.834 15.090 1.506 1.00 75.62 459 ALA A O 1
ATOM 3617 N N . ASN A 1 460 ? -25.728 13.146 2.137 1.00 77.06 460 ASN A N 1
ATOM 3618 C CA . ASN A 1 460 ? -24.611 12.782 3.002 1.00 77.06 460 ASN A CA 1
ATOM 3619 C C . ASN A 1 460 ? -23.722 11.741 2.319 1.00 77.06 460 ASN A C 1
ATOM 3621 O O . ASN A 1 460 ? -24.107 11.115 1.330 1.00 77.06 460 ASN A O 1
ATOM 3625 N N . ARG A 1 461 ? -22.526 11.528 2.871 1.00 70.81 461 ARG A N 1
ATOM 3626 C CA . ARG A 1 461 ? -21.538 10.604 2.298 1.00 70.81 461 ARG A CA 1
ATOM 3627 C C . ARG A 1 461 ? -22.080 9.186 2.110 1.00 70.81 461 ARG A C 1
ATOM 3629 O O . ARG A 1 461 ? -21.815 8.565 1.091 1.00 70.81 461 ARG A O 1
ATOM 3636 N N . LYS A 1 462 ? -22.885 8.696 3.057 1.00 70.75 462 LYS A N 1
ATOM 3637 C CA . LYS A 1 462 ? -23.484 7.356 2.993 1.00 70.75 462 LYS A CA 1
ATOM 3638 C C . LYS A 1 462 ? -24.520 7.252 1.869 1.00 70.75 462 LYS A C 1
ATOM 3640 O O . LYS A 1 462 ? -24.570 6.242 1.181 1.00 70.75 462 LYS A O 1
ATOM 3645 N N . MET A 1 463 ? -25.332 8.288 1.669 1.00 65.75 463 MET A N 1
ATOM 3646 C CA . MET A 1 463 ? -26.306 8.364 0.582 1.00 65.75 463 MET A CA 1
ATOM 3647 C C . MET A 1 463 ? -25.603 8.442 -0.775 1.00 65.75 463 MET A C 1
ATOM 3649 O O . MET A 1 463 ? -25.975 7.704 -1.682 1.00 65.75 463 MET A O 1
ATOM 3653 N N . LEU A 1 464 ? -24.537 9.242 -0.884 1.00 69.25 464 LEU A N 1
ATOM 3654 C CA . LEU A 1 464 ? -23.704 9.301 -2.085 1.00 69.25 464 LEU A CA 1
ATOM 3655 C C . LEU A 1 464 ? -23.074 7.933 -2.389 1.00 69.25 464 LEU A C 1
ATOM 3657 O O . LEU A 1 464 ? -23.164 7.458 -3.516 1.00 69.25 464 LEU A O 1
ATOM 3661 N N . GLU A 1 465 ? -22.511 7.254 -1.387 1.00 70.31 465 GLU A N 1
ATOM 3662 C CA . GLU A 1 465 ? -21.941 5.908 -1.536 1.00 70.31 465 GLU A CA 1
ATOM 3663 C C . GLU A 1 465 ? -22.986 4.872 -1.964 1.00 70.31 465 GLU A C 1
ATOM 3665 O O . GLU A 1 465 ? -22.682 4.018 -2.787 1.00 70.31 465 GLU A O 1
ATOM 3670 N N . VAL A 1 466 ? -24.217 4.942 -1.444 1.00 68.88 466 VAL A N 1
ATOM 3671 C CA . VAL A 1 466 ? -25.309 4.032 -1.832 1.00 68.88 466 VAL A CA 1
ATOM 3672 C C . VAL A 1 466 ? -25.760 4.292 -3.269 1.00 68.88 466 VAL A C 1
ATOM 3674 O O . VAL A 1 466 ? -25.932 3.339 -4.025 1.00 68.88 466 VAL A O 1
ATOM 3677 N N . ILE A 1 467 ? -25.927 5.559 -3.651 1.00 65.31 467 ILE A N 1
ATOM 3678 C CA . ILE A 1 467 ? -26.426 5.953 -4.975 1.00 65.31 467 ILE A CA 1
ATOM 3679 C C . ILE A 1 467 ? -25.374 5.718 -6.067 1.00 65.31 467 ILE A C 1
ATOM 3681 O O . ILE A 1 467 ? -25.737 5.318 -7.172 1.00 65.31 467 ILE A O 1
ATOM 3685 N N . THR A 1 468 ? -24.090 5.924 -5.754 1.00 65.62 468 THR A N 1
ATOM 3686 C CA . THR A 1 468 ? -22.955 5.693 -6.670 1.00 65.62 468 THR A CA 1
ATOM 3687 C C . THR A 1 468 ? -22.459 4.238 -6.670 1.00 65.62 468 THR A C 1
ATOM 3689 O O . THR A 1 468 ? -21.580 3.877 -7.459 1.00 65.62 468 THR A O 1
ATOM 3692 N N . ASN A 1 469 ? -23.026 3.367 -5.825 1.00 59.66 469 ASN A N 1
ATOM 3693 C CA . ASN A 1 469 ? -22.633 1.963 -5.736 1.00 59.66 469 ASN A CA 1
ATOM 3694 C C . ASN A 1 469 ? -22.942 1.220 -7.047 1.00 59.66 469 ASN A C 1
ATOM 3696 O O . ASN A 1 469 ? -24.100 0.988 -7.390 1.00 59.66 469 ASN A O 1
ATOM 3700 N N . GLY A 1 470 ? -21.899 0.813 -7.773 1.00 57.38 470 GLY A N 1
ATOM 3701 C CA . GLY A 1 470 ? -22.035 0.168 -9.085 1.00 57.38 470 GLY A CA 1
ATOM 3702 C C . GLY A 1 470 ? -22.203 1.142 -10.257 1.00 57.38 470 GLY A C 1
ATOM 3703 O O . GLY A 1 470 ? -22.599 0.720 -11.346 1.00 57.38 470 GLY A O 1
ATOM 3704 N N . CYS A 1 471 ? -21.903 2.427 -10.056 1.00 65.38 471 CYS A N 1
ATOM 3705 C CA . CYS A 1 471 ? -21.888 3.441 -11.106 1.00 65.38 471 CYS A CA 1
ATOM 3706 C C . CYS A 1 471 ? -20.485 3.632 -11.686 1.00 65.38 471 CYS A C 1
ATOM 3708 O O . CYS A 1 471 ? -19.476 3.435 -11.008 1.00 65.38 471 CYS A O 1
ATOM 3710 N N . ARG A 1 472 ? -20.416 4.025 -12.958 1.00 68.81 472 ARG A N 1
ATOM 3711 C CA . ARG A 1 472 ? -19.167 4.355 -13.646 1.00 68.81 472 ARG A CA 1
ATOM 3712 C C . ARG A 1 472 ? -18.879 5.845 -13.479 1.00 68.81 472 ARG A C 1
ATOM 3714 O O . ARG A 1 472 ? -19.754 6.660 -13.746 1.00 68.81 472 ARG A O 1
ATOM 3721 N N . TYR A 1 473 ? -17.661 6.187 -13.077 1.00 59.66 473 TYR A N 1
ATOM 3722 C CA . TYR A 1 473 ? -17.181 7.569 -13.076 1.00 59.66 473 TYR A CA 1
ATOM 3723 C C . TYR A 1 473 ? -17.028 8.074 -14.519 1.00 59.66 473 TYR A C 1
ATOM 3725 O O . TYR A 1 473 ? -16.422 7.375 -15.338 1.00 59.66 473 TYR A O 1
ATOM 3733 N N . VAL A 1 474 ? -17.591 9.243 -14.833 1.00 57.31 474 VAL A N 1
ATOM 3734 C CA . VAL A 1 474 ? -17.593 9.817 -16.192 1.00 57.31 474 VAL A CA 1
ATOM 3735 C C . VAL A 1 474 ? -16.643 11.012 -16.282 1.00 57.31 474 VAL A C 1
ATOM 3737 O O . VAL A 1 474 ? -15.761 11.016 -17.136 1.00 57.31 474 VAL A O 1
ATOM 3740 N N . ALA A 1 475 ? -16.778 11.981 -15.377 1.00 45.78 475 ALA A N 1
ATOM 3741 C CA . ALA A 1 475 ? -15.937 13.177 -15.264 1.00 45.78 475 ALA A CA 1
ATOM 3742 C C . ALA A 1 475 ? -16.132 13.815 -13.873 1.00 45.78 475 ALA A C 1
ATOM 3744 O O . ALA A 1 475 ? -16.910 13.292 -13.088 1.00 45.78 475 ALA A O 1
ATOM 3745 N N . SER A 1 476 ? -15.413 14.894 -13.540 1.00 50.00 476 SER A N 1
ATOM 3746 C CA . SER A 1 476 ? -15.411 15.595 -12.236 1.00 50.00 476 SER A CA 1
ATOM 3747 C C . SER A 1 476 ? -16.748 15.565 -11.472 1.00 50.00 476 SER A C 1
ATOM 3749 O O . SER A 1 476 ? -17.674 16.296 -11.802 1.00 50.00 476 SER A O 1
ATOM 3751 N N . ASN A 1 477 ? -16.819 14.734 -10.425 1.00 56.34 477 ASN A N 1
ATOM 3752 C CA . ASN A 1 477 ? -17.992 14.478 -9.566 1.00 56.34 477 ASN A CA 1
ATOM 3753 C C . ASN A 1 477 ? -19.242 13.889 -10.252 1.00 56.34 477 ASN A C 1
ATOM 3755 O O . ASN A 1 477 ? -20.261 13.716 -9.585 1.00 56.34 477 ASN A O 1
ATOM 3759 N N . GLU A 1 478 ? -19.144 13.485 -11.517 1.00 61.47 478 GLU A N 1
ATOM 3760 C CA . GLU A 1 478 ? -20.216 12.948 -12.352 1.00 61.47 478 GLU A CA 1
ATOM 3761 C C . GLU A 1 478 ? -20.140 11.412 -12.503 1.00 61.47 478 GLU A C 1
ATOM 3763 O O . GLU A 1 478 ? -19.116 10.838 -12.896 1.00 61.47 478 GLU A O 1
ATOM 3768 N N . TRP A 1 479 ? -21.248 10.727 -12.209 1.00 67.00 479 TRP A N 1
ATOM 3769 C CA . TRP A 1 479 ? -21.365 9.266 -12.210 1.00 67.00 479 TRP A CA 1
ATOM 3770 C C . TRP A 1 479 ? -22.551 8.801 -13.052 1.00 67.00 479 TRP A C 1
ATOM 3772 O O . TRP A 1 479 ? -23.656 9.313 -12.903 1.00 67.00 479 TRP A O 1
ATOM 3782 N N . GLN A 1 480 ? -22.351 7.769 -13.874 1.00 66.56 480 GLN A N 1
ATOM 3783 C CA . GLN A 1 480 ? -23.401 7.134 -14.671 1.00 66.56 480 GLN A CA 1
ATOM 3784 C C . GLN A 1 480 ? -23.738 5.743 -14.121 1.00 66.56 480 GLN A C 1
ATOM 3786 O O . GLN A 1 480 ? -22.893 4.844 -14.071 1.00 66.56 480 GLN A O 1
ATOM 3791 N N . CYS A 1 481 ? -24.993 5.546 -13.723 1.00 65.75 481 CYS A N 1
ATOM 3792 C CA . CYS A 1 481 ? -25.453 4.352 -13.022 1.00 65.75 481 CYS A CA 1
ATOM 3793 C C . CYS A 1 481 ? -26.296 3.444 -13.930 1.00 65.75 481 CYS A C 1
ATOM 3795 O O . CYS A 1 481 ? -27.342 3.844 -14.443 1.00 65.75 481 CYS A O 1
ATOM 3797 N N . ARG A 1 482 ? -25.869 2.181 -14.118 1.00 55.34 482 ARG A N 1
ATOM 3798 C CA . ARG A 1 482 ? -26.581 1.209 -14.980 1.00 55.34 482 ARG A CA 1
ATOM 3799 C C . ARG A 1 482 ? -27.900 0.714 -14.379 1.00 55.34 482 ARG A C 1
ATOM 3801 O O . ARG A 1 482 ? -28.813 0.377 -15.126 1.00 55.34 482 ARG A O 1
ATOM 3808 N N . SER A 1 483 ? -28.029 0.684 -13.053 1.00 48.03 483 SER A N 1
ATOM 3809 C CA . SER A 1 483 ? -29.236 0.190 -12.378 1.00 48.03 483 SER A CA 1
ATOM 3810 C C . SER A 1 483 ? -30.271 1.311 -12.223 1.00 48.03 483 SER A C 1
ATOM 3812 O O . SER A 1 483 ? -30.555 1.740 -11.115 1.00 48.03 483 SER A O 1
ATOM 3814 N N . GLY A 1 484 ? -30.789 1.813 -13.350 1.00 48.38 484 GLY A N 1
ATOM 3815 C CA . GLY A 1 484 ? -31.814 2.865 -13.395 1.00 48.38 484 GLY A CA 1
ATOM 3816 C C . GLY A 1 484 ? -31.607 3.954 -14.453 1.00 48.38 484 GLY A C 1
ATOM 3817 O O . GLY A 1 484 ? -32.458 4.826 -14.549 1.00 48.38 484 GLY A O 1
ATOM 3818 N N . MET A 1 485 ? -30.521 3.908 -15.243 1.00 56.22 485 MET A N 1
ATOM 3819 C CA . MET A 1 485 ? -30.138 4.939 -16.231 1.00 56.22 485 MET A CA 1
ATOM 3820 C C . MET A 1 485 ? -30.173 6.368 -15.665 1.00 56.22 485 MET A C 1
ATOM 3822 O O . MET A 1 485 ? -30.716 7.271 -16.291 1.00 56.22 485 MET A O 1
ATOM 3826 N N . TYR A 1 486 ? -29.596 6.575 -14.479 1.00 63.50 486 TYR A N 1
ATOM 3827 C CA . TYR A 1 486 ? -29.481 7.909 -13.891 1.00 63.50 486 TYR A CA 1
ATOM 3828 C C . TYR A 1 486 ? -28.022 8.390 -13.847 1.00 63.50 486 TYR A C 1
ATOM 3830 O O . TYR A 1 486 ? -27.095 7.593 -13.666 1.00 63.50 486 TYR A O 1
ATOM 3838 N N . GLN A 1 487 ? -27.829 9.691 -14.053 1.00 71.25 487 GLN A N 1
ATOM 3839 C CA . GLN A 1 487 ? -26.585 10.429 -13.876 1.00 71.25 487 GLN A CA 1
ATOM 3840 C C . GLN A 1 487 ? -26.619 11.177 -12.540 1.00 71.25 487 GLN A C 1
ATOM 3842 O O . GLN A 1 487 ? -27.676 11.634 -12.104 1.00 71.25 487 GLN A O 1
ATOM 3847 N N . VAL A 1 488 ? -25.471 11.285 -11.875 1.00 78.25 488 VAL A N 1
ATOM 3848 C CA . VAL A 1 488 ? -25.345 11.939 -10.566 1.00 78.25 488 VAL A CA 1
ATOM 3849 C C . VAL A 1 488 ? -24.151 12.872 -10.578 1.00 78.25 488 VAL A C 1
ATOM 3851 O O . VAL A 1 488 ? -23.054 12.420 -10.881 1.00 78.25 488 VAL A O 1
ATOM 3854 N N . THR A 1 489 ? -24.350 14.126 -10.190 1.00 80.12 489 THR A N 1
ATOM 3855 C CA . THR A 1 489 ? -23.293 15.121 -9.958 1.00 80.12 489 THR A CA 1
ATOM 3856 C C . THR A 1 489 ? -23.424 15.693 -8.548 1.00 80.12 489 THR A C 1
ATOM 3858 O O . THR A 1 489 ? -24.518 15.689 -7.974 1.00 80.12 489 THR A O 1
ATOM 3861 N N . TRP A 1 490 ? -22.328 16.138 -7.937 1.00 81.62 490 TRP A N 1
ATOM 3862 C CA . TRP A 1 490 ? -22.355 16.700 -6.585 1.00 81.62 490 TRP A CA 1
ATOM 3863 C C . TRP A 1 490 ? -21.253 17.735 -6.341 1.00 81.62 490 TRP A C 1
ATOM 3865 O O . TRP A 1 490 ? -20.217 17.752 -7.008 1.00 81.62 490 TRP A O 1
ATOM 3875 N N . CYS A 1 491 ? -21.478 18.585 -5.344 1.00 78.12 491 CYS A N 1
ATOM 3876 C CA . CYS A 1 491 ? -20.535 19.587 -4.855 1.00 78.12 491 CYS A CA 1
ATOM 3877 C C . CYS A 1 491 ? -20.620 19.689 -3.319 1.00 78.12 491 CYS A C 1
ATOM 3879 O O . CYS A 1 491 ? -21.636 19.339 -2.718 1.00 78.12 491 CYS A O 1
ATOM 3881 N N . ASP A 1 492 ? -19.532 20.094 -2.667 1.00 79.31 492 ASP A N 1
ATOM 3882 C CA . ASP A 1 492 ? -19.354 20.105 -1.203 1.00 79.31 492 ASP A CA 1
ATOM 3883 C C . ASP A 1 492 ? -19.453 21.497 -0.565 1.00 79.31 492 ASP A C 1
ATOM 3885 O O . ASP A 1 492 ? -19.375 21.624 0.656 1.00 79.31 492 ASP A O 1
ATOM 3889 N N . GLN A 1 493 ? -19.647 22.547 -1.364 1.00 77.19 493 GLN A N 1
ATOM 3890 C CA . GLN A 1 493 ? -19.810 23.908 -0.861 1.00 77.19 493 GLN A CA 1
ATOM 3891 C C . GLN A 1 493 ? -21.271 24.186 -0.482 1.00 77.19 493 GLN A C 1
ATOM 3893 O O . GLN A 1 493 ? -22.195 23.879 -1.228 1.00 77.19 493 GLN A O 1
ATOM 3898 N N . SER A 1 494 ? -21.499 24.803 0.680 1.00 76.56 494 SER A N 1
ATOM 3899 C CA . SER A 1 494 ? -22.847 25.238 1.074 1.00 76.56 494 SER A CA 1
ATOM 3900 C C . SER A 1 494 ? -23.392 26.228 0.038 1.00 76.56 494 SER A C 1
ATOM 3902 O O . SER A 1 494 ? -22.696 27.169 -0.339 1.00 76.56 494 SER A O 1
ATOM 3904 N N . GLY A 1 495 ? -24.610 26.002 -0.448 1.00 74.62 495 GLY A N 1
ATOM 3905 C CA . GLY A 1 495 ? -25.242 26.803 -1.496 1.00 74.62 495 GLY A CA 1
ATOM 3906 C C . GLY A 1 495 ? -24.798 26.486 -2.925 1.00 74.62 495 GLY A C 1
ATOM 3907 O O . GLY A 1 495 ? -25.260 27.144 -3.856 1.00 74.62 495 GLY A O 1
ATOM 3908 N N . CYS A 1 496 ? -23.938 25.484 -3.138 1.00 79.38 496 CYS A N 1
ATOM 3909 C CA . CYS A 1 496 ? -23.495 25.131 -4.482 1.00 79.38 496 CYS A CA 1
ATOM 3910 C C . CYS A 1 496 ? -24.624 24.504 -5.313 1.00 79.38 496 CYS A C 1
ATOM 3912 O O . CYS A 1 496 ? -25.368 23.627 -4.862 1.00 79.38 496 CYS A O 1
ATOM 3914 N N . LYS A 1 497 ? -24.733 24.945 -6.568 1.00 80.88 497 LYS A N 1
ATOM 3915 C CA . LYS A 1 497 ? -25.636 24.361 -7.558 1.00 80.88 497 LYS A CA 1
ATOM 3916 C C . LYS A 1 497 ? -24.881 23.249 -8.283 1.00 80.88 497 LYS A C 1
ATOM 3918 O O . LYS A 1 497 ? -23.981 23.518 -9.067 1.00 80.88 497 LYS A O 1
ATOM 3923 N N . ALA A 1 498 ? -25.214 21.994 -7.986 1.00 72.69 498 ALA A N 1
ATOM 3924 C CA . ALA A 1 498 ? -24.638 20.860 -8.701 1.00 72.69 498 ALA A CA 1
ATOM 3925 C C . ALA A 1 498 ? -25.177 20.844 -10.147 1.00 72.69 498 ALA A C 1
ATOM 3927 O O . ALA A 1 498 ? -26.397 20.792 -10.359 1.00 72.69 498 ALA A O 1
ATOM 3928 N N . GLU A 1 499 ? -24.269 20.924 -11.122 1.00 70.75 499 GLU A N 1
ATOM 3929 C CA . GLU A 1 499 ? -24.568 21.034 -12.555 1.00 70.75 499 GLU A CA 1
ATOM 3930 C C . GLU A 1 499 ? -23.932 19.885 -13.350 1.00 70.75 499 GLU A C 1
ATOM 3932 O O . GLU A 1 499 ? -22.908 19.321 -12.952 1.00 70.75 499 GLU A O 1
ATOM 3937 N N . PHE A 1 500 ? -24.582 19.513 -14.456 1.00 65.25 500 PHE A N 1
ATOM 3938 C CA . PHE A 1 500 ? -24.084 18.530 -15.420 1.00 65.25 500 PHE A CA 1
ATOM 3939 C C . PHE A 1 500 ? -23.345 19.258 -16.548 1.00 65.25 500 PHE A C 1
ATOM 3941 O O . PHE A 1 500 ? -23.762 20.338 -16.967 1.00 65.25 500 PHE A O 1
ATOM 3948 N N . SER A 1 501 ? -22.244 18.682 -17.037 1.00 51.66 501 SER A N 1
ATOM 3949 C 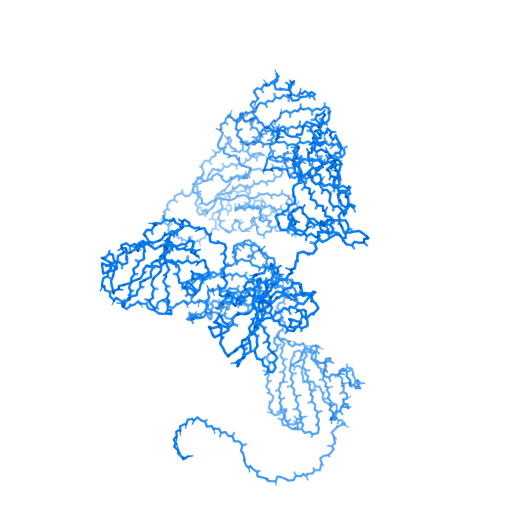CA . SER A 1 501 ? -21.443 19.292 -18.105 1.00 51.66 501 SER A CA 1
ATOM 3950 C C . SER A 1 501 ? -22.157 19.238 -19.470 1.00 51.66 501 SER A C 1
ATOM 3952 O O . SER A 1 501 ? -22.861 18.278 -19.779 1.00 51.66 501 SER A O 1
ATOM 3954 N N . GLU A 1 502 ? -21.972 20.255 -20.324 1.00 44.41 502 GLU A N 1
ATOM 3955 C CA . GLU A 1 502 ? -22.686 20.390 -21.615 1.00 44.41 502 GLU A CA 1
ATOM 3956 C C . GLU A 1 502 ? -22.414 19.268 -22.631 1.00 44.41 502 GLU A C 1
ATOM 3958 O O . GLU A 1 502 ? -23.164 19.108 -23.592 1.00 44.41 502 GLU A O 1
ATOM 3963 N N . ILE A 1 503 ? -21.410 18.419 -22.396 1.00 44.03 503 ILE A N 1
ATOM 3964 C CA . ILE A 1 503 ? -21.148 17.220 -23.209 1.00 44.03 503 ILE A CA 1
ATOM 3965 C C . ILE A 1 503 ? -22.328 16.221 -23.118 1.00 44.03 503 ILE A C 1
ATOM 3967 O O . ILE A 1 503 ? -22.510 15.393 -24.010 1.00 44.03 503 ILE A O 1
ATOM 3971 N N . ALA A 1 504 ? -23.173 16.326 -22.084 1.00 39.47 504 ALA A N 1
ATOM 3972 C CA . ALA A 1 504 ? -24.342 15.475 -21.852 1.00 39.47 504 ALA A CA 1
ATOM 3973 C C . ALA A 1 504 ? -25.684 16.050 -22.366 1.00 39.47 504 ALA A C 1
ATOM 3975 O O . ALA A 1 504 ? -26.711 15.392 -22.219 1.00 39.47 504 ALA A O 1
ATOM 3976 N N . ARG A 1 505 ? -25.705 17.247 -22.979 1.00 40.06 505 ARG A N 1
ATOM 3977 C CA . ARG A 1 505 ? -26.940 17.964 -23.377 1.00 40.06 505 ARG A CA 1
ATOM 3978 C C . ARG A 1 505 ? -27.579 17.525 -24.703 1.00 40.06 505 ARG A C 1
ATOM 3980 O O . ARG A 1 505 ? -28.505 18.176 -25.171 1.00 40.06 505 ARG A O 1
ATOM 3987 N N . SER A 1 506 ? -27.118 16.449 -25.339 1.00 33.41 506 SER A N 1
ATOM 3988 C CA . SER A 1 506 ? -27.761 15.993 -26.576 1.00 33.41 506 SER A CA 1
ATOM 3989 C C . SER A 1 506 ? -29.023 15.184 -26.257 1.00 33.41 506 SER A C 1
ATOM 3991 O O . SER A 1 506 ? -28.927 14.054 -25.784 1.00 33.41 506 SER A O 1
ATOM 3993 N N . ASP A 1 507 ? -30.194 15.745 -26.579 1.00 33.31 507 ASP A N 1
ATOM 3994 C CA . ASP A 1 507 ? -31.540 15.132 -26.552 1.00 33.31 507 ASP A CA 1
ATOM 3995 C C . ASP A 1 507 ? -31.706 13.887 -27.448 1.00 33.31 507 ASP A C 1
ATOM 3997 O O . ASP A 1 507 ? -32.811 13.402 -27.702 1.00 33.31 507 ASP A O 1
ATOM 4001 N N . VAL A 1 508 ? -30.610 13.308 -27.925 1.00 33.22 508 VAL A N 1
ATOM 4002 C CA . VAL A 1 508 ? -30.639 12.043 -28.633 1.00 33.22 508 VAL A CA 1
ATOM 4003 C C . VAL A 1 508 ? -30.424 10.944 -27.603 1.00 33.22 508 VAL A C 1
ATOM 4005 O O . VAL A 1 508 ? -29.311 10.692 -27.140 1.00 33.22 508 VAL A O 1
ATOM 4008 N N . VAL A 1 509 ? -31.503 10.222 -27.287 1.00 33.97 509 VAL A N 1
ATOM 4009 C CA . VAL A 1 509 ? -31.403 8.823 -26.859 1.00 33.97 509 VAL A CA 1
ATOM 4010 C C . VAL A 1 509 ? -30.768 8.054 -28.019 1.00 33.97 509 VAL A C 1
ATOM 4012 O O . VAL A 1 509 ? -31.443 7.382 -28.792 1.00 33.97 509 VAL A O 1
ATOM 4015 N N . VAL A 1 510 ? -29.454 8.182 -28.175 1.00 31.12 510 VAL A N 1
ATOM 4016 C CA . VAL A 1 510 ? -28.668 7.192 -28.887 1.00 31.12 510 VAL A CA 1
ATOM 4017 C C . VAL A 1 510 ? -28.616 6.028 -27.919 1.00 31.12 510 VAL A C 1
ATOM 4019 O O . VAL A 1 510 ? -28.076 6.161 -26.817 1.00 31.12 510 VAL A O 1
ATOM 4022 N N . ASP A 1 511 ? -29.247 4.916 -28.294 1.00 28.91 511 ASP A N 1
ATOM 4023 C CA . ASP A 1 511 ? -29.025 3.621 -27.659 1.00 28.91 511 ASP A CA 1
ATOM 4024 C C . ASP A 1 511 ? -27.529 3.510 -27.341 1.00 28.91 511 ASP A C 1
ATOM 4026 O O . ASP A 1 511 ? -26.713 3.570 -28.270 1.00 28.91 511 ASP A O 1
ATOM 4030 N N . PRO A 1 512 ? -27.114 3.438 -26.062 1.00 35.38 512 PRO A N 1
ATOM 4031 C CA . PRO A 1 512 ? -25.702 3.376 -25.774 1.00 35.38 512 PRO A CA 1
ATOM 4032 C C . PRO A 1 512 ? -25.225 2.049 -26.342 1.00 35.38 512 PRO A C 1
ATOM 4034 O O . PRO A 1 512 ? -25.582 0.981 -25.837 1.00 35.38 512 PRO A O 1
ATOM 4037 N N . VAL A 1 513 ? -24.430 2.134 -27.411 1.00 34.41 513 VAL A N 1
ATOM 4038 C CA . VAL A 1 513 ? -23.664 1.018 -27.949 1.00 34.41 513 VAL A CA 1
ATOM 4039 C C . VAL A 1 513 ? -23.081 0.284 -26.753 1.00 34.41 513 VAL A C 1
ATOM 4041 O O . VAL A 1 513 ? -22.362 0.847 -25.921 1.00 34.41 513 VAL A O 1
ATOM 4044 N N . ARG A 1 514 ? -23.530 -0.959 -26.623 1.00 38.78 514 ARG A N 1
ATOM 4045 C CA . ARG A 1 514 ? -23.363 -1.848 -25.484 1.00 38.78 514 ARG A CA 1
ATOM 4046 C C . ARG A 1 514 ? -21.879 -2.178 -25.321 1.00 38.78 514 ARG A C 1
ATOM 4048 O O . ARG A 1 514 ? -21.427 -3.246 -25.712 1.00 38.78 514 ARG A O 1
ATOM 4055 N N . ASN A 1 515 ? -21.102 -1.258 -24.754 1.00 43.34 515 ASN A N 1
ATOM 4056 C CA . ASN A 1 515 ? -19.720 -1.516 -24.369 1.00 43.34 515 ASN A CA 1
ATOM 4057 C C . ASN A 1 515 ? -19.753 -2.320 -23.067 1.00 43.34 515 ASN A C 1
ATOM 4059 O O . ASN A 1 515 ? -19.628 -1.799 -21.953 1.00 43.34 515 ASN A O 1
ATOM 4063 N N . ASP A 1 516 ? -20.055 -3.607 -23.216 1.00 62.97 516 ASP A N 1
ATOM 4064 C CA . ASP A 1 516 ? -19.899 -4.605 -22.173 1.00 62.97 516 ASP A CA 1
ATOM 4065 C C . ASP A 1 516 ? -18.419 -4.664 -21.799 1.00 62.97 516 ASP A C 1
ATOM 4067 O O . ASP A 1 516 ? -17.563 -4.831 -22.664 1.00 62.97 516 ASP A O 1
ATOM 4071 N N . PHE A 1 517 ? -18.112 -4.492 -20.510 1.00 75.31 517 PHE A N 1
ATOM 4072 C CA . PHE A 1 517 ? -16.763 -4.716 -20.001 1.00 75.31 517 PHE A CA 1
ATOM 4073 C C . PHE A 1 517 ? -16.352 -6.139 -20.379 1.00 75.31 517 PHE A C 1
ATOM 4075 O O . PHE A 1 517 ? -16.992 -7.106 -19.961 1.00 75.31 517 PHE A O 1
ATOM 4082 N N . TRP A 1 518 ? -15.331 -6.263 -21.214 1.00 81.69 518 TRP A N 1
ATOM 4083 C CA . TRP A 1 518 ? -14.853 -7.526 -21.756 1.00 81.69 518 TRP A CA 1
ATOM 4084 C C . TRP A 1 518 ? -13.366 -7.670 -21.471 1.00 81.69 518 TRP A C 1
ATOM 4086 O O . TRP A 1 518 ? -12.647 -6.678 -21.384 1.00 81.69 518 TRP A O 1
ATOM 4096 N N . CYS A 1 519 ? -12.892 -8.901 -21.326 1.00 86.50 519 CYS A N 1
ATOM 4097 C CA . CYS A 1 519 ? -11.473 -9.178 -21.135 1.00 86.50 519 CYS A CA 1
ATOM 4098 C C . CYS A 1 519 ? -10.987 -10.230 -22.130 1.00 86.50 519 CYS A C 1
ATOM 4100 O O . CYS A 1 519 ? -11.723 -11.175 -22.429 1.00 86.50 519 CYS A O 1
ATOM 4102 N N . PRO A 1 520 ? -9.725 -10.144 -22.576 1.00 86.50 520 PRO A N 1
ATOM 4103 C CA . PRO A 1 520 ? -9.050 -11.261 -23.214 1.00 86.50 520 PRO A CA 1
ATOM 4104 C C . PRO A 1 520 ? -8.824 -12.360 -22.170 1.00 86.50 520 PRO A C 1
ATOM 4106 O O . PRO A 1 520 ? -8.006 -12.206 -21.264 1.00 86.50 520 PRO A O 1
ATOM 4109 N N . THR A 1 521 ? -9.560 -13.461 -22.270 1.00 87.62 521 THR A N 1
ATOM 4110 C CA . THR A 1 521 ? -9.474 -14.606 -21.356 1.00 87.62 521 THR A CA 1
ATOM 4111 C C . THR A 1 521 ? -8.860 -15.814 -22.038 1.00 87.62 521 THR A C 1
ATOM 4113 O O . THR A 1 521 ? -9.114 -16.060 -23.213 1.00 87.62 521 THR A O 1
ATOM 4116 N N . CYS A 1 522 ? -8.081 -16.583 -21.292 1.00 85.19 522 CYS A N 1
ATOM 4117 C CA . CYS A 1 522 ? -7.500 -17.839 -21.746 1.00 85.19 522 CYS A CA 1
ATOM 4118 C C . CYS A 1 522 ? -7.011 -18.638 -20.537 1.00 85.19 522 CYS A C 1
ATOM 4120 O O . CYS A 1 522 ? -6.803 -18.079 -19.457 1.00 85.19 522 CYS A O 1
ATOM 4122 N N . ASP A 1 523 ? -6.810 -19.936 -20.725 1.00 84.38 523 ASP A N 1
ATOM 4123 C CA . ASP A 1 523 ? -6.191 -20.822 -19.745 1.00 84.38 523 ASP A CA 1
ATOM 4124 C C . ASP A 1 523 ? -5.144 -21.669 -20.488 1.00 84.38 523 ASP A C 1
ATOM 4126 O O . ASP A 1 523 ? -5.467 -22.373 -21.441 1.00 84.38 523 ASP A O 1
ATOM 4130 N N . GLY A 1 524 ? -3.884 -21.605 -20.063 1.00 79.06 524 GLY A N 1
ATOM 4131 C CA . GLY A 1 524 ? -2.769 -22.307 -20.694 1.00 79.06 524 GLY A CA 1
ATOM 4132 C C . GLY A 1 524 ? -1.687 -22.703 -19.693 1.00 79.06 524 GLY A C 1
ATOM 4133 O O . GLY A 1 524 ? -1.741 -22.374 -18.507 1.00 79.06 524 GLY A O 1
ATOM 4134 N N . THR A 1 525 ? -0.678 -23.434 -20.159 1.00 74.56 525 THR A N 1
ATOM 4135 C CA . THR A 1 525 ? 0.497 -23.793 -19.338 1.00 74.56 525 THR A CA 1
ATOM 4136 C C . THR A 1 525 ? 1.636 -22.782 -19.457 1.00 74.56 525 THR A C 1
ATOM 4138 O O . THR A 1 525 ? 2.550 -22.782 -18.637 1.00 74.56 525 THR A O 1
ATOM 4141 N N . SER A 1 526 ? 1.577 -21.921 -20.470 1.00 76.75 526 SER A N 1
ATOM 4142 C CA . SER A 1 526 ? 2.506 -20.828 -20.749 1.00 76.75 526 SER A CA 1
ATOM 4143 C C . SER A 1 526 ? 1.734 -19.641 -21.326 1.00 76.75 526 SER A C 1
ATOM 4145 O O . SER A 1 526 ? 0.573 -19.782 -21.717 1.00 76.75 526 SER A O 1
ATOM 4147 N N . GLN A 1 527 ? 2.384 -18.479 -21.403 1.00 79.25 527 GLN A N 1
ATOM 4148 C CA . GLN A 1 527 ? 1.802 -17.313 -22.063 1.00 79.25 527 GLN A CA 1
ATOM 4149 C C . GLN A 1 527 ? 1.462 -17.612 -23.530 1.00 79.25 527 GLN A C 1
ATOM 4151 O O . GLN A 1 527 ? 0.348 -17.336 -23.949 1.00 79.25 527 GLN A O 1
ATOM 4156 N N . GLU A 1 528 ? 2.364 -18.256 -24.272 1.00 76.75 528 GLU A N 1
ATOM 4157 C CA . GLU A 1 528 ? 2.161 -18.635 -25.680 1.00 76.75 528 GLU A CA 1
ATOM 4158 C C . GLU A 1 528 ? 0.948 -19.562 -25.860 1.00 76.75 528 GLU A C 1
ATOM 4160 O O . GLU A 1 528 ? 0.126 -19.351 -26.745 1.00 76.75 528 GLU A O 1
ATOM 4165 N N . SER A 1 529 ? 0.788 -20.551 -24.973 1.00 78.56 529 SER A N 1
ATOM 4166 C CA . SER A 1 529 ? -0.368 -21.457 -24.982 1.00 78.56 529 SER A CA 1
ATOM 4167 C C . SER A 1 529 ? -1.682 -20.735 -24.658 1.00 78.56 529 SER A C 1
ATOM 4169 O O . SER A 1 529 ? -2.728 -21.085 -25.204 1.00 78.56 529 SER A O 1
ATOM 4171 N N . CYS A 1 530 ? -1.638 -19.729 -23.784 1.00 81.44 530 CYS A N 1
ATOM 4172 C CA . CYS A 1 530 ? -2.800 -18.911 -23.448 1.00 81.44 530 CYS A CA 1
ATOM 4173 C C . CYS A 1 530 ? -3.145 -17.950 -24.597 1.00 81.44 530 CYS A C 1
ATOM 4175 O O . CYS A 1 530 ? -4.297 -17.860 -25.005 1.00 81.44 530 CYS A O 1
ATOM 4177 N N . ASP A 1 531 ? -2.147 -17.278 -25.174 1.00 80.31 531 ASP A N 1
ATOM 4178 C CA . ASP A 1 531 ? -2.334 -16.344 -26.285 1.00 80.31 531 ASP A CA 1
ATOM 4179 C C . ASP A 1 531 ? -2.826 -17.068 -27.559 1.00 80.31 531 ASP A C 1
ATOM 4181 O O . ASP A 1 531 ? -3.580 -16.477 -28.329 1.00 80.31 531 ASP A O 1
ATOM 4185 N N . ALA A 1 532 ? -2.502 -18.357 -27.741 1.00 76.06 532 ALA A N 1
ATOM 4186 C CA . ALA A 1 532 ? -3.044 -19.202 -28.813 1.00 76.06 532 ALA A CA 1
ATOM 4187 C C . ALA A 1 532 ? -4.524 -19.600 -28.625 1.00 76.06 532 ALA A C 1
ATOM 4189 O O . ALA A 1 532 ? -5.181 -19.989 -29.586 1.00 76.06 532 ALA A O 1
ATOM 4190 N N . THR A 1 533 ? -5.055 -19.519 -27.400 1.00 81.31 533 THR A N 1
ATOM 4191 C CA . THR A 1 533 ? -6.445 -19.884 -27.044 1.00 81.31 533 THR A CA 1
ATOM 4192 C C . THR A 1 533 ? -7.247 -18.679 -26.543 1.00 81.31 533 THR A C 1
ATOM 4194 O O . THR A 1 533 ? -8.222 -18.813 -25.801 1.00 81.31 533 THR A O 1
ATOM 4197 N N . LEU A 1 534 ? -6.803 -17.481 -26.918 1.00 83.94 534 LEU A N 1
ATOM 4198 C CA . LEU A 1 534 ? -7.330 -16.221 -26.426 1.00 83.94 534 LEU A CA 1
ATOM 4199 C C . LEU A 1 534 ? -8.745 -15.956 -26.949 1.00 83.94 534 LEU A C 1
ATOM 4201 O O . LEU A 1 534 ? -8.954 -15.809 -28.148 1.00 83.94 534 LEU A O 1
ATOM 4205 N N . ASN A 1 535 ? -9.688 -15.803 -26.022 1.00 83.81 535 ASN A N 1
ATOM 4206 C CA . ASN A 1 535 ? -11.074 -15.458 -26.313 1.00 83.81 535 ASN A CA 1
ATOM 4207 C C . ASN A 1 535 ? -11.440 -14.118 -25.680 1.00 83.81 535 ASN A C 1
ATOM 4209 O O . ASN A 1 535 ? -11.161 -13.883 -24.501 1.00 83.81 535 ASN A O 1
ATOM 4213 N N . ASN A 1 536 ? -12.122 -13.264 -26.438 1.00 84.88 536 ASN A N 1
ATOM 4214 C CA . ASN A 1 536 ? -12.706 -12.037 -25.909 1.00 84.88 536 ASN A CA 1
ATOM 4215 C C . ASN A 1 536 ? -14.009 -12.388 -25.191 1.00 84.88 536 ASN A C 1
ATOM 4217 O O . ASN A 1 536 ? -15.003 -12.733 -25.827 1.00 84.88 536 ASN A O 1
ATOM 4221 N N . THR A 1 537 ? -13.993 -12.329 -23.862 1.00 81.50 537 THR A N 1
ATOM 4222 C CA . THR A 1 537 ? -15.137 -12.720 -23.034 1.00 81.50 537 THR A CA 1
ATOM 4223 C C . THR A 1 537 ? -15.794 -11.487 -22.437 1.00 81.50 537 THR A C 1
ATOM 4225 O O . THR A 1 537 ? -15.137 -10.714 -21.739 1.00 81.50 537 THR A O 1
ATOM 4228 N N . ASN A 1 538 ? -17.101 -11.329 -22.660 1.00 82.88 538 ASN A N 1
ATOM 4229 C CA . ASN A 1 538 ? -17.904 -10.310 -21.985 1.00 82.88 538 ASN A CA 1
ATOM 4230 C C . ASN A 1 538 ? -18.085 -10.680 -20.511 1.00 82.88 538 ASN A C 1
ATOM 4232 O O . ASN A 1 538 ? -18.475 -11.799 -20.168 1.00 82.88 538 ASN A O 1
ATOM 4236 N N . CYS A 1 539 ? -17.820 -9.722 -19.631 1.00 79.69 539 CYS A N 1
ATOM 4237 C CA . CYS A 1 539 ? -17.674 -9.944 -18.202 1.00 79.69 539 CYS A CA 1
ATOM 4238 C C . CYS A 1 539 ? -18.591 -9.020 -17.389 1.00 79.69 539 CYS A C 1
ATOM 4240 O O . CYS A 1 539 ? -18.128 -8.101 -16.718 1.00 79.69 539 CYS A O 1
ATOM 4242 N N . PRO A 1 540 ? -19.910 -9.305 -17.372 1.00 61.03 540 PRO A N 1
ATOM 4243 C CA . PRO A 1 540 ? -20.941 -8.408 -16.836 1.00 61.03 540 PRO A CA 1
ATOM 4244 C C . PRO A 1 540 ? -20.904 -8.208 -15.310 1.00 61.03 540 PRO A C 1
ATOM 4246 O O . PRO A 1 540 ? -21.665 -7.405 -14.782 1.00 61.03 540 PRO A O 1
ATOM 4249 N N . LYS A 1 541 ? -20.064 -8.958 -14.585 1.00 74.44 541 LYS A N 1
ATOM 4250 C CA . LYS A 1 541 ? -19.908 -8.894 -13.118 1.00 74.44 541 LYS A CA 1
ATOM 4251 C C . LYS A 1 541 ? -18.452 -8.696 -12.682 1.00 74.44 541 LYS A C 1
ATOM 4253 O O . LYS A 1 541 ? -18.129 -9.001 -11.534 1.00 74.44 541 LYS A O 1
ATOM 4258 N N . ALA A 1 542 ? -17.571 -8.310 -13.600 1.00 79.19 542 ALA A N 1
ATOM 4259 C CA . ALA A 1 542 ? -16.158 -8.108 -13.319 1.00 79.19 542 ALA A CA 1
ATOM 4260 C C . ALA A 1 542 ? -15.816 -6.622 -13.341 1.00 79.19 542 ALA A C 1
ATOM 4262 O O . ALA A 1 542 ? -16.383 -5.868 -14.125 1.00 79.19 542 ALA A O 1
ATOM 4263 N N . ASP A 1 543 ? -14.864 -6.254 -12.491 1.00 80.38 543 ASP A N 1
ATOM 4264 C CA . ASP A 1 543 ? -14.321 -4.898 -12.405 1.00 80.38 543 ASP A CA 1
ATOM 4265 C C . ASP A 1 543 ? -12.911 -4.841 -13.021 1.00 80.38 543 ASP A C 1
ATOM 4267 O O . ASP A 1 543 ? -12.400 -3.765 -13.309 1.00 80.38 543 ASP A O 1
ATOM 4271 N N . PHE A 1 544 ? -12.264 -6.003 -13.201 1.00 86.56 544 PHE A N 1
ATOM 4272 C CA . PHE A 1 544 ? -10.880 -6.114 -13.647 1.00 86.56 544 PHE A CA 1
ATOM 4273 C C . PHE A 1 544 ? -10.663 -7.291 -14.605 1.00 86.56 544 PHE A C 1
ATOM 4275 O O . PHE A 1 544 ? -11.232 -8.379 -14.437 1.00 86.56 544 PHE A O 1
ATOM 4282 N N . CYS A 1 545 ? -9.741 -7.095 -15.545 1.00 87.69 545 CYS A N 1
ATOM 4283 C CA . CYS A 1 545 ? -9.080 -8.157 -16.291 1.00 87.69 545 CYS A CA 1
ATOM 4284 C C . CYS A 1 545 ? -7.795 -8.545 -15.555 1.00 87.69 545 CYS A C 1
ATOM 4286 O O . CYS A 1 545 ? -6.921 -7.711 -15.327 1.00 87.69 545 CYS A O 1
ATOM 4288 N N . MET A 1 546 ? -7.679 -9.811 -15.160 1.00 92.38 546 MET A N 1
ATOM 4289 C CA . MET A 1 546 ? -6.567 -10.325 -14.361 1.00 92.38 546 MET A CA 1
ATOM 4290 C C . MET A 1 546 ? -5.742 -11.331 -15.158 1.00 92.38 546 MET A C 1
ATOM 4292 O O . MET A 1 546 ? -6.308 -12.252 -15.745 1.00 92.38 546 MET A O 1
ATOM 4296 N N . THR A 1 547 ? -4.416 -11.227 -15.080 1.00 90.19 547 THR A N 1
ATOM 4297 C CA . THR A 1 547 ? -3.481 -12.272 -15.515 1.00 90.19 547 THR A CA 1
ATOM 4298 C C . THR A 1 547 ? -2.837 -12.922 -14.296 1.00 90.19 547 THR A C 1
ATOM 4300 O O . THR A 1 547 ? -2.321 -12.245 -13.407 1.00 90.19 547 THR A O 1
ATOM 4303 N N . LEU A 1 548 ? -2.853 -14.251 -14.259 1.00 88.44 548 LEU A N 1
ATOM 4304 C CA . LEU A 1 548 ? -2.272 -15.074 -13.208 1.00 88.44 548 LEU A CA 1
ATOM 4305 C C . LEU A 1 548 ? -1.215 -16.005 -13.801 1.00 88.44 548 LEU A C 1
ATOM 4307 O O . LEU A 1 548 ? -1.473 -16.704 -14.777 1.00 88.44 548 LEU A O 1
ATOM 4311 N N . LEU A 1 549 ? -0.049 -16.045 -13.162 1.00 82.75 549 LEU A N 1
ATOM 4312 C CA . LEU A 1 549 ? 1.062 -16.932 -13.486 1.00 82.75 549 LEU A CA 1
ATOM 4313 C C . LEU A 1 549 ? 1.429 -17.762 -12.249 1.00 82.75 549 LEU A C 1
ATOM 4315 O O . LEU A 1 549 ? 1.959 -17.239 -11.275 1.00 82.75 549 LEU A O 1
ATOM 4319 N N . ASP A 1 550 ? 1.179 -19.064 -12.297 1.00 81.31 550 ASP A N 1
ATOM 4320 C CA . ASP A 1 550 ? 1.692 -20.085 -11.372 1.00 81.31 550 ASP A CA 1
ATOM 4321 C C . ASP A 1 550 ? 2.629 -21.020 -12.160 1.00 81.31 550 ASP A C 1
ATOM 4323 O O . ASP A 1 550 ? 2.609 -21.040 -13.389 1.00 81.31 550 ASP A O 1
ATOM 4327 N N . ARG A 1 551 ? 3.442 -21.834 -11.476 1.00 67.81 551 ARG A N 1
ATOM 4328 C CA . ARG A 1 551 ? 4.509 -22.670 -12.069 1.00 67.81 551 ARG A CA 1
ATOM 4329 C C . ARG A 1 551 ? 4.126 -23.462 -13.327 1.00 67.81 551 ARG A C 1
ATOM 4331 O O . ARG A 1 551 ? 5.013 -23.746 -14.117 1.00 67.81 551 ARG A O 1
ATOM 4338 N N . ASN A 1 552 ? 2.858 -23.848 -13.480 1.00 72.19 552 ASN A N 1
ATOM 4339 C CA . ASN A 1 552 ? 2.349 -24.610 -14.628 1.00 72.19 552 ASN A CA 1
ATOM 4340 C C . ASN A 1 552 ? 1.021 -24.052 -15.174 1.00 72.19 552 ASN A C 1
ATOM 4342 O O . ASN A 1 552 ? 0.300 -24.773 -15.860 1.00 72.19 552 ASN A O 1
ATOM 4346 N N . VAL A 1 553 ? 0.627 -22.842 -14.773 1.00 76.94 553 VAL A N 1
ATOM 4347 C CA . VAL A 1 553 ? -0.669 -22.261 -15.143 1.00 76.94 553 VAL A CA 1
ATOM 4348 C C . VAL A 1 553 ? -0.459 -20.800 -15.484 1.00 76.94 553 VAL A C 1
ATOM 4350 O O . VAL A 1 553 ? -0.029 -20.020 -14.641 1.00 76.94 553 VAL A O 1
ATOM 4353 N N . PHE A 1 554 ? -0.808 -20.439 -16.707 1.00 86.06 554 PHE A N 1
ATOM 4354 C CA . PHE A 1 554 ? -0.964 -19.068 -17.145 1.00 86.06 554 PHE A CA 1
ATOM 4355 C C . PHE A 1 554 ? -2.436 -18.871 -17.495 1.00 86.06 554 PHE A C 1
ATOM 4357 O O . PHE A 1 554 ? -2.969 -19.581 -18.342 1.00 86.06 554 PHE A O 1
ATOM 4364 N N . ALA A 1 555 ? -3.106 -17.946 -16.821 1.00 86.12 555 ALA A N 1
ATOM 4365 C CA . ALA A 1 555 ? -4.534 -17.735 -16.996 1.00 86.12 555 ALA A CA 1
ATOM 4366 C C . ALA A 1 555 ? -4.857 -16.250 -17.083 1.00 86.12 555 ALA A C 1
ATOM 4368 O O . ALA A 1 555 ? -4.334 -15.453 -16.303 1.00 86.12 555 ALA A O 1
ATOM 4369 N N . ARG A 1 556 ? -5.776 -15.895 -17.979 1.00 90.50 556 ARG A N 1
ATOM 4370 C CA . ARG A 1 556 ? -6.400 -14.574 -18.026 1.00 90.50 556 ARG A CA 1
ATOM 4371 C C . ARG A 1 556 ? -7.883 -14.699 -17.728 1.00 90.50 556 ARG A C 1
ATOM 4373 O O . ARG A 1 556 ? -8.579 -15.465 -18.393 1.00 90.50 556 ARG A O 1
ATOM 4380 N N . LYS A 1 557 ? -8.365 -13.984 -16.710 1.00 89.56 557 LYS A N 1
ATOM 4381 C CA . LYS A 1 557 ? -9.741 -14.108 -16.208 1.00 89.56 557 LYS A CA 1
ATOM 4382 C C . LYS A 1 557 ? -10.348 -12.763 -15.859 1.00 89.56 557 LYS A C 1
ATOM 4384 O O . LYS A 1 557 ? -9.660 -11.825 -15.473 1.00 89.56 557 LYS A O 1
ATOM 4389 N N . CYS A 1 558 ? -11.667 -12.731 -15.923 1.00 88.00 558 CYS A N 1
ATOM 4390 C CA . CYS A 1 558 ? -12.469 -11.644 -15.399 1.00 88.00 558 CYS A CA 1
ATOM 4391 C C . CYS A 1 558 ? -12.677 -11.817 -13.900 1.00 88.00 558 CYS A C 1
ATOM 4393 O O . CYS A 1 558 ? -13.110 -12.882 -13.452 1.00 88.00 558 CYS A O 1
ATOM 4395 N N . VAL A 1 559 ? -12.384 -10.778 -13.126 1.00 85.25 559 VAL A N 1
ATOM 4396 C CA . VAL A 1 559 ? -12.537 -10.801 -11.670 1.00 85.25 559 VAL A CA 1
ATOM 4397 C C . VAL A 1 559 ? -13.190 -9.517 -11.176 1.00 85.25 559 VAL A C 1
ATOM 4399 O O . VAL A 1 559 ? -13.004 -8.441 -11.735 1.00 85.25 559 VAL A O 1
ATOM 4402 N N . ASN A 1 560 ? -13.974 -9.629 -10.108 1.00 86.69 560 ASN A N 1
ATOM 4403 C CA . ASN A 1 560 ? -14.448 -8.465 -9.363 1.00 86.69 560 ASN A CA 1
ATOM 4404 C C . ASN A 1 560 ? -13.477 -8.109 -8.234 1.00 86.69 560 ASN A C 1
ATOM 4406 O O . ASN A 1 560 ? -12.600 -8.903 -7.872 1.00 86.69 560 ASN A O 1
ATOM 4410 N N . ARG A 1 561 ? -13.666 -6.930 -7.640 1.00 80.81 561 ARG A N 1
ATOM 4411 C CA . ARG A 1 561 ? -12.814 -6.408 -6.564 1.00 80.81 561 ARG A CA 1
ATOM 4412 C C . ARG A 1 561 ? -12.685 -7.376 -5.384 1.00 80.81 561 ARG A C 1
ATOM 4414 O O . ARG A 1 561 ? -11.575 -7.647 -4.935 1.00 80.81 561 ARG A O 1
ATOM 4421 N N . LYS A 1 562 ? -13.794 -7.983 -4.943 1.00 79.19 562 LYS A N 1
ATOM 4422 C CA . LYS A 1 562 ? -13.792 -8.961 -3.835 1.00 79.19 562 LYS A CA 1
ATOM 4423 C C . LYS A 1 562 ? -12.936 -10.188 -4.149 1.00 79.19 562 LYS A C 1
ATOM 4425 O O . LYS A 1 562 ? -12.230 -10.693 -3.282 1.00 79.19 562 LYS A O 1
ATOM 4430 N N . MET A 1 563 ? -13.002 -10.688 -5.378 1.00 80.44 563 MET A N 1
ATOM 4431 C CA . MET A 1 563 ? -12.234 -11.856 -5.800 1.00 80.44 563 MET A CA 1
ATOM 4432 C C . MET A 1 563 ? -10.743 -11.527 -5.926 1.00 80.44 563 MET A C 1
ATOM 4434 O O . MET A 1 563 ? -9.915 -12.322 -5.483 1.00 80.44 563 MET A O 1
ATOM 4438 N N . LEU A 1 564 ? -10.401 -10.340 -6.436 1.00 83.69 564 LEU A N 1
ATOM 4439 C CA . LEU A 1 564 ? -9.021 -9.855 -6.484 1.00 83.69 564 LEU A CA 1
ATOM 4440 C C . LEU A 1 564 ? -8.423 -9.704 -5.075 1.00 83.69 564 LEU A C 1
ATOM 4442 O O . LEU A 1 564 ? -7.315 -10.182 -4.828 1.00 83.69 564 LEU A O 1
ATOM 4446 N N . GLU A 1 565 ? -9.166 -9.128 -4.126 1.00 82.50 565 GLU A N 1
ATOM 4447 C CA . GLU A 1 565 ? -8.759 -9.020 -2.716 1.00 82.50 565 GLU A CA 1
ATOM 4448 C C . GLU A 1 565 ? -8.497 -10.390 -2.080 1.00 82.50 565 GLU A C 1
ATOM 4450 O O . GLU A 1 565 ? -7.508 -10.572 -1.371 1.00 82.50 565 GLU A O 1
ATOM 4455 N N . VAL A 1 566 ? -9.350 -11.383 -2.350 1.00 83.31 566 VAL A N 1
ATOM 4456 C CA . VAL A 1 566 ? -9.165 -12.751 -1.841 1.00 83.31 566 VAL A CA 1
ATOM 4457 C C . VAL A 1 566 ? -7.911 -13.402 -2.433 1.00 83.31 566 VAL A C 1
ATOM 4459 O O . VAL A 1 566 ? -7.146 -14.018 -1.690 1.00 83.31 566 VAL A O 1
ATOM 4462 N N . ILE A 1 567 ? -7.672 -13.248 -3.739 1.00 80.94 567 ILE A N 1
ATOM 4463 C CA . ILE A 1 567 ? -6.514 -13.828 -4.445 1.00 80.94 567 ILE A CA 1
ATOM 4464 C C . ILE A 1 567 ? -5.193 -13.193 -3.985 1.00 80.94 567 ILE A C 1
ATOM 4466 O O . ILE A 1 567 ? -4.175 -13.883 -3.888 1.00 80.94 567 ILE A O 1
ATOM 4470 N N . THR A 1 568 ? -5.209 -11.896 -3.679 1.00 84.44 568 THR A N 1
ATOM 4471 C CA . THR A 1 568 ? -4.023 -11.111 -3.296 1.00 84.44 568 THR A CA 1
ATOM 4472 C C . THR A 1 568 ? -3.805 -11.040 -1.778 1.00 84.44 568 THR A C 1
ATOM 4474 O O . THR A 1 568 ? -2.815 -10.470 -1.306 1.00 84.44 568 THR A O 1
ATOM 4477 N N . LYS A 1 569 ? -4.683 -11.663 -0.977 1.00 82.00 569 LYS A N 1
ATOM 4478 C CA . LYS A 1 569 ? -4.645 -11.611 0.491 1.00 82.00 569 LYS A CA 1
ATOM 4479 C C . LYS A 1 569 ? -3.364 -12.220 1.074 1.00 82.00 569 LYS A C 1
ATOM 4481 O O . LYS A 1 569 ? -3.210 -13.437 1.205 1.00 82.00 569 LYS A O 1
ATOM 4486 N N . GLY A 1 570 ? -2.475 -11.354 1.560 1.00 74.38 570 GLY A N 1
ATOM 4487 C CA . GLY A 1 570 ? -1.177 -11.748 2.122 1.00 74.38 570 GLY A CA 1
ATOM 4488 C C . GLY A 1 570 ? -0.094 -11.981 1.067 1.00 74.38 570 GLY A C 1
ATOM 4489 O O . GLY A 1 570 ? 0.873 -12.694 1.337 1.00 74.38 570 GLY A O 1
ATOM 4490 N N . CYS A 1 571 ? -0.266 -11.407 -0.123 1.00 82.81 571 CYS A N 1
ATOM 4491 C CA . CYS A 1 571 ? 0.761 -11.311 -1.150 1.00 82.81 571 CYS A CA 1
ATOM 4492 C C . CYS A 1 571 ? 1.561 -10.015 -1.003 1.00 82.81 571 CYS A C 1
ATOM 4494 O O . CYS A 1 571 ? 1.066 -9.015 -0.484 1.00 82.81 571 CYS A O 1
ATOM 4496 N N . ARG A 1 572 ? 2.806 -10.022 -1.479 1.00 82.56 572 ARG A N 1
ATOM 4497 C CA . ARG A 1 572 ? 3.647 -8.827 -1.540 1.00 82.56 572 ARG A CA 1
ATOM 4498 C C . ARG A 1 572 ? 3.322 -8.064 -2.820 1.00 82.56 572 ARG A C 1
ATOM 4500 O O . ARG A 1 572 ? 3.415 -8.640 -3.900 1.00 82.56 572 ARG A O 1
ATOM 4507 N N . ASN A 1 573 ? 2.974 -6.788 -2.702 1.00 79.75 573 ASN A N 1
ATOM 4508 C CA . ASN A 1 573 ? 2.865 -5.898 -3.854 1.00 79.75 573 ASN A CA 1
ATOM 4509 C C . ASN A 1 573 ? 4.281 -5.628 -4.413 1.00 79.75 573 ASN A C 1
ATOM 4511 O O . ASN A 1 573 ? 5.202 -5.339 -3.643 1.00 79.75 573 ASN A O 1
ATOM 4515 N N . VAL A 1 574 ? 4.470 -5.825 -5.719 1.00 73.94 574 VAL A N 1
ATOM 4516 C CA . VAL A 1 574 ? 5.762 -5.699 -6.421 1.00 73.94 574 VAL A CA 1
ATOM 4517 C C . VAL A 1 574 ? 5.739 -4.664 -7.553 1.00 73.94 574 VAL A C 1
ATOM 4519 O O . VAL A 1 574 ? 6.784 -4.431 -8.153 1.00 73.94 574 VAL A O 1
ATOM 4522 N N . GLY A 1 575 ? 4.593 -4.033 -7.824 1.00 66.12 575 GLY A N 1
ATOM 4523 C CA . GLY A 1 575 ? 4.406 -3.069 -8.909 1.00 66.12 575 GLY A CA 1
ATOM 4524 C C . GLY A 1 575 ? 2.978 -2.511 -8.948 1.00 66.12 575 GLY A C 1
ATOM 4525 O O . GLY A 1 575 ? 2.129 -2.873 -8.133 1.00 66.12 575 GLY A O 1
ATOM 4526 N N . THR A 1 576 ? 2.681 -1.625 -9.897 1.00 69.94 576 THR A N 1
ATOM 4527 C CA . THR A 1 576 ? 1.323 -1.093 -10.091 1.00 69.94 576 THR A CA 1
ATOM 4528 C C . THR A 1 576 ? 0.358 -2.221 -10.448 1.00 69.94 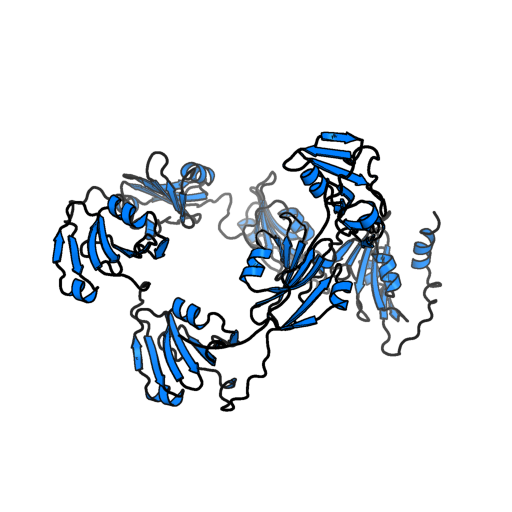576 THR A C 1
ATOM 4530 O O . THR A 1 576 ? 0.459 -2.825 -11.510 1.00 69.94 576 THR A O 1
ATOM 4533 N N . ASN A 1 577 ? -0.569 -2.519 -9.532 1.00 76.19 577 ASN A N 1
ATOM 4534 C CA . ASN A 1 577 ? -1.505 -3.642 -9.632 1.00 76.19 577 ASN A CA 1
ATOM 4535 C C . ASN A 1 577 ? -0.825 -4.997 -9.898 1.00 76.19 577 ASN A C 1
ATOM 4537 O O . ASN A 1 577 ? -1.382 -5.838 -10.600 1.00 76.19 577 ASN A O 1
ATOM 4541 N N . GLU A 1 578 ? 0.365 -5.215 -9.326 1.00 81.62 578 GLU A N 1
ATOM 4542 C CA . GLU A 1 578 ? 1.115 -6.462 -9.463 1.00 81.62 578 GLU A CA 1
ATOM 4543 C C . GLU A 1 578 ? 1.481 -7.057 -8.093 1.00 81.62 578 GLU A C 1
ATOM 4545 O O . GLU A 1 578 ? 2.067 -6.399 -7.228 1.00 81.62 578 GLU A O 1
ATOM 4550 N N . TRP A 1 579 ? 1.171 -8.340 -7.890 1.00 86.81 579 TRP A N 1
ATOM 4551 C CA . TRP A 1 579 ? 1.362 -9.045 -6.623 1.00 86.81 579 TRP A CA 1
ATOM 4552 C C . TRP A 1 579 ? 2.126 -10.356 -6.795 1.00 86.81 579 TRP A C 1
ATOM 4554 O O . TRP A 1 579 ? 1.849 -11.154 -7.690 1.00 86.81 579 TRP A O 1
ATOM 4564 N N . ARG A 1 580 ? 3.042 -10.625 -5.859 1.00 82.69 580 ARG A N 1
ATOM 4565 C CA . ARG A 1 580 ? 3.761 -11.895 -5.711 1.00 82.69 580 ARG A CA 1
ATOM 4566 C C . ARG A 1 580 ? 3.327 -12.608 -4.432 1.00 82.69 580 ARG A C 1
ATOM 4568 O O . ARG A 1 580 ? 3.468 -12.080 -3.327 1.00 82.69 580 ARG A O 1
ATOM 4575 N N . CYS A 1 581 ? 2.832 -13.829 -4.575 1.00 81.44 581 CYS A N 1
ATOM 4576 C CA . CYS A 1 581 ? 2.240 -14.610 -3.495 1.00 81.44 581 CYS A CA 1
ATOM 4577 C C . CYS A 1 581 ? 3.104 -15.838 -3.158 1.00 81.44 581 CYS A C 1
ATOM 4579 O O . CYS A 1 581 ? 3.526 -16.559 -4.059 1.00 81.44 581 CYS A O 1
ATOM 4581 N N . HIS A 1 582 ? 3.347 -16.088 -1.862 1.00 73.31 582 HIS A N 1
ATOM 4582 C CA . HIS A 1 582 ? 4.217 -17.178 -1.370 1.00 73.31 582 HIS A CA 1
ATOM 4583 C C . HIS A 1 582 ? 3.551 -18.119 -0.351 1.00 73.31 582 HIS A C 1
ATOM 4585 O O . HIS A 1 582 ? 4.203 -19.007 0.192 1.00 73.31 582 HIS A O 1
ATOM 4591 N N . ARG A 1 583 ? 2.256 -17.947 -0.060 1.00 54.72 583 ARG A N 1
ATOM 4592 C CA . ARG A 1 583 ? 1.617 -18.573 1.111 1.00 54.72 583 ARG A CA 1
ATOM 4593 C C . ARG A 1 583 ? 1.416 -20.095 1.039 1.00 54.72 583 ARG A C 1
ATOM 4595 O O . ARG A 1 583 ? 1.167 -20.662 2.088 1.00 54.72 583 ARG A O 1
ATOM 4602 N N . ASN A 1 584 ? 1.508 -20.733 -0.140 1.00 51.19 584 ASN A N 1
ATOM 4603 C CA . ASN A 1 584 ? 1.443 -22.205 -0.343 1.00 51.19 584 ASN A CA 1
ATOM 4604 C C . ASN A 1 584 ? 1.833 -22.648 -1.774 1.00 51.19 584 ASN A C 1
ATOM 4606 O O . ASN A 1 584 ? 2.224 -23.791 -2.007 1.00 51.19 584 ASN A O 1
ATOM 4610 N N . ARG A 1 585 ? 1.724 -21.740 -2.748 1.00 60.12 585 ARG A N 1
ATOM 4611 C CA . ARG A 1 585 ? 2.272 -21.845 -4.106 1.00 60.12 585 ARG A CA 1
ATOM 4612 C C . ARG A 1 585 ? 2.865 -20.496 -4.480 1.00 60.12 585 ARG A C 1
ATOM 4614 O O . ARG A 1 585 ? 2.397 -19.475 -3.980 1.00 60.12 585 ARG A O 1
ATOM 4621 N N . ASN A 1 586 ? 3.886 -20.509 -5.330 1.00 74.69 586 ASN A N 1
ATOM 4622 C CA . ASN A 1 586 ? 4.481 -19.286 -5.852 1.00 74.69 586 ASN A CA 1
ATOM 4623 C C . ASN A 1 586 ? 3.704 -18.880 -7.098 1.00 74.69 586 ASN A C 1
ATOM 4625 O O . ASN A 1 586 ? 3.928 -19.470 -8.152 1.00 74.69 586 ASN A O 1
ATOM 4629 N N . TYR A 1 587 ? 2.817 -17.898 -6.964 1.00 81.88 587 TYR A N 1
ATOM 4630 C CA . TYR A 1 587 ? 2.073 -17.348 -8.093 1.00 81.88 587 TYR A CA 1
ATOM 4631 C C . TYR A 1 587 ? 2.170 -15.822 -8.126 1.00 81.88 587 TYR A C 1
ATOM 4633 O O . TYR A 1 587 ? 2.350 -15.167 -7.095 1.00 81.88 587 TYR A O 1
ATOM 4641 N N . HIS A 1 588 ? 2.126 -15.275 -9.334 1.00 85.44 588 HIS A N 1
ATOM 4642 C CA . HIS A 1 588 ? 2.152 -13.853 -9.640 1.00 85.44 588 HIS A CA 1
ATOM 4643 C C . HIS A 1 588 ? 0.806 -13.456 -10.238 1.00 85.44 588 HIS A C 1
ATOM 4645 O O . HIS A 1 588 ? 0.211 -14.223 -10.997 1.00 85.44 588 HIS A O 1
ATOM 4651 N N . VAL A 1 589 ? 0.330 -12.265 -9.895 1.00 89.56 589 VAL A N 1
ATOM 4652 C CA . VAL A 1 589 ? -0.952 -11.738 -10.366 1.00 89.56 589 VAL A CA 1
ATOM 4653 C C . VAL A 1 589 ? -0.768 -10.295 -10.799 1.00 89.56 589 VAL A C 1
ATOM 4655 O O . VAL A 1 589 ? -0.140 -9.529 -10.076 1.00 89.56 589 VAL A O 1
ATOM 4658 N N . THR A 1 590 ? -1.330 -9.932 -11.946 1.00 89.88 590 THR A N 1
ATOM 4659 C CA . THR A 1 590 ? -1.471 -8.544 -12.404 1.00 89.88 590 THR A CA 1
ATOM 4660 C C . THR A 1 590 ? -2.919 -8.288 -12.815 1.00 89.88 590 THR A C 1
ATOM 4662 O O . THR A 1 590 ? -3.605 -9.219 -13.252 1.00 89.88 590 THR A O 1
ATOM 4665 N N . ALA A 1 591 ? -3.413 -7.064 -12.639 1.00 89.69 591 ALA A N 1
ATOM 4666 C CA . ALA A 1 591 ? -4.781 -6.695 -12.993 1.00 89.69 591 ALA A CA 1
ATOM 4667 C C . ALA A 1 591 ? -4.867 -5.289 -13.601 1.00 89.69 591 ALA A C 1
ATOM 4669 O O . ALA A 1 591 ? -4.132 -4.384 -13.211 1.00 89.69 591 ALA A O 1
ATOM 4670 N N . CYS A 1 592 ? -5.805 -5.104 -14.527 1.00 84.19 592 CYS A N 1
ATOM 4671 C CA . CYS A 1 592 ? -6.150 -3.813 -15.119 1.00 84.19 592 CYS A CA 1
ATOM 4672 C C . CYS A 1 592 ? -7.675 -3.639 -15.174 1.00 84.19 592 CYS A C 1
ATOM 4674 O O . CYS A 1 592 ? -8.423 -4.615 -15.194 1.00 84.19 592 CYS A O 1
ATOM 4676 N N . ASP A 1 593 ? -8.130 -2.393 -15.140 1.00 83.06 593 ASP A N 1
ATOM 4677 C CA . ASP A 1 593 ? -9.532 -1.972 -15.002 1.00 83.06 593 ASP A CA 1
ATOM 4678 C C . ASP A 1 593 ? -10.148 -1.451 -16.313 1.00 83.06 593 ASP A C 1
ATOM 4680 O O . ASP A 1 593 ? -11.308 -1.042 -16.349 1.00 83.06 593 ASP A O 1
ATOM 4684 N N . GLN A 1 594 ? -9.396 -1.492 -17.415 1.00 78.38 594 GLN A N 1
ATOM 4685 C CA . GLN A 1 594 ? -9.867 -1.084 -18.737 1.00 78.38 594 GLN A CA 1
ATOM 4686 C C . GLN A 1 594 ? -10.473 -2.268 -19.504 1.00 78.38 594 GLN A C 1
ATOM 4688 O O . GLN A 1 594 ? -9.918 -3.362 -19.539 1.00 78.38 594 GLN A O 1
ATOM 4693 N N . SER A 1 595 ? -11.607 -2.064 -20.176 1.00 78.81 595 SER A N 1
ATOM 4694 C CA . SER A 1 595 ? -12.174 -3.108 -21.040 1.00 78.81 595 SER A CA 1
ATOM 4695 C C . SER A 1 595 ? -11.195 -3.458 -22.165 1.00 78.81 595 SER A C 1
ATOM 4697 O O . SER A 1 595 ? -10.640 -2.572 -22.807 1.00 78.81 595 SER A O 1
ATOM 4699 N N . GLY A 1 596 ? -10.984 -4.746 -22.412 1.00 76.69 596 GLY A N 1
ATOM 4700 C CA . GLY A 1 596 ? -10.066 -5.250 -23.431 1.00 76.69 596 GLY A CA 1
ATOM 4701 C C . GLY A 1 596 ? -8.588 -5.201 -23.044 1.00 76.69 596 GLY A C 1
ATOM 4702 O O . GLY A 1 596 ? -7.741 -5.620 -23.835 1.00 76.69 596 GLY A O 1
ATOM 4703 N N . CYS A 1 597 ? -8.248 -4.733 -21.838 1.00 81.88 597 CYS A N 1
ATOM 4704 C CA . CYS A 1 597 ? -6.855 -4.629 -21.429 1.00 81.88 597 CYS A CA 1
ATOM 4705 C C . CYS A 1 597 ? -6.212 -6.012 -21.255 1.00 81.88 597 CYS A C 1
ATOM 4707 O O . CYS A 1 597 ? -6.760 -6.931 -20.637 1.00 81.88 597 CYS A O 1
ATOM 4709 N N . ARG A 1 598 ? -4.997 -6.158 -21.788 1.00 82.25 598 ARG A N 1
ATOM 4710 C CA . ARG A 1 598 ? -4.122 -7.288 -21.476 1.00 82.25 598 ARG A CA 1
ATOM 4711 C C . ARG A 1 598 ? -3.284 -6.902 -20.268 1.00 82.25 598 ARG A C 1
ATOM 4713 O O . ARG A 1 598 ? -2.298 -6.192 -20.409 1.00 82.25 598 ARG A O 1
ATOM 4720 N N . ALA A 1 599 ? -3.680 -7.364 -19.084 1.00 76.56 599 ALA A N 1
ATOM 4721 C CA . ALA A 1 599 ? -2.872 -7.181 -17.883 1.00 76.56 599 ALA A CA 1
ATOM 4722 C C . ALA A 1 599 ? -1.522 -7.889 -18.086 1.00 76.56 599 ALA A C 1
ATOM 4724 O O . ALA A 1 599 ? -1.457 -9.121 -18.105 1.00 76.56 599 ALA A O 1
ATOM 4725 N N . GLU A 1 600 ? -0.453 -7.127 -18.296 1.00 76.88 600 GLU A N 1
ATOM 4726 C CA . GLU A 1 600 ? 0.897 -7.661 -18.463 1.00 76.88 600 GLU A CA 1
ATOM 4727 C C . GLU A 1 600 ? 1.705 -7.514 -17.176 1.00 76.88 600 GLU A C 1
ATOM 4729 O O . GLU A 1 600 ? 1.497 -6.600 -16.378 1.00 76.88 600 GLU A O 1
ATOM 4734 N N . PHE A 1 601 ? 2.622 -8.454 -16.955 1.00 75.94 601 PHE A N 1
ATOM 4735 C CA . PHE A 1 601 ? 3.614 -8.318 -15.895 1.00 75.94 601 PHE A CA 1
ATOM 4736 C C . PHE A 1 601 ? 4.649 -7.279 -16.319 1.00 75.94 601 PHE A C 1
ATOM 4738 O O . PHE A 1 601 ? 5.091 -7.284 -17.475 1.00 75.94 601 PHE A O 1
ATOM 4745 N N . SER A 1 602 ? 5.059 -6.420 -15.387 1.00 60.84 602 SER A N 1
ATOM 4746 C CA . SER A 1 602 ? 6.106 -5.433 -15.647 1.00 60.84 602 SER A CA 1
ATOM 4747 C C . SER A 1 602 ? 7.422 -6.112 -16.075 1.00 60.84 602 SER A C 1
ATOM 4749 O O . SER A 1 602 ? 7.696 -7.271 -15.739 1.00 60.84 602 SER A O 1
ATOM 4751 N N . GLU A 1 603 ? 8.270 -5.417 -16.847 1.00 51.06 603 GLU A N 1
ATOM 4752 C CA . GLU A 1 603 ? 9.552 -5.976 -17.324 1.00 51.06 603 GLU A CA 1
ATOM 4753 C C . GLU A 1 603 ? 10.473 -6.426 -16.174 1.00 51.06 603 GLU A C 1
ATOM 4755 O O . GLU A 1 603 ? 11.252 -7.371 -16.331 1.00 51.06 603 GLU A O 1
ATOM 4760 N N . LEU A 1 604 ? 10.311 -5.835 -14.981 1.00 40.56 604 LEU A N 1
ATOM 4761 C CA . LEU A 1 604 ? 10.990 -6.246 -13.751 1.00 40.56 604 LEU A CA 1
ATOM 4762 C C . LEU A 1 604 ? 10.688 -7.709 -13.369 1.00 40.56 604 LEU A C 1
ATOM 4764 O O . LEU A 1 604 ? 11.543 -8.390 -12.796 1.00 40.56 604 LEU A O 1
ATOM 4768 N N . THR A 1 605 ? 9.506 -8.223 -13.711 1.00 42.75 605 THR A N 1
ATOM 4769 C CA . THR A 1 605 ? 9.011 -9.550 -13.315 1.00 42.75 605 THR A CA 1
ATOM 4770 C C . THR A 1 605 ? 9.110 -10.598 -14.415 1.00 42.75 605 THR A C 1
ATOM 4772 O O . THR A 1 605 ? 9.179 -11.784 -14.083 1.00 42.75 605 THR A O 1
ATOM 4775 N N . LYS A 1 606 ? 9.243 -10.195 -15.690 1.00 43.38 606 LYS A N 1
ATOM 4776 C CA . LYS A 1 606 ? 9.632 -11.096 -16.800 1.00 43.38 606 LYS A CA 1
ATOM 4777 C C . LYS A 1 606 ? 11.019 -11.730 -16.564 1.00 43.38 606 LYS A C 1
ATOM 4779 O O . LYS A 1 606 ? 11.304 -12.803 -17.088 1.00 43.38 606 LYS A O 1
ATOM 4784 N N . SER A 1 607 ? 11.850 -11.119 -15.707 1.00 34.06 607 SER A N 1
ATOM 4785 C CA . SER A 1 607 ? 13.156 -11.643 -15.267 1.00 34.06 607 SER A CA 1
ATOM 4786 C C . SER A 1 607 ? 13.091 -12.732 -14.184 1.00 34.06 607 SER A C 1
ATOM 4788 O O . SER A 1 607 ? 14.096 -13.395 -13.915 1.00 34.06 607 SER A O 1
ATOM 4790 N N . VAL A 1 608 ? 11.920 -12.982 -13.580 1.00 37.25 608 VAL A N 1
ATOM 4791 C CA . VAL A 1 608 ? 11.717 -14.180 -12.756 1.00 37.25 608 VAL A CA 1
ATOM 4792 C C . VAL A 1 608 ? 11.419 -15.337 -13.696 1.00 37.25 608 VAL A C 1
ATOM 4794 O O . VAL A 1 608 ? 10.293 -15.816 -13.804 1.00 37.25 608 VAL A O 1
ATOM 4797 N N . THR A 1 609 ? 12.463 -15.828 -14.361 1.00 33.16 609 THR A N 1
ATOM 4798 C CA . THR A 1 609 ? 12.485 -17.223 -14.783 1.00 33.16 609 THR A CA 1
ATOM 4799 C C . THR A 1 609 ? 12.207 -18.052 -13.535 1.00 33.16 609 THR A C 1
ATOM 4801 O O . THR A 1 609 ? 13.076 -18.207 -12.671 1.00 33.16 609 THR A O 1
ATOM 4804 N N . PHE A 1 610 ? 10.996 -18.604 -13.421 1.00 35.59 610 PHE A N 1
ATOM 4805 C CA . PHE A 1 610 ? 10.852 -19.883 -12.747 1.00 35.59 610 PHE A CA 1
ATOM 4806 C C . PHE A 1 610 ? 11.856 -20.779 -13.451 1.00 35.59 610 PHE A C 1
ATOM 4808 O O . PHE A 1 610 ? 11.665 -21.087 -14.623 1.00 35.59 610 PHE A O 1
ATOM 4815 N N . ALA A 1 611 ? 12.978 -21.073 -12.788 1.00 27.09 611 ALA A N 1
ATOM 4816 C CA . ALA A 1 611 ? 13.977 -21.976 -13.321 1.00 27.09 611 ALA A CA 1
ATOM 4817 C C . ALA A 1 611 ? 13.222 -23.199 -13.837 1.00 27.09 611 ALA A C 1
ATOM 4819 O O . ALA A 1 611 ? 12.598 -23.916 -13.045 1.00 27.09 611 ALA A O 1
ATOM 4820 N N . ALA A 1 612 ? 13.204 -23.354 -15.162 1.00 28.77 612 ALA A N 1
ATOM 4821 C CA . ALA A 1 612 ? 12.654 -24.513 -15.817 1.00 28.77 612 ALA A CA 1
ATOM 4822 C C . ALA A 1 612 ? 13.475 -25.690 -15.297 1.00 28.77 612 ALA A C 1
ATOM 4824 O O . ALA A 1 612 ? 14.585 -25.958 -15.751 1.00 28.77 612 ALA A O 1
ATOM 4825 N N . LYS A 1 613 ? 12.966 -26.353 -14.257 1.00 28.70 613 LYS A N 1
ATOM 4826 C CA . LYS A 1 613 ? 13.362 -27.726 -13.994 1.00 28.70 613 LYS A CA 1
ATOM 4827 C C . LYS A 1 613 ? 12.883 -28.530 -15.201 1.00 28.70 613 LYS A C 1
ATOM 4829 O O . LYS A 1 613 ? 11.803 -28.236 -15.716 1.00 28.70 613 LYS A O 1
ATOM 4834 N N . PRO A 1 614 ? 13.715 -29.464 -15.677 1.00 30.09 614 PRO A N 1
ATOM 4835 C CA . PRO A 1 614 ? 13.623 -30.019 -17.016 1.00 30.09 614 PRO A CA 1
ATOM 4836 C C . PRO A 1 614 ? 12.229 -30.583 -17.265 1.00 30.09 614 PRO A C 1
ATOM 4838 O O . PRO A 1 614 ? 11.613 -31.117 -16.338 1.00 30.09 614 PRO A O 1
ATOM 4841 N N . VAL A 1 615 ? 11.774 -30.425 -18.512 1.00 35.66 615 VAL A N 1
ATOM 4842 C CA . VAL A 1 615 ? 10.632 -31.099 -19.143 1.00 35.66 615 VAL A CA 1
ATOM 4843 C C . VAL A 1 615 ? 10.245 -32.344 -18.343 1.00 35.66 615 VAL A C 1
ATOM 4845 O O . VAL A 1 615 ? 11.002 -33.318 -18.281 1.00 35.66 615 VAL A O 1
ATOM 4848 N N . ARG A 1 616 ? 9.101 -32.284 -17.644 1.00 42.59 616 ARG A N 1
ATOM 4849 C CA . ARG A 1 616 ? 8.547 -33.464 -16.976 1.00 42.59 616 ARG A CA 1
ATOM 4850 C C . ARG A 1 616 ? 8.315 -34.502 -18.067 1.00 42.59 616 ARG A C 1
ATOM 4852 O O . ARG A 1 616 ? 7.529 -34.248 -18.968 1.00 42.59 616 ARG A O 1
ATOM 4859 N N . LYS A 1 617 ? 9.020 -35.632 -17.963 1.00 46.06 617 LYS A N 1
ATOM 4860 C CA . LYS A 1 617 ? 8.795 -36.841 -18.762 1.00 46.06 617 LYS A CA 1
ATOM 4861 C C . LYS A 1 617 ? 7.291 -37.080 -18.909 1.00 46.06 617 LYS A C 1
ATOM 4863 O O . LYS A 1 617 ? 6.591 -37.043 -17.895 1.00 46.06 617 LYS A O 1
ATOM 4868 N N . ASP A 1 618 ? 6.838 -37.345 -20.130 1.00 63.28 618 ASP A N 1
ATOM 4869 C CA . ASP A 1 618 ? 5.462 -37.724 -20.451 1.00 63.28 618 ASP A CA 1
ATOM 4870 C C . ASP A 1 618 ? 5.060 -38.968 -19.645 1.00 63.28 618 ASP A C 1
ATOM 4872 O O . ASP A 1 618 ? 5.350 -40.112 -20.008 1.00 63.28 618 ASP A O 1
ATOM 4876 N N . PHE A 1 619 ? 4.458 -38.741 -18.477 1.00 76.06 619 PHE A N 1
ATOM 4877 C CA . PHE A 1 619 ? 3.986 -39.795 -17.591 1.00 76.06 619 PHE A CA 1
ATOM 4878 C C . PHE A 1 619 ? 2.545 -40.131 -17.964 1.00 76.06 619 PHE A C 1
ATOM 4880 O O . PHE A 1 619 ? 1.645 -39.307 -17.798 1.00 76.06 619 PHE A O 1
ATOM 4887 N N . TRP A 1 620 ? 2.324 -41.335 -18.478 1.00 82.31 620 TRP A N 1
ATOM 4888 C CA . TRP A 1 620 ? 1.015 -41.849 -18.863 1.00 82.31 620 TRP A CA 1
ATOM 4889 C C . TRP A 1 620 ? 0.786 -43.221 -18.225 1.00 82.31 620 TRP A C 1
ATOM 4891 O O . TRP A 1 620 ? 1.740 -43.909 -17.867 1.00 82.31 620 TRP A O 1
ATOM 4901 N N . CYS A 1 621 ? -0.474 -43.622 -18.065 1.00 82.31 621 CYS A N 1
ATOM 4902 C CA . CYS A 1 621 ? -0.832 -44.943 -17.547 1.00 82.31 621 CYS A CA 1
ATOM 4903 C C . CYS A 1 621 ? -1.931 -45.592 -18.392 1.00 82.31 621 CYS A C 1
ATOM 4905 O O . CYS A 1 621 ? -2.826 -44.883 -18.861 1.00 82.31 621 CYS A O 1
ATOM 4907 N N . PRO A 1 622 ? -1.940 -46.929 -18.510 1.00 82.12 622 PRO A N 1
ATOM 4908 C CA . PRO A 1 622 ? -3.114 -47.667 -18.960 1.00 82.12 622 PRO A CA 1
ATOM 4909 C C . PRO A 1 622 ? -4.222 -47.533 -17.904 1.00 82.12 622 PRO A C 1
ATOM 4911 O O . PRO A 1 622 ? -4.037 -47.963 -16.761 1.00 82.12 622 PRO A O 1
ATOM 4914 N N . THR A 1 623 ? -5.352 -46.914 -18.252 1.00 84.50 623 THR A N 1
ATOM 4915 C CA . THR A 1 623 ? -6.501 -46.752 -17.349 1.00 84.50 623 THR A CA 1
ATOM 4916 C C . THR A 1 623 ? -7.717 -47.519 -17.847 1.00 84.50 623 THR A C 1
ATOM 4918 O O . THR A 1 623 ? -7.914 -47.685 -19.048 1.00 84.50 623 THR A O 1
ATOM 4921 N N . CYS A 1 624 ? -8.510 -48.022 -16.905 1.00 82.81 624 CYS A N 1
ATOM 4922 C CA . CYS A 1 624 ? -9.753 -48.739 -17.167 1.00 82.81 624 CYS A CA 1
ATOM 4923 C C . CYS A 1 624 ? -10.556 -48.862 -15.861 1.00 82.81 624 CYS A C 1
ATOM 4925 O O . CYS A 1 624 ? -10.020 -48.675 -14.761 1.00 82.81 624 CYS A O 1
ATOM 4927 N N . GLN A 1 625 ? -11.845 -49.164 -15.970 1.00 86.06 625 GLN A N 1
ATOM 4928 C CA . GLN A 1 625 ? -12.717 -49.458 -14.836 1.00 86.06 625 GLN A CA 1
ATOM 4929 C C . GLN A 1 625 ? -13.751 -50.492 -15.279 1.00 86.06 625 GLN A C 1
ATOM 4931 O O . GLN A 1 625 ? -14.531 -50.215 -16.183 1.00 86.06 625 GLN A O 1
ATOM 4936 N N . SER A 1 626 ? -13.752 -51.659 -14.643 1.00 83.38 626 SER A N 1
ATOM 4937 C CA . SER A 1 626 ? -14.692 -52.746 -14.927 1.00 83.38 626 SER A CA 1
ATOM 4938 C C . SER A 1 626 ? -14.983 -53.573 -13.665 1.00 83.38 626 SER A C 1
ATOM 4940 O O . SER A 1 626 ? -14.544 -53.208 -12.575 1.00 83.38 626 SER A O 1
ATOM 4942 N N . SER A 1 627 ? -15.750 -54.654 -13.787 1.00 80.44 627 SER A N 1
ATOM 4943 C CA . SER A 1 627 ? -16.018 -55.628 -12.722 1.00 80.44 627 SER A CA 1
ATOM 4944 C C . SER A 1 627 ? -14.939 -56.706 -12.599 1.00 80.44 627 SER A C 1
ATOM 4946 O O . SER A 1 627 ? -14.772 -57.267 -11.521 1.00 80.44 627 SER A O 1
ATOM 4948 N N . SER A 1 628 ? -14.172 -56.964 -13.662 1.00 80.44 628 SER A N 1
ATOM 4949 C CA . SER A 1 628 ? -13.091 -57.955 -13.685 1.00 80.44 628 SER A CA 1
ATOM 4950 C C . SER A 1 628 ? -11.812 -57.396 -14.310 1.00 80.44 628 SER A C 1
ATOM 4952 O O . SER A 1 628 ? -11.829 -56.388 -15.025 1.00 80.44 628 SER A O 1
ATOM 4954 N N . GLN A 1 629 ? -10.681 -58.057 -14.047 1.00 80.75 629 GLN A N 1
ATOM 4955 C CA . GLN A 1 629 ? -9.409 -57.706 -14.676 1.00 80.75 629 GLN A CA 1
ATOM 4956 C C . GLN A 1 629 ? -9.467 -57.883 -16.198 1.00 80.75 629 GLN A C 1
ATOM 4958 O O . GLN A 1 629 ? -8.996 -57.010 -16.917 1.00 80.75 629 GLN A O 1
ATOM 4963 N N . GLU A 1 630 ? -10.055 -58.978 -16.680 1.00 80.38 630 GLU A N 1
ATOM 4964 C CA . GLU A 1 630 ? -10.143 -59.317 -18.107 1.00 80.38 630 GLU A CA 1
ATOM 4965 C C . GLU A 1 630 ? -10.920 -58.258 -18.889 1.00 80.38 630 GLU A C 1
ATOM 4967 O O . GLU A 1 630 ? -10.450 -57.762 -19.911 1.00 80.38 630 GLU A O 1
ATOM 4972 N N . SER A 1 631 ? -12.063 -57.822 -18.354 1.00 80.69 631 SER A N 1
ATOM 4973 C CA . SER A 1 631 ? -12.856 -56.765 -18.979 1.00 80.69 631 SER A CA 1
ATOM 4974 C C . SER A 1 631 ? -12.142 -55.407 -18.936 1.00 80.69 631 SER A C 1
ATOM 4976 O O . SER A 1 631 ? -12.204 -54.648 -19.900 1.00 80.69 631 SER A O 1
ATOM 4978 N N . CYS A 1 632 ? -11.404 -55.114 -17.861 1.00 79.88 632 CYS A N 1
ATOM 4979 C CA . CYS A 1 632 ? -10.593 -53.898 -17.770 1.00 79.88 632 CYS A CA 1
ATOM 4980 C C . CYS A 1 632 ? -9.416 -53.923 -18.761 1.00 79.88 632 CYS A C 1
ATOM 4982 O O . CYS A 1 632 ? -9.095 -52.904 -19.367 1.00 79.88 632 CYS A O 1
ATOM 4984 N N . ASP A 1 633 ? -8.788 -55.088 -18.941 1.00 81.19 633 ASP A N 1
ATOM 4985 C CA . ASP A 1 633 ? -7.670 -55.294 -19.859 1.00 81.19 633 ASP A CA 1
ATOM 4986 C C . ASP A 1 633 ? -8.115 -55.213 -21.334 1.00 81.19 633 ASP A C 1
ATOM 4988 O O . ASP A 1 633 ? -7.348 -54.726 -22.164 1.00 81.19 633 ASP A O 1
ATOM 4992 N N . ALA A 1 634 ? -9.362 -55.588 -21.646 1.00 76.75 634 ALA A N 1
ATOM 4993 C CA . ALA A 1 634 ? -9.973 -55.406 -22.966 1.00 76.75 634 ALA A CA 1
ATOM 4994 C C . ALA A 1 634 ? -10.339 -53.940 -23.284 1.00 76.75 634 ALA A C 1
ATOM 4996 O O . ALA A 1 634 ? -10.454 -53.575 -24.451 1.00 76.75 634 ALA A O 1
ATOM 4997 N N . SER A 1 635 ? -10.507 -53.087 -22.265 1.00 79.25 635 SER A N 1
ATOM 4998 C CA . SER A 1 635 ? -10.937 -51.687 -22.408 1.00 79.25 635 SER A CA 1
ATOM 4999 C C . SER A 1 635 ? -9.852 -50.672 -22.005 1.00 79.25 635 SER A C 1
ATOM 5001 O O . SER A 1 635 ? -10.165 -49.608 -21.457 1.00 79.25 635 SER A O 1
ATOM 5003 N N . LEU A 1 636 ? -8.571 -51.014 -22.173 1.00 81.50 636 LEU A N 1
ATOM 5004 C CA . LEU A 1 636 ? -7.459 -50.166 -21.737 1.00 81.50 636 LEU A CA 1
ATOM 5005 C C . LEU A 1 636 ? -7.317 -48.915 -22.603 1.00 81.50 636 LEU A C 1
ATOM 5007 O O . LEU A 1 636 ? -7.106 -49.003 -23.808 1.00 81.50 636 LEU A O 1
ATOM 5011 N N . ASN A 1 637 ? -7.301 -47.754 -21.947 1.00 80.12 637 ASN A N 1
ATOM 5012 C CA . ASN A 1 637 ? -6.993 -46.479 -22.582 1.00 80.12 637 ASN A CA 1
ATOM 5013 C C . ASN A 1 637 ? -5.697 -45.889 -22.024 1.00 80.12 637 ASN A C 1
ATOM 5015 O O . ASN A 1 637 ? -5.560 -45.655 -20.817 1.00 80.12 637 ASN A O 1
ATOM 5019 N N . ASN A 1 638 ? -4.753 -45.576 -22.910 1.00 82.56 638 ASN A N 1
ATOM 5020 C CA . ASN A 1 638 ? -3.526 -44.878 -22.538 1.00 82.56 638 ASN A CA 1
ATOM 5021 C C . ASN A 1 638 ? -3.853 -43.423 -22.199 1.00 82.56 638 ASN A C 1
ATOM 5023 O O . ASN A 1 638 ? -4.238 -42.635 -23.057 1.00 82.56 638 ASN A O 1
ATOM 5027 N N . THR A 1 639 ? -3.725 -43.068 -20.923 1.00 78.50 639 THR A N 1
ATOM 5028 C CA . THR A 1 639 ? -4.114 -41.750 -20.410 1.00 78.50 639 THR A CA 1
ATOM 5029 C C . THR A 1 639 ? -2.878 -40.974 -19.981 1.00 78.50 639 THR A C 1
ATOM 5031 O O . THR A 1 639 ? -2.124 -41.444 -19.129 1.00 78.50 639 THR A O 1
ATOM 5034 N N . SER A 1 640 ? -2.672 -39.781 -20.548 1.00 81.06 640 SER A N 1
ATOM 5035 C CA . SER A 1 640 ? -1.612 -38.861 -20.113 1.00 81.06 640 SER A CA 1
ATOM 5036 C C . SER A 1 640 ? -1.947 -38.254 -18.751 1.00 81.06 640 SER A C 1
ATOM 5038 O O . SER A 1 640 ? -3.073 -37.812 -18.510 1.00 81.06 640 SER A O 1
ATOM 5040 N N . CYS A 1 641 ? -0.976 -38.248 -17.838 1.00 78.56 641 CYS A N 1
ATOM 5041 C CA . CYS A 1 641 ? -1.206 -37.987 -16.423 1.00 78.56 641 CYS A CA 1
ATOM 5042 C C . CYS A 1 641 ? -0.278 -36.892 -15.874 1.00 78.56 641 CYS A C 1
ATOM 5044 O O . CYS A 1 641 ? 0.623 -37.163 -15.080 1.00 78.56 641 CYS A O 1
ATOM 5046 N N . PRO A 1 642 ? -0.555 -35.609 -16.197 1.00 61.41 642 PRO A N 1
ATOM 5047 C CA . PRO A 1 642 ? 0.343 -34.473 -15.933 1.00 61.41 642 PRO A CA 1
ATOM 5048 C C . PRO A 1 642 ? 0.570 -34.156 -14.440 1.00 61.41 642 PRO A C 1
ATOM 5050 O O . PRO A 1 642 ? 1.446 -33.364 -14.078 1.00 61.41 642 PRO A O 1
ATOM 5053 N N . LYS A 1 643 ? -0.230 -34.756 -13.548 1.00 73.38 643 LYS A N 1
ATOM 5054 C CA . LYS A 1 643 ? -0.187 -34.557 -12.088 1.00 73.38 643 LYS A CA 1
ATOM 5055 C C . LYS A 1 643 ? -0.029 -35.862 -11.295 1.00 73.38 643 LYS A C 1
ATOM 5057 O O . LYS A 1 643 ? -0.167 -35.822 -10.072 1.00 73.38 643 LYS A O 1
ATOM 5062 N N . ALA A 1 644 ? 0.210 -36.989 -11.964 1.00 75.06 644 ALA A N 1
ATOM 5063 C CA . ALA A 1 644 ? 0.419 -38.282 -11.320 1.00 75.06 644 ALA A CA 1
ATOM 5064 C C . ALA A 1 644 ? 1.900 -38.655 -11.331 1.00 75.06 644 ALA A C 1
ATOM 5066 O O . ALA A 1 644 ? 2.642 -38.239 -12.214 1.00 75.06 644 ALA A O 1
ATOM 5067 N N . ASP A 1 645 ? 2.297 -39.453 -10.346 1.00 76.81 645 ASP A N 1
ATOM 5068 C CA . ASP A 1 645 ? 3.656 -39.992 -10.251 1.00 76.81 645 ASP A CA 1
ATOM 5069 C C . ASP A 1 645 ? 3.654 -41.527 -10.365 1.00 76.81 645 ASP A C 1
ATOM 5071 O O . ASP A 1 645 ? 4.715 -42.145 -10.328 1.00 76.81 645 ASP A O 1
ATOM 5075 N N . LEU A 1 646 ? 2.464 -42.147 -10.392 1.00 82.56 646 LEU A N 1
ATOM 5076 C CA . LEU A 1 646 ? 2.261 -43.586 -10.267 1.00 82.56 646 LEU A CA 1
ATOM 5077 C C . LEU A 1 646 ? 1.054 -44.055 -11.093 1.00 82.56 646 LEU A C 1
ATOM 5079 O O . LEU A 1 646 ? 0.011 -43.392 -11.128 1.00 82.56 646 LEU A O 1
ATOM 5083 N N . CYS A 1 647 ? 1.172 -45.247 -11.673 1.00 84.00 647 CYS A N 1
ATOM 5084 C CA . CYS A 1 647 ? 0.050 -46.016 -12.201 1.00 84.00 647 CYS A CA 1
ATOM 5085 C C . CYS A 1 647 ? -0.406 -47.008 -11.132 1.00 84.00 647 CYS A C 1
ATOM 5087 O O . CYS A 1 647 ? 0.408 -47.774 -10.615 1.00 84.00 647 CYS A O 1
ATOM 5089 N N . MET A 1 648 ? -1.691 -46.990 -10.783 1.00 90.31 648 MET A N 1
ATOM 5090 C CA . MET A 1 648 ? -2.265 -47.832 -9.733 1.00 90.31 648 MET A CA 1
ATOM 5091 C C . MET A 1 648 ? -3.302 -48.789 -10.311 1.00 90.31 648 MET A C 1
ATOM 5093 O O . MET A 1 648 ? -4.125 -48.371 -11.124 1.00 90.31 648 MET A O 1
ATOM 5097 N N . ALA A 1 649 ? -3.298 -50.036 -9.839 1.00 86.62 649 ALA A N 1
ATOM 5098 C CA . ALA A 1 649 ? -4.425 -50.955 -9.947 1.00 86.62 649 ALA A CA 1
ATOM 5099 C C . ALA A 1 649 ? -5.072 -51.133 -8.569 1.00 86.62 649 ALA A C 1
ATOM 5101 O O . ALA A 1 649 ? -4.375 -51.294 -7.568 1.00 86.62 649 ALA A O 1
ATOM 5102 N N . LEU A 1 650 ? -6.399 -51.090 -8.519 1.00 87.31 650 LEU A N 1
ATOM 5103 C CA . LEU A 1 650 ? -7.203 -51.349 -7.331 1.00 87.31 650 LEU A CA 1
ATOM 5104 C C . LEU A 1 650 ? -8.278 -52.360 -7.692 1.00 87.31 650 LEU A C 1
ATOM 5106 O O . LEU A 1 650 ? -8.963 -52.175 -8.698 1.00 87.31 650 LEU A O 1
ATOM 5110 N N . TRP A 1 651 ? -8.444 -53.394 -6.873 1.00 85.00 651 TRP A N 1
ATOM 5111 C CA . TRP A 1 651 ? -9.482 -54.390 -7.107 1.00 85.00 651 TRP A CA 1
ATOM 5112 C C . TRP A 1 651 ? -10.125 -54.921 -5.827 1.00 85.00 651 TRP A C 1
ATOM 5114 O O . TRP A 1 651 ? -9.472 -55.060 -4.792 1.00 85.00 651 TRP A O 1
ATOM 5124 N N . ASP A 1 652 ? -11.421 -55.207 -5.909 1.00 82.06 652 ASP A N 1
ATOM 5125 C CA . ASP A 1 652 ? -12.205 -55.954 -4.926 1.00 82.06 652 ASP A CA 1
ATOM 5126 C C . ASP A 1 652 ? -13.038 -57.046 -5.629 1.00 82.06 652 ASP A C 1
ATOM 5128 O O . ASP A 1 652 ? -12.780 -57.369 -6.787 1.00 82.06 652 ASP A O 1
ATOM 5132 N N . LYS A 1 653 ? -14.011 -57.652 -4.933 1.00 74.88 653 LYS A N 1
ATOM 5133 C CA . LYS A 1 653 ? -14.860 -58.714 -5.507 1.00 74.88 653 LYS A CA 1
ATOM 5134 C C . LYS A 1 653 ? -15.713 -58.269 -6.706 1.00 74.88 653 LYS A C 1
ATOM 5136 O O . LYS A 1 653 ? -16.127 -59.123 -7.473 1.00 74.88 653 LYS A O 1
ATOM 5141 N N . ASN A 1 654 ? -16.005 -56.974 -6.838 1.00 76.69 654 ASN A N 1
ATOM 5142 C CA . ASN A 1 654 ? -16.998 -56.447 -7.781 1.00 76.69 654 ASN A CA 1
ATOM 5143 C C . ASN A 1 654 ? -16.442 -55.350 -8.699 1.00 76.69 654 ASN A C 1
ATOM 5145 O O . ASN A 1 654 ? -17.137 -54.912 -9.616 1.00 76.69 654 ASN A O 1
ATOM 5149 N N . VAL A 1 655 ? -15.253 -54.825 -8.405 1.00 79.88 655 VAL A N 1
ATOM 5150 C CA . VAL A 1 655 ? -14.680 -53.659 -9.072 1.00 79.88 655 VAL A CA 1
ATOM 5151 C C . VAL A 1 655 ? -13.190 -53.874 -9.293 1.00 79.88 655 VAL A C 1
ATOM 5153 O O . VAL A 1 655 ? -12.446 -54.149 -8.357 1.00 79.88 655 VAL A O 1
ATOM 5156 N N . PHE A 1 656 ? -12.742 -53.643 -10.521 1.00 84.06 656 PHE A N 1
ATOM 5157 C CA . PHE A 1 656 ? -11.347 -53.588 -10.926 1.00 84.06 656 PHE A CA 1
ATOM 5158 C C . PHE A 1 656 ? -11.077 -52.257 -11.639 1.00 84.06 656 PHE A C 1
ATOM 5160 O O . PHE A 1 656 ? -11.770 -51.885 -12.586 1.00 84.06 656 PHE A O 1
ATOM 5167 N N . VAL A 1 657 ? -10.073 -51.506 -11.186 1.00 84.88 657 VAL A N 1
ATOM 5168 C CA . VAL A 1 657 ? -9.775 -50.156 -11.685 1.00 84.88 657 VAL A CA 1
ATOM 5169 C C . VAL A 1 657 ? -8.278 -49.958 -11.869 1.00 84.88 657 VAL A C 1
ATOM 5171 O O . VAL A 1 657 ? -7.501 -50.193 -10.948 1.00 84.88 657 VAL A O 1
ATOM 5174 N N . ARG A 1 658 ? -7.880 -49.404 -13.019 1.00 85.69 658 ARG A N 1
ATOM 5175 C CA . ARG A 1 658 ? -6.543 -48.837 -13.243 1.00 85.69 658 ARG A CA 1
ATOM 5176 C C . ARG A 1 658 ? -6.632 -47.328 -13.404 1.00 85.69 658 ARG A C 1
ATOM 5178 O O . ARG A 1 658 ? -7.378 -46.847 -14.253 1.00 85.69 658 ARG A O 1
ATOM 5185 N N . LYS A 1 659 ? -5.889 -46.567 -12.597 1.00 87.88 659 LYS A N 1
ATOM 5186 C CA . LYS A 1 659 ? -5.910 -45.093 -12.617 1.00 87.88 659 LYS A CA 1
ATOM 5187 C C . LYS A 1 659 ? -4.542 -44.486 -12.341 1.00 87.88 659 LYS A C 1
ATOM 5189 O O . LYS A 1 659 ? -3.689 -45.071 -11.676 1.00 87.88 659 LYS A O 1
ATOM 5194 N N . CYS A 1 660 ? -4.379 -43.259 -12.814 1.00 85.19 660 CYS A N 1
ATOM 5195 C CA . CYS A 1 660 ? -3.260 -42.403 -12.462 1.00 85.19 660 CYS A CA 1
ATOM 5196 C C . CYS A 1 660 ? -3.432 -41.825 -11.062 1.00 85.19 660 CYS A C 1
ATOM 5198 O O . CYS A 1 660 ? -4.467 -41.230 -10.754 1.00 85.19 660 CYS A O 1
ATOM 5200 N N . VAL A 1 661 ? -2.404 -41.952 -10.227 1.00 81.56 661 VAL A N 1
ATOM 5201 C CA . VAL A 1 661 ? -2.412 -41.416 -8.864 1.00 81.56 661 VAL A CA 1
ATOM 5202 C C . VAL A 1 661 ? -1.092 -40.725 -8.537 1.00 81.56 661 VAL A C 1
ATOM 5204 O O . VAL A 1 661 ? -0.027 -41.055 -9.057 1.00 81.56 661 VAL A O 1
ATOM 5207 N N . ASN A 1 662 ? -1.149 -39.731 -7.658 1.00 85.94 662 ASN A N 1
ATOM 5208 C CA . ASN A 1 662 ? 0.052 -39.156 -7.060 1.00 85.94 662 ASN A CA 1
ATOM 5209 C C . ASN A 1 662 ? 0.377 -39.858 -5.733 1.00 85.94 662 ASN A C 1
ATOM 5211 O O . ASN A 1 662 ? -0.449 -40.580 -5.165 1.00 85.94 662 ASN A O 1
ATOM 5215 N N . LYS A 1 663 ? 1.583 -39.618 -5.209 1.00 79.62 663 LYS A N 1
ATOM 5216 C CA . LYS A 1 663 ? 2.049 -40.249 -3.960 1.00 79.62 663 LYS A CA 1
ATOM 5217 C C . LYS A 1 663 ? 1.159 -39.946 -2.746 1.00 79.62 663 LYS A C 1
ATOM 5219 O O . LYS A 1 663 ? 1.072 -40.773 -1.843 1.00 79.62 663 LYS A O 1
ATOM 5224 N N . ILE A 1 664 ? 0.500 -38.784 -2.713 1.00 79.75 664 ILE A N 1
ATOM 5225 C CA . ILE A 1 664 ? -0.398 -38.391 -1.613 1.00 79.75 664 ILE A CA 1
ATOM 5226 C C . ILE A 1 664 ? -1.677 -39.231 -1.656 1.00 79.75 664 ILE A C 1
ATOM 5228 O O . ILE A 1 664 ? -2.077 -39.791 -0.640 1.00 79.75 664 ILE A O 1
ATOM 5232 N N . MET A 1 665 ? -2.284 -39.366 -2.836 1.00 77.19 665 MET A N 1
ATOM 5233 C CA . MET A 1 665 ? -3.497 -40.154 -3.035 1.00 77.19 665 MET A CA 1
ATOM 5234 C C . MET A 1 665 ? -3.254 -41.633 -2.728 1.00 77.19 665 MET A C 1
ATOM 5236 O O . MET A 1 665 ? -4.069 -42.251 -2.050 1.00 77.19 665 MET A O 1
ATOM 5240 N N . LEU A 1 666 ? -2.104 -42.181 -3.144 1.00 80.56 666 LEU A N 1
ATOM 5241 C CA . LEU A 1 666 ? -1.730 -43.548 -2.783 1.00 80.56 666 LEU A CA 1
ATOM 5242 C C . LEU A 1 666 ? -1.635 -43.708 -1.258 1.00 80.56 666 LEU A C 1
ATOM 5244 O O . LEU A 1 666 ? -2.255 -44.615 -0.721 1.00 80.56 666 LEU A O 1
ATOM 5248 N N . LYS A 1 667 ? -0.948 -42.795 -0.552 1.00 80.06 667 LYS A N 1
ATOM 5249 C CA . LYS A 1 667 ? -0.861 -42.821 0.921 1.00 80.06 667 LYS A CA 1
ATOM 5250 C C . LYS A 1 667 ? -2.228 -42.742 1.606 1.00 80.06 667 LYS A C 1
ATOM 5252 O O . LYS A 1 667 ? -2.423 -43.390 2.626 1.00 80.06 667 LYS A O 1
ATOM 5257 N N . LEU A 1 668 ? -3.174 -41.970 1.071 1.00 80.69 668 LEU A N 1
ATOM 5258 C CA . LEU A 1 668 ? -4.535 -41.897 1.618 1.00 80.69 668 LEU A CA 1
ATOM 5259 C C . LEU A 1 668 ? -5.305 -43.212 1.430 1.00 80.69 668 LEU A C 1
ATOM 5261 O O . LEU A 1 668 ? -6.041 -43.623 2.327 1.00 80.69 668 LEU A O 1
ATOM 5265 N N . LEU A 1 669 ? -5.122 -43.876 0.286 1.00 76.75 669 LEU A N 1
ATOM 5266 C CA . LEU A 1 669 ? -5.772 -45.151 -0.025 1.00 76.75 669 LEU A CA 1
ATOM 5267 C C . LEU A 1 669 ? -5.165 -46.330 0.743 1.00 76.75 669 LEU A C 1
ATOM 5269 O O . LEU A 1 669 ? -5.896 -47.261 1.083 1.00 76.75 669 LEU A O 1
ATOM 5273 N N . THR A 1 670 ? -3.860 -46.278 1.029 1.00 78.12 670 THR A N 1
ATOM 5274 C CA . THR A 1 670 ? -3.102 -47.370 1.657 1.00 78.12 670 THR A CA 1
ATOM 5275 C C . THR A 1 670 ? -2.763 -47.136 3.130 1.00 78.12 670 THR A C 1
ATOM 5277 O O . THR A 1 670 ? -2.256 -48.043 3.783 1.00 78.12 670 THR A O 1
ATOM 5280 N N . GLY A 1 671 ? -3.072 -45.959 3.686 1.00 77.44 671 GLY A N 1
ATOM 5281 C CA . GLY A 1 671 ? -2.626 -45.529 5.019 1.00 77.44 671 GLY A CA 1
ATOM 5282 C C . GLY A 1 671 ? -3.043 -46.431 6.186 1.00 77.44 671 GLY A C 1
ATOM 5283 O O . GLY A 1 671 ? -2.349 -46.460 7.194 1.00 77.44 671 GLY A O 1
ATOM 5284 N N . ASN A 1 672 ? -4.121 -47.209 6.031 1.00 74.50 672 ASN A N 1
ATOM 5285 C CA . ASN A 1 672 ? -4.578 -48.192 7.027 1.00 74.50 672 ASN A CA 1
ATOM 5286 C C . ASN A 1 672 ? -4.613 -49.621 6.455 1.00 74.50 672 ASN A C 1
ATOM 5288 O O . ASN A 1 672 ? -5.419 -50.443 6.888 1.00 74.50 672 ASN A O 1
ATOM 5292 N N . CYS A 1 673 ? -3.815 -49.897 5.427 1.00 79.81 673 CYS A N 1
ATOM 5293 C CA . CYS A 1 673 ? -3.761 -51.200 4.780 1.00 79.81 673 CYS A CA 1
ATOM 5294 C C . CYS A 1 673 ? -2.513 -51.959 5.210 1.00 79.81 673 CYS A C 1
ATOM 5296 O O . CYS A 1 673 ? -1.461 -51.366 5.451 1.00 79.81 673 CYS A O 1
ATOM 5298 N N . ARG A 1 674 ? -2.610 -53.288 5.258 1.00 81.44 674 ARG A N 1
ATOM 5299 C CA . ARG A 1 674 ? -1.443 -54.133 5.476 1.00 81.44 674 ARG A CA 1
ATOM 5300 C C . ARG A 1 674 ? -0.626 -54.136 4.192 1.00 81.44 674 ARG A C 1
ATOM 5302 O O . ARG A 1 674 ? -1.112 -54.556 3.146 1.00 81.44 674 ARG A O 1
ATOM 5309 N N . ASN A 1 675 ? 0.606 -53.654 4.267 1.00 78.62 675 ASN A N 1
ATOM 5310 C CA . ASN A 1 675 ? 1.558 -53.813 3.179 1.00 78.62 675 ASN A CA 1
ATOM 5311 C C . ASN A 1 675 ? 1.948 -55.303 3.098 1.00 78.62 675 ASN A C 1
ATOM 5313 O O . ASN A 1 675 ? 2.400 -55.871 4.093 1.00 78.62 675 ASN A O 1
ATOM 5317 N N . VAL A 1 676 ? 1.696 -55.937 1.953 1.00 76.31 676 VAL A N 1
ATOM 5318 C CA . VAL A 1 676 ? 1.936 -57.373 1.715 1.00 76.31 676 VAL A CA 1
ATOM 5319 C C . VAL A 1 676 ? 3.034 -57.622 0.672 1.00 76.31 676 VAL A C 1
ATOM 5321 O O . VAL A 1 676 ? 3.352 -58.772 0.392 1.00 76.31 676 VAL A O 1
ATOM 5324 N N . GLY A 1 677 ? 3.646 -56.565 0.126 1.00 68.94 677 GLY A N 1
ATOM 5325 C CA . GLY A 1 677 ? 4.726 -56.642 -0.860 1.00 68.94 677 GLY A CA 1
ATOM 5326 C C . GLY A 1 677 ? 5.261 -55.256 -1.240 1.00 68.94 677 GLY A C 1
ATOM 5327 O O . GLY A 1 677 ? 4.642 -54.240 -0.945 1.00 68.94 677 GLY A O 1
ATOM 5328 N N . SER A 1 678 ? 6.400 -55.177 -1.939 1.00 63.50 678 SER A N 1
ATOM 5329 C CA . SER A 1 678 ? 7.140 -53.913 -2.161 1.00 63.50 678 SER A CA 1
ATOM 5330 C C . SER A 1 678 ? 6.307 -52.742 -2.713 1.00 63.50 678 SER A C 1
ATOM 5332 O O . SER A 1 678 ? 6.631 -51.584 -2.443 1.00 63.50 678 SER A O 1
ATOM 5334 N N . LYS A 1 679 ? 5.219 -53.022 -3.444 1.00 70.56 679 LYS A N 1
ATOM 5335 C CA . LYS A 1 679 ? 4.217 -52.042 -3.892 1.00 70.56 679 LYS A CA 1
ATOM 5336 C C . LYS A 1 679 ? 2.796 -52.627 -3.884 1.00 70.56 679 LYS A C 1
ATOM 5338 O O . LYS A 1 679 ? 2.026 -52.342 -4.800 1.00 70.56 679 LYS A O 1
ATOM 5343 N N . GLU A 1 680 ? 2.473 -53.465 -2.896 1.00 75.06 680 GLU A N 1
ATOM 5344 C CA . GLU A 1 680 ? 1.178 -54.149 -2.775 1.00 75.06 680 GLU A CA 1
ATOM 5345 C C . GLU A 1 680 ? 0.576 -53.988 -1.373 1.00 75.06 680 GLU A C 1
ATOM 5347 O O . GLU A 1 680 ? 1.236 -54.222 -0.359 1.00 75.06 680 GLU A O 1
ATOM 5352 N N . TRP A 1 681 ? -0.703 -53.617 -1.316 1.00 82.00 681 TRP A N 1
ATOM 5353 C CA . TRP A 1 681 ? -1.441 -53.417 -0.072 1.00 82.00 681 TRP A CA 1
ATOM 5354 C C . TRP A 1 681 ? -2.742 -54.211 -0.064 1.00 82.00 681 TRP A C 1
ATOM 5356 O O . TRP A 1 681 ? -3.510 -54.174 -1.023 1.00 82.00 681 TRP A O 1
ATOM 5366 N N . GLU A 1 682 ? -3.008 -54.874 1.058 1.00 80.62 682 GLU A N 1
ATOM 5367 C CA . GLU A 1 682 ? -4.274 -55.533 1.369 1.00 80.62 682 GLU A CA 1
ATOM 5368 C C . GLU A 1 682 ? -5.025 -54.692 2.411 1.00 80.62 682 GLU A C 1
ATOM 5370 O O . GLU A 1 682 ? -4.550 -54.456 3.526 1.00 80.62 682 GLU A O 1
ATOM 5375 N N . CYS A 1 683 ? -6.196 -54.191 2.030 1.00 79.94 683 CYS A N 1
ATOM 5376 C CA . CYS A 1 683 ? -6.981 -53.249 2.813 1.00 79.94 683 CYS A CA 1
ATOM 5377 C C . CYS A 1 683 ? -8.250 -53.922 3.346 1.00 79.94 683 CYS A C 1
ATOM 5379 O O . CYS A 1 683 ? -9.130 -54.288 2.571 1.00 79.94 683 CYS A O 1
ATOM 5381 N N . ASN A 1 684 ? -8.381 -54.021 4.672 1.00 68.38 684 ASN A N 1
ATOM 5382 C CA . ASN A 1 684 ? -9.562 -54.565 5.352 1.00 68.38 684 ASN A CA 1
ATOM 5383 C C . ASN A 1 684 ? -10.297 -53.449 6.113 1.00 68.38 684 ASN A C 1
ATOM 5385 O O . ASN A 1 684 ? -10.233 -53.374 7.337 1.00 68.38 684 ASN A O 1
ATOM 5389 N N . ARG A 1 685 ? -10.953 -52.533 5.383 1.00 65.44 685 ARG A N 1
ATOM 5390 C CA . ARG A 1 685 ? -11.889 -51.554 5.979 1.00 65.44 685 ARG A CA 1
ATOM 5391 C C . ARG A 1 685 ? -13.329 -52.088 5.889 1.00 65.44 685 ARG A C 1
ATOM 5393 O O . ARG A 1 685 ? -13.596 -53.191 6.337 1.00 65.44 685 ARG A O 1
ATOM 5400 N N . LYS A 1 686 ? -14.263 -51.333 5.288 1.00 58.62 686 LYS A N 1
ATOM 5401 C CA . LYS A 1 686 ? -15.667 -51.748 5.061 1.00 58.62 686 LYS A CA 1
ATOM 5402 C C . LYS A 1 686 ? -15.826 -52.793 3.946 1.00 58.62 686 LYS A C 1
ATOM 5404 O O . LYS A 1 686 ? -16.860 -53.441 3.853 1.00 58.62 686 LYS A O 1
ATOM 5409 N N . ARG A 1 687 ? -14.820 -52.918 3.077 1.00 62.47 687 ARG A N 1
ATOM 5410 C CA . ARG A 1 687 ? -14.697 -53.927 2.019 1.00 62.47 687 ARG A CA 1
ATOM 5411 C C . ARG A 1 687 ? -13.236 -54.350 1.941 1.00 62.47 687 ARG A C 1
ATOM 5413 O O . ARG A 1 687 ? -12.356 -53.527 2.206 1.00 62.47 687 ARG A O 1
ATOM 5420 N N . LYS A 1 688 ? -13.004 -55.614 1.594 1.00 76.50 688 LYS A N 1
ATOM 5421 C CA . LYS A 1 688 ? -11.672 -56.160 1.345 1.00 76.50 688 LYS A CA 1
ATOM 5422 C C . LYS A 1 688 ? -11.257 -55.807 -0.081 1.00 76.50 688 LYS A C 1
ATOM 5424 O O . LYS A 1 688 ? -11.896 -56.276 -1.018 1.00 76.50 688 LYS A O 1
ATOM 5429 N N . TYR A 1 689 ? -10.234 -54.971 -0.226 1.00 79.38 689 TYR A N 1
ATOM 5430 C CA . TYR A 1 689 ? -9.697 -54.574 -1.528 1.00 79.38 689 TYR A CA 1
ATOM 5431 C C . TYR A 1 689 ? -8.170 -54.594 -1.525 1.00 79.38 689 TYR A C 1
ATOM 5433 O O . TYR A 1 689 ? -7.526 -54.462 -0.482 1.00 79.38 689 TYR A O 1
ATOM 5441 N N . HIS A 1 690 ? -7.602 -54.761 -2.708 1.00 82.44 690 HIS A N 1
ATOM 5442 C CA . HIS A 1 690 ? -6.173 -54.826 -2.950 1.00 82.44 690 HIS A CA 1
ATOM 5443 C C . HIS A 1 690 ? -5.738 -53.647 -3.815 1.00 82.44 690 HIS A C 1
ATOM 5445 O O . HIS A 1 690 ? -6.499 -53.160 -4.654 1.00 82.44 690 HIS A O 1
ATOM 5451 N N . VAL A 1 691 ? -4.516 -53.169 -3.589 1.00 85.25 691 VAL A N 1
ATOM 5452 C CA . VAL A 1 691 ? -3.931 -52.048 -4.328 1.00 85.25 691 VAL A CA 1
ATOM 5453 C C . VAL A 1 691 ? -2.505 -52.395 -4.715 1.00 85.25 691 VAL A C 1
ATOM 5455 O O . VAL A 1 691 ? -1.718 -52.780 -3.854 1.00 85.25 691 VAL A O 1
ATOM 5458 N N . THR A 1 692 ? -2.146 -52.186 -5.980 1.00 84.50 692 THR A N 1
ATOM 5459 C CA . THR A 1 692 ? -0.752 -52.191 -6.438 1.00 84.50 692 THR A CA 1
ATOM 5460 C C . THR A 1 692 ? -0.411 -50.922 -7.200 1.00 84.50 692 THR A C 1
ATOM 5462 O O . THR A 1 692 ? -1.279 -50.285 -7.799 1.00 84.50 692 THR A O 1
ATOM 5465 N N . ALA A 1 693 ? 0.862 -50.526 -7.173 1.00 86.31 693 ALA A N 1
ATOM 5466 C CA . ALA A 1 693 ? 1.332 -49.339 -7.881 1.00 86.31 693 ALA A CA 1
ATOM 5467 C C . ALA A 1 693 ? 2.697 -49.549 -8.547 1.00 86.31 693 ALA A C 1
ATOM 5469 O O . ALA A 1 693 ? 3.526 -50.322 -8.074 1.00 86.31 693 ALA A O 1
ATOM 5470 N N . CYS A 1 694 ? 2.956 -48.821 -9.628 1.00 82.62 694 CYS A N 1
ATOM 5471 C CA . CYS A 1 694 ? 4.258 -48.748 -10.285 1.00 82.62 694 CYS A CA 1
ATOM 5472 C C . CYS A 1 694 ? 4.550 -47.306 -10.736 1.00 82.62 694 CYS A C 1
ATOM 5474 O O . CYS A 1 694 ? 3.646 -46.484 -10.863 1.00 82.62 694 CYS A O 1
ATOM 5476 N N . ASP A 1 695 ? 5.831 -46.981 -10.888 1.00 81.19 695 ASP A N 1
ATOM 5477 C CA . ASP A 1 695 ? 6.390 -45.627 -11.039 1.00 81.19 695 ASP A CA 1
ATOM 5478 C C . ASP A 1 695 ? 7.011 -45.369 -12.418 1.00 81.19 695 ASP A C 1
ATOM 5480 O O . ASP A 1 695 ? 7.590 -44.309 -12.651 1.00 81.19 695 ASP A O 1
ATOM 5484 N N . GLN A 1 696 ? 6.882 -46.317 -13.346 1.00 78.25 696 GLN A N 1
ATOM 5485 C CA . GLN A 1 696 ? 7.328 -46.164 -14.727 1.00 78.25 696 GLN A CA 1
ATOM 5486 C C . GLN A 1 696 ? 6.160 -45.716 -15.614 1.00 78.25 696 GLN A C 1
ATOM 5488 O O . GLN A 1 696 ? 5.049 -46.221 -15.489 1.00 78.25 696 GLN A O 1
ATOM 5493 N N . SER A 1 697 ? 6.402 -44.770 -16.522 1.00 78.50 697 SER A N 1
ATOM 5494 C CA . SER A 1 697 ? 5.390 -44.373 -17.510 1.00 78.50 697 SER A CA 1
ATOM 5495 C C . SER A 1 697 ? 4.990 -45.586 -18.356 1.00 78.50 697 SER A C 1
ATOM 5497 O O . SER A 1 697 ? 5.853 -46.365 -18.759 1.00 78.50 697 SER A O 1
ATOM 5499 N N . GLY A 1 698 ? 3.692 -45.784 -18.570 1.00 74.75 698 GLY A N 1
ATOM 5500 C CA . GLY A 1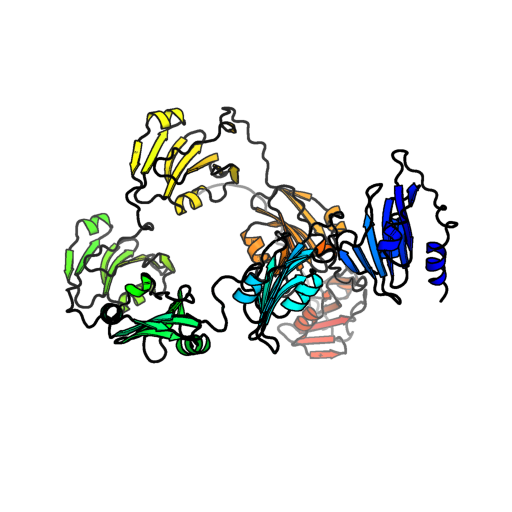 698 ? 3.139 -46.925 -19.297 1.00 74.75 698 GLY A CA 1
ATOM 5501 C C . GLY A 1 698 ? 3.121 -48.249 -18.533 1.00 74.75 698 GLY A C 1
ATOM 5502 O O . GLY A 1 698 ? 2.705 -49.266 -19.086 1.00 74.75 698 GLY A O 1
ATOM 5503 N N . CYS A 1 699 ? 3.535 -48.280 -17.262 1.00 80.69 699 CYS A N 1
ATOM 5504 C CA . CYS A 1 699 ? 3.571 -49.528 -16.510 1.00 80.69 699 CYS A CA 1
ATOM 5505 C C . CYS A 1 699 ? 2.161 -50.054 -16.196 1.00 80.69 699 CYS A C 1
ATOM 5507 O O . CYS A 1 699 ? 1.292 -49.357 -15.662 1.00 80.69 699 CYS A O 1
ATOM 5509 N N . LYS A 1 700 ? 1.943 -51.341 -16.474 1.00 79.88 700 LYS A N 1
ATOM 5510 C CA . LYS A 1 700 ? 0.745 -52.068 -16.051 1.00 79.88 700 LYS A CA 1
ATOM 5511 C C . LYS A 1 700 ? 0.988 -52.618 -14.645 1.00 79.88 700 LYS A C 1
ATOM 5513 O O . LYS A 1 700 ? 1.693 -53.610 -14.480 1.00 79.88 700 LYS A O 1
ATOM 5518 N N . ALA A 1 701 ? 0.432 -51.960 -13.624 1.00 71.19 701 ALA A N 1
ATOM 5519 C CA . ALA A 1 701 ? 0.543 -52.417 -12.235 1.00 71.19 701 ALA A CA 1
ATOM 5520 C C . ALA A 1 701 ? 0.093 -53.889 -12.124 1.00 71.19 701 ALA A C 1
ATOM 5522 O O . ALA A 1 701 ? -1.015 -54.233 -12.555 1.00 71.19 701 ALA A O 1
ATOM 5523 N N . LYS A 1 702 ? 0.978 -54.764 -11.630 1.00 70.69 702 LYS A N 1
ATOM 5524 C CA . LYS A 1 702 ? 0.733 -56.212 -11.572 1.00 70.69 702 LYS A CA 1
ATOM 5525 C C . LYS A 1 702 ? -0.342 -56.531 -10.536 1.00 70.69 702 LYS A C 1
ATOM 5527 O O . LYS A 1 702 ? -0.400 -55.893 -9.490 1.00 70.69 702 LYS A O 1
ATOM 5532 N N . VAL A 1 703 ? -1.166 -57.524 -10.835 1.00 68.19 703 VAL A N 1
ATOM 5533 C CA . VAL A 1 703 ? -2.136 -58.119 -9.911 1.00 68.19 703 VAL A CA 1
ATOM 5534 C C . VAL A 1 703 ? -1.516 -59.441 -9.468 1.00 68.19 703 VAL A C 1
ATOM 5536 O O . VAL A 1 703 ? -1.107 -60.227 -10.323 1.00 68.19 703 VAL A O 1
ATOM 5539 N N . SER A 1 704 ? -1.329 -59.659 -8.167 1.00 58.69 704 SER A N 1
ATOM 5540 C CA . SER A 1 704 ? -0.721 -60.896 -7.664 1.00 58.69 704 SER A CA 1
ATOM 5541 C C . SER A 1 704 ? -1.726 -62.054 -7.809 1.00 58.69 704 SER A C 1
ATOM 5543 O O . SER A 1 704 ? -2.860 -61.995 -7.336 1.00 58.69 704 SER A O 1
ATOM 5545 N N . GLY A 1 705 ? -1.331 -63.098 -8.542 1.00 49.16 705 GLY A N 1
ATOM 5546 C CA . GLY A 1 705 ? -2.235 -64.064 -9.183 1.00 49.16 705 GLY A CA 1
ATOM 5547 C C . GLY A 1 705 ? -2.965 -65.087 -8.305 1.00 49.16 705 GLY A C 1
ATOM 5548 O O . GLY A 1 705 ? -3.568 -65.986 -8.868 1.00 49.16 705 GLY A O 1
ATOM 5549 N N . ASN A 1 706 ? -2.964 -64.985 -6.970 1.00 46.97 706 ASN A N 1
ATOM 5550 C CA . ASN A 1 706 ? -3.532 -66.034 -6.096 1.00 46.97 706 ASN A CA 1
ATOM 5551 C C . ASN A 1 706 ? -4.589 -65.548 -5.082 1.00 46.97 706 ASN A C 1
ATOM 5553 O O . ASN A 1 706 ? -4.850 -66.231 -4.093 1.00 46.97 706 ASN A O 1
ATOM 5557 N N . LYS A 1 707 ? -5.217 -64.380 -5.284 1.00 46.38 707 LYS A N 1
ATOM 5558 C CA . LYS A 1 707 ? -6.227 -63.842 -4.341 1.00 46.38 707 LYS A CA 1
ATOM 5559 C C . LYS A 1 707 ? -7.518 -63.324 -4.992 1.00 46.38 707 LYS A C 1
ATOM 5561 O O . LYS A 1 707 ? -8.149 -62.417 -4.454 1.00 46.38 707 LYS A O 1
ATOM 5566 N N . PHE A 1 708 ? -7.954 -63.906 -6.109 1.00 45.00 708 PHE A N 1
ATOM 5567 C CA . PHE A 1 708 ? -9.357 -63.768 -6.514 1.00 45.00 708 PHE A CA 1
ATOM 5568 C C . PHE A 1 708 ? -10.203 -64.780 -5.725 1.00 45.00 708 PHE A C 1
ATOM 5570 O O . PHE A 1 708 ? -9.907 -65.975 -5.766 1.00 45.00 708 PHE A O 1
ATOM 5577 N N . PRO A 1 709 ? -11.231 -64.353 -4.971 1.00 36.62 709 PRO A N 1
ATOM 5578 C CA . PRO A 1 709 ? -12.227 -65.291 -4.477 1.00 36.62 709 PRO A CA 1
ATOM 5579 C C . PRO A 1 709 ? -12.935 -65.884 -5.698 1.00 36.62 709 PRO A C 1
ATOM 5581 O O . PRO A 1 709 ? -13.525 -65.135 -6.472 1.00 36.62 709 PRO A O 1
ATOM 5584 N N . LYS A 1 710 ? -12.812 -67.205 -5.880 1.00 33.44 710 LYS A N 1
ATOM 5585 C CA . LYS A 1 710 ? -13.478 -67.955 -6.952 1.00 33.44 710 LYS A CA 1
ATOM 5586 C C . LYS A 1 710 ? -14.955 -67.559 -7.027 1.00 33.44 710 LYS A C 1
ATOM 5588 O O . LYS A 1 710 ? -15.626 -67.479 -5.997 1.00 33.44 710 LYS A O 1
ATOM 5593 N N . GLU A 1 711 ? -15.411 -67.289 -8.244 1.00 37.44 711 GLU A N 1
ATOM 5594 C CA . GLU A 1 711 ? -16.790 -66.946 -8.572 1.00 37.44 711 GLU A CA 1
ATOM 5595 C C . GLU A 1 711 ? -17.753 -68.039 -8.092 1.00 37.44 711 GLU A C 1
ATOM 5597 O O . GLU A 1 711 ? -17.520 -69.228 -8.307 1.00 37.44 711 GLU A O 1
ATOM 5602 N N . THR A 1 712 ? -18.865 -67.637 -7.481 1.00 30.81 712 THR A N 1
ATOM 5603 C CA . THR A 1 712 ? -20.121 -68.378 -7.615 1.00 30.81 712 THR A CA 1
ATOM 5604 C C . THR A 1 712 ? -21.006 -67.598 -8.588 1.00 30.81 712 THR A C 1
ATOM 5606 O O . THR A 1 712 ? -21.119 -66.376 -8.451 1.00 30.81 712 THR A O 1
ATOM 5609 N N . PRO A 1 713 ? -21.611 -68.256 -9.591 1.00 37.78 713 PRO A N 1
ATOM 5610 C CA . PRO A 1 713 ? -22.395 -67.570 -10.602 1.00 37.78 713 PRO A CA 1
ATOM 5611 C C . PRO A 1 713 ? -23.732 -67.159 -9.984 1.00 37.78 713 PRO A C 1
ATOM 5613 O O . PRO A 1 713 ? -24.458 -68.002 -9.459 1.00 37.78 713 PRO A O 1
ATOM 5616 N N . PHE A 1 714 ? -24.080 -65.876 -10.052 1.00 29.03 714 PHE A N 1
ATOM 5617 C CA . PHE A 1 714 ? -25.454 -65.443 -9.814 1.00 29.03 714 PHE A CA 1
ATOM 5618 C C . PHE A 1 714 ? -25.974 -64.713 -11.050 1.00 29.03 714 PHE A C 1
ATOM 5620 O O . PHE A 1 714 ? -25.367 -63.760 -11.538 1.00 29.03 714 PHE A O 1
ATOM 5627 N N . GLN A 1 715 ? -27.070 -65.249 -11.582 1.00 30.84 715 GLN A N 1
ATOM 5628 C CA . GLN A 1 715 ? -27.715 -64.885 -12.838 1.00 30.84 715 GLN A CA 1
ATOM 5629 C C . GLN A 1 715 ? -28.390 -63.503 -12.771 1.00 30.84 715 GLN A C 1
ATOM 5631 O O . GLN A 1 715 ? -28.955 -63.110 -11.752 1.00 30.84 715 GLN A O 1
ATOM 5636 N N . CYS A 1 716 ? -28.359 -62.790 -13.901 1.00 31.59 716 CYS A N 1
ATOM 5637 C CA . CYS A 1 716 ? -29.209 -61.630 -14.209 1.00 31.59 716 CYS A CA 1
ATOM 5638 C C . CYS A 1 716 ? -30.705 -62.016 -14.189 1.00 31.59 716 CYS A C 1
ATOM 5640 O O . CYS A 1 716 ? -31.017 -63.156 -14.540 1.00 31.59 716 CYS A O 1
ATOM 5642 N N . PRO A 1 717 ? -31.640 -61.088 -13.868 1.00 34.91 717 PRO A N 1
ATOM 5643 C CA . PRO A 1 717 ? -32.241 -60.294 -14.955 1.00 34.91 717 PRO A CA 1
ATOM 5644 C C . PRO A 1 717 ? -32.721 -58.855 -14.612 1.00 34.91 717 PRO A C 1
ATOM 5646 O O . PRO A 1 717 ? -32.998 -58.500 -13.470 1.00 34.91 717 PRO A O 1
ATOM 5649 N N . THR A 1 718 ? -32.922 -58.078 -15.690 1.00 30.02 718 THR A N 1
ATOM 5650 C CA . THR A 1 718 ? -33.791 -56.882 -15.884 1.00 30.02 718 THR A CA 1
ATOM 5651 C C . THR A 1 718 ? -33.363 -55.458 -15.431 1.00 30.02 718 THR A C 1
ATOM 5653 O O . THR A 1 718 ? -33.221 -55.145 -14.256 1.00 30.02 718 THR A O 1
ATOM 5656 N N . CYS A 1 719 ? -33.244 -54.576 -16.446 1.00 27.39 719 CYS A N 1
ATOM 5657 C CA . CYS A 1 719 ? -33.355 -53.090 -16.491 1.00 27.39 719 CYS A CA 1
ATOM 5658 C C . CYS A 1 719 ? -34.663 -52.536 -15.846 1.00 27.39 719 CYS A C 1
ATOM 5660 O O . CYS A 1 719 ? -35.499 -53.382 -15.535 1.00 27.39 719 CYS A O 1
ATOM 5662 N N . PRO A 1 720 ? -34.997 -51.203 -15.780 1.00 35.62 720 PRO A N 1
ATOM 5663 C CA . PRO A 1 720 ? -34.306 -49.917 -16.105 1.00 35.62 720 PRO A CA 1
ATOM 5664 C C . PRO A 1 720 ? -34.551 -48.736 -15.086 1.00 35.62 720 PRO A C 1
ATOM 5666 O O . PRO A 1 720 ? -35.388 -48.859 -14.206 1.00 35.62 720 PRO A O 1
ATOM 5669 N N . MET A 1 721 ? -33.864 -47.575 -15.227 1.00 24.66 721 MET A N 1
ATOM 5670 C CA . MET A 1 721 ? -34.232 -46.164 -14.837 1.00 24.66 721 MET A CA 1
ATOM 5671 C C . MET A 1 721 ? -32.936 -45.338 -14.590 1.00 24.66 721 MET A C 1
ATOM 5673 O O . MET A 1 721 ? -32.101 -45.755 -13.801 1.00 24.66 721 MET A O 1
ATOM 5677 N N . CYS A 1 722 ? -32.646 -44.149 -15.138 1.00 27.97 722 CYS A N 1
ATOM 5678 C CA . CYS A 1 722 ? -33.363 -43.256 -16.046 1.00 27.97 722 CYS A CA 1
ATOM 5679 C C . CYS A 1 722 ? -32.401 -42.204 -16.650 1.00 27.97 722 CYS A C 1
ATOM 5681 O O . CYS A 1 722 ? -31.668 -41.524 -15.931 1.00 27.97 722 CYS A O 1
ATOM 5683 N N . LYS A 1 723 ? -32.470 -42.030 -17.976 1.00 28.47 723 LYS A N 1
ATOM 5684 C CA . LYS A 1 723 ? -32.089 -40.817 -18.720 1.00 28.47 723 LYS A CA 1
ATOM 5685 C C . LYS A 1 723 ? -33.340 -39.929 -18.859 1.00 28.47 723 LYS A C 1
ATOM 5687 O O . LYS A 1 723 ? -34.434 -40.451 -19.037 1.00 28.47 723 LYS A O 1
ATOM 5692 N N . SER A 1 724 ? -33.117 -38.614 -18.944 1.00 30.27 724 SER A N 1
ATOM 5693 C CA . SER A 1 724 ? -34.008 -37.547 -19.453 1.00 30.27 724 SER A CA 1
ATOM 5694 C C . SER A 1 724 ? -35.073 -36.942 -18.519 1.00 30.27 724 SER A C 1
ATOM 5696 O O . SER A 1 724 ? -35.937 -37.635 -17.996 1.00 30.27 724 SER A O 1
ATOM 5698 N N . ARG A 1 725 ? -35.054 -35.602 -18.403 1.00 27.33 725 ARG A N 1
ATOM 5699 C CA . ARG A 1 725 ? -36.148 -34.727 -18.877 1.00 27.33 725 ARG A CA 1
ATOM 5700 C C . ARG A 1 725 ? -35.747 -33.243 -18.844 1.00 27.33 725 ARG A C 1
ATOM 5702 O O . ARG A 1 725 ? -35.487 -32.680 -17.786 1.00 27.33 725 ARG A O 1
ATOM 5709 N N . MET A 1 726 ? -35.738 -32.625 -20.026 1.00 27.95 726 MET A N 1
ATOM 5710 C CA . MET A 1 726 ? -36.007 -31.199 -20.216 1.00 27.95 726 MET A CA 1
ATOM 5711 C C . MET A 1 726 ? -37.519 -31.003 -20.419 1.00 27.95 726 MET A C 1
ATOM 5713 O O . MET A 1 726 ? -38.146 -31.792 -21.117 1.00 27.95 726 MET A O 1
ATOM 5717 N N . ASN A 1 727 ? -38.012 -29.897 -19.861 1.00 29.08 727 ASN A N 1
ATOM 5718 C CA . ASN A 1 727 ? -39.151 -29.058 -20.248 1.00 29.08 727 ASN A CA 1
ATOM 5719 C C . ASN A 1 727 ? -40.615 -29.554 -20.241 1.00 29.08 727 ASN A C 1
ATOM 5721 O O . ASN A 1 727 ? -41.000 -30.531 -20.868 1.00 29.08 727 ASN A O 1
ATOM 5725 N N . ALA A 1 728 ? -41.413 -28.637 -19.671 1.00 29.92 728 ALA A N 1
ATOM 5726 C CA . ALA A 1 728 ? -42.720 -28.148 -20.116 1.00 29.92 728 ALA A CA 1
ATOM 5727 C C . ALA A 1 728 ? -43.998 -28.687 -19.431 1.00 29.92 728 ALA A C 1
ATOM 5729 O O . ALA A 1 728 ? -44.561 -29.706 -19.799 1.00 29.92 728 ALA A O 1
ATOM 5730 N N . LYS A 1 729 ? -44.518 -27.794 -18.571 1.00 31.17 729 LYS A N 1
ATOM 5731 C CA . LYS A 1 729 ? -45.860 -27.179 -18.633 1.00 31.17 729 LYS A CA 1
ATOM 5732 C C . LYS A 1 729 ? -47.085 -27.939 -18.074 1.00 31.17 729 LYS A C 1
ATOM 5734 O O . LYS A 1 729 ? -47.546 -28.936 -18.608 1.00 31.17 729 LYS A O 1
ATOM 5739 N N . THR A 1 730 ? -47.751 -27.187 -17.188 1.00 33.28 730 THR A N 1
ATOM 5740 C CA . THR A 1 730 ? -49.206 -26.947 -17.051 1.00 33.28 730 THR A CA 1
ATOM 5741 C C . THR A 1 730 ? -50.033 -27.715 -16.006 1.00 33.28 730 THR A C 1
ATOM 5743 O O . THR A 1 730 ? -50.253 -28.908 -16.126 1.00 33.28 730 THR A O 1
ATOM 5746 N N . ARG A 1 731 ? -50.666 -26.878 -15.159 1.00 30.20 731 ARG A N 1
ATOM 5747 C CA . ARG A 1 731 ? -52.081 -26.858 -14.714 1.00 30.20 731 ARG A CA 1
ATOM 5748 C C . ARG A 1 731 ? -52.528 -27.711 -13.514 1.00 30.20 731 ARG A C 1
ATOM 5750 O O . ARG A 1 731 ? -52.515 -28.923 -13.606 1.00 30.20 731 ARG A O 1
ATOM 5757 N N . ARG A 1 732 ? -53.088 -26.961 -12.534 1.00 34.72 732 ARG A N 1
ATOM 5758 C CA . ARG A 1 732 ? -54.359 -27.131 -11.772 1.00 34.72 732 ARG A CA 1
ATOM 5759 C C . ARG A 1 732 ? -54.531 -28.481 -11.046 1.00 34.72 732 ARG A C 1
ATOM 5761 O O . ARG A 1 732 ? -54.385 -29.517 -11.664 1.00 34.72 732 ARG A O 1
ATOM 5768 N N . GLN A 1 733 ? -54.876 -28.549 -9.764 1.00 37.19 733 GLN A N 1
ATOM 5769 C CA . GLN A 1 733 ? -55.812 -27.761 -8.947 1.00 37.19 733 GLN A CA 1
ATOM 5770 C C . GLN A 1 733 ? -55.243 -27.458 -7.563 1.00 37.19 733 GLN A C 1
ATOM 5772 O O . GLN A 1 733 ? -54.365 -28.228 -7.114 1.00 37.19 733 GLN A O 1
#

Sequence (733 aa):
MVMFSTARKAATTDAEWTRSKHQVQVGYDFWCPTCQNTSQESCDTELANTTCRKADFCIAFWDKTVFTRKCVNRIMLKLLTGNCRNVGPKEWKCNRKRKYQVTACDQSGCRAGFSEIARPGNNNFWCPTCQSTSQESCDATLTNTACPKADFCMALWDKSVFARKCVNRKMLELMTRNCMNVSSNEWKCNIKRKYQVAACDQSGCVAEFSENDNPDNNNFWCPTCDGTSQESCDATLNNTSCPKADFCMTLLDRNVFARKCVNRKMLEVITKGCRNVDTNEWRCHRKRNYHVTACDRSGCKAEFSELTKSVTFAAKPVRKDFWCPTCQDTSQESCDAALANTTCRKADFCIAFWDKTVFTRKCVNNIMLKLLTGNCKNVGPKEWKCNRKRKYQVTACDQSGCRAEFSEITGPGNNNFWCPTCDGTSQESCDATLYNTTCSKANFCMALWNKNLFARKCANRKMLEVITNGCRYVASNEWQCRSGMYQVTWCDQSGCKAEFSEIARSDVVVDPVRNDFWCPTCDGTSQESCDATLNNTNCPKADFCMTLLDRNVFARKCVNRKMLEVITKGCRNVGTNEWRCHRNRNYHVTACDQSGCRAEFSELTKSVTFAAKPVRKDFWCPTCQSSSQESCDASLNNTSCPKADLCMALWDKNVFVRKCVNKIMLKLLTGNCRNVGSKEWECNRKRKYHVTACDQSGCKAKVSGNKFPKETPFQCPTCPMCKSRMNAKTRRQ